Protein AF-0000000084379065 (afdb_homodimer)

Foldseek 3Di:
DAKEKEEAFQFLSLLVVLLCLLLPTDYHYDYQDVVVPSLVDPVVCVLPVVSGDIWMQHPVGDIDDQSLVSQVVSCVVRVVSPQAPPDPVRRVVLNVVSVLCSPQQVVLLCCLVCVVVVDDPPPPPDPVVNVVSNVVSLVSNLVSVLVQLVQAPPVPGRDPSDNHSNLSSLLSSCLSHDDPVCCVVRRVSNPNSNVCQCPDPSRVVSCVRRRD/DAKEKEEAFQFLSLLVVLLCLLLPTDYHYDYQDVVVPSLVDPVVCVLPVVSGDIWMQHPVGDIDDQSLVSQVVSCVVRVVSPQAPPDPVRRVVLNVVSVLCSPQQVVLLCCLVCVVVVPDDPPPPDPVVNVVSNVVSLVSNLVSVLVQLVQAPPVPGRDPSDNHSNLSSLLSSVLRRDDPVCCVVRRVSNPNSNVCQCPDPSRVVSCVRRRD

pLDDT: mean 90.63, std 11.2, range [47.62, 98.81]

Solvent-accessible surface area (backbone atoms only — not comparable to full-atom values): 22531 Å² total; per-residue (Å²): 108,63,34,36,37,38,22,34,77,65,40,59,23,50,44,54,51,45,51,40,40,67,61,66,57,65,66,46,79,41,82,40,46,67,92,76,47,39,35,72,34,70,73,42,31,74,75,34,80,82,40,62,68,28,38,36,32,41,54,87,66,50,75,38,38,48,66,68,31,40,50,54,44,48,28,66,76,38,58,88,54,38,36,53,56,82,55,66,68,58,28,44,51,48,40,23,53,43,43,40,44,48,40,66,44,51,48,43,50,51,49,46,76,40,45,66,79,57,40,60,87,84,61,75,64,50,70,66,56,56,51,44,41,35,51,34,39,46,51,53,47,49,56,55,46,46,54,52,35,69,64,38,66,40,68,71,25,43,45,89,82,43,70,27,55,54,40,45,47,51,31,51,54,56,68,76,38,77,55,71,66,56,40,58,70,71,24,47,46,51,46,48,33,28,52,51,50,49,64,32,77,76,32,28,68,58,43,35,63,36,75,96,107,61,34,36,36,38,23,34,77,63,40,60,22,50,44,55,52,44,52,40,40,67,60,66,58,66,65,48,79,41,81,40,46,66,92,76,46,40,35,73,33,70,73,42,32,75,75,34,80,81,40,61,67,30,36,36,32,42,53,86,66,50,74,37,40,48,66,68,31,42,49,53,42,48,28,66,75,38,57,89,54,37,36,51,54,82,53,67,69,59,28,44,52,48,40,23,53,43,44,40,44,49,41,66,46,50,48,44,50,52,49,45,75,40,46,66,77,56,39,60,88,83,60,75,67,52,72,65,57,56,50,47,43,34,52,34,39,47,52,53,46,50,57,55,48,46,54,52,36,69,64,38,66,40,70,72,24,42,46,89,80,45,69,27,54,55,40,46,48,50,33,52,54,58,69,74,75,51,56,67,65,57,37,57,71,71,24,48,44,51,45,49,33,28,50,50,48,49,64,32,77,76,33,27,66,58,41,36,63,38,75,94

Organism: NCBI:txid1548547

InterPro domains:
  IPR004045 Glutathione S-transferase, N-terminal [PF13417] (5-81)
  IPR004045 Glutathione S-transferase, N-terminal [PS50404] (1-82)
  IPR036249 Thioredoxin-like superfamily [SSF52833] (3-86)
  IPR036282 Glutathione S-transferase, C-terminal domain superfamily [SSF47616] (82-208)
  IPR040079 Glutathione transferase family [SFLDS00019] (5-200)

Secondary structure (DSSP, 8-state):
--EEEEE-TTSTHHHHHHHHHHHT--EEEEE--TTTTGGGSHHHHTT-TT--S-EEE-TTS-EE-SHHHHHHHHHHH-GGG-SS-SSHHHHHHHHHHHHHIIIIIHHHHHHHH-GGGGS-TT----HHHHHHHHHHHHHHHHHHHHHHHHH---SSSSSTT-S-HHHHHHHHHTTSSS-HHHHHHH-HHHHHHHHHHHH-HHHHHHHHHHH-/--EEEEE-TTSTHHHHHHHHHHHT--EEEEE--TTTTGGGSHHHHTT-TT--S-EEE-TTS-EE-SHHHHHHHHHHH-GGG-SS-SSHHHHHHHHHHHHHIIIIIHHHHHHHH-GGGGS-TT----HHHHHHHHHHHHHHHHHHHHHHHHH---SSSSSTT-S-HHHHHHHHHHHHHS-HHHHHHH-HHHHHHHHHHHH-HHHHHHHHHHH-

Sequence (424 aa):
MGYILYGDPGSGSAIVELALAEIGVEVELRDVSLDDGQQGSQEYAAVNSQQKLPSLITPNGTTLTESAAILLTLAERHPESGLLPEAARDRALAMRWLLFMATELYPIIEFHDYPERFQPEGDDTPSARRDELRKHATMIWQRRWLLVEKAADADPWFQSCGLGVLDIYAAVLCQWAMDDEWRSTMMPRVSAIAERIAARESLQRVWKRHFAMGYILYGDPGSGSAIVELALAEIGVEVELRDVSLDDGQQGSQEYAAVNSQQKLPSLITPNGTTLTESAAILLTLAERHPESGLLPEAARDRALAMRWLLFMATELYPIIEFHDYPERFQPEGDDTPSARRDELRKHATMIWQRRWLLVEKAADADPWFQSCGLGVLDIYAAVLCQWAMDDEWRSTMMPRVSAIAERIAARESLQRVWKRHFA

Structure (mmCIF, N/CA/C/O backbone):
data_AF-0000000084379065-model_v1
#
loop_
_entity.id
_entity.type
_entity.pdbx_description
1 polymer 'GST N-terminal domain-containing protein'
#
loop_
_atom_site.group_PDB
_atom_site.id
_atom_site.type_symbol
_atom_site.label_atom_id
_atom_site.label_alt_id
_atom_site.label_comp_id
_atom_site.label_asym_id
_atom_site.label_entity_id
_atom_site.label_seq_id
_atom_site.pdbx_PDB_ins_code
_atom_site.Cartn_x
_atom_site.Cartn_y
_atom_site.Cartn_z
_atom_site.occupancy
_atom_site.B_iso_or_equiv
_atom_site.auth_seq_id
_atom_site.auth_comp_id
_atom_site.auth_asym_id
_atom_site.auth_atom_id
_atom_site.pdbx_PDB_model_num
ATOM 1 N N . MET A 1 1 ? -16.922 -20.797 9.883 1 71.19 1 MET A N 1
ATOM 2 C CA . MET A 1 1 ? -17.328 -19.5 10.406 1 71.19 1 MET A CA 1
ATOM 3 C C . MET A 1 1 ? -17.156 -18.406 9.344 1 71.19 1 MET A C 1
ATOM 5 O O . MET A 1 1 ? -16.328 -18.547 8.438 1 71.19 1 MET A O 1
ATOM 9 N N . GLY A 1 2 ? -18.141 -17.359 9.281 1 91.75 2 GLY A N 1
ATOM 10 C CA . GLY A 1 2 ? -18.094 -16.281 8.305 1 91.75 2 GLY A CA 1
ATOM 11 C C . GLY A 1 2 ? -17.031 -15.242 8.602 1 91.75 2 GLY A C 1
ATOM 12 O O . GLY A 1 2 ? -16.125 -15.492 9.414 1 91.75 2 GLY A O 1
ATOM 13 N N . TYR A 1 3 ? -16.906 -14.188 7.863 1 98.12 3 TYR A N 1
ATOM 14 C CA . TYR A 1 3 ? -15.984 -13.086 8.109 1 98.12 3 TYR A CA 1
ATOM 15 C C . TYR A 1 3 ? -16.422 -12.258 9.312 1 98.12 3 TYR A C 1
ATOM 17 O O . TYR A 1 3 ? -17.609 -12.148 9.594 1 98.12 3 TYR A O 1
ATOM 25 N N . ILE A 1 4 ? -15.43 -11.773 10.109 1 98.69 4 ILE A N 1
ATOM 26 C CA . ILE A 1 4 ? -15.664 -10.781 11.148 1 98.69 4 ILE A CA 1
ATOM 27 C C . ILE A 1 4 ? -14.914 -9.492 10.812 1 98.69 4 ILE A C 1
ATOM 29 O O . ILE A 1 4 ? -13.719 -9.516 10.539 1 98.69 4 ILE A O 1
ATOM 33 N N . LEU A 1 5 ? -15.633 -8.398 10.797 1 98.69 5 LEU A N 1
ATOM 34 C CA . LEU A 1 5 ? -15.023 -7.117 10.461 1 98.69 5 LEU A CA 1
ATOM 35 C C . LEU A 1 5 ? -15.125 -6.148 11.633 1 98.69 5 LEU A C 1
ATOM 37 O O . LEU A 1 5 ? -16.234 -5.809 12.07 1 98.69 5 LEU A O 1
ATOM 41 N N . TYR A 1 6 ? -14 -5.812 12.211 1 98.75 6 TYR A N 1
ATOM 42 C CA . TYR A 1 6 ? -13.938 -4.715 13.164 1 98.75 6 TYR A CA 1
ATOM 43 C C . TYR A 1 6 ? -13.883 -3.369 12.453 1 98.75 6 TYR A C 1
ATOM 45 O O . TYR A 1 6 ? -13.008 -3.135 11.617 1 98.75 6 TYR A O 1
ATOM 53 N N . GLY A 1 7 ? -14.82 -2.52 12.734 1 98.06 7 GLY A N 1
ATOM 54 C CA . GLY A 1 7 ? -14.914 -1.248 12.031 1 98.06 7 GLY A CA 1
ATOM 55 C C . GLY A 1 7 ? -15.711 -0.207 12.797 1 98.06 7 GLY A C 1
ATOM 56 O O . GLY A 1 7 ? -16.094 -0.426 13.953 1 98.06 7 GLY A O 1
ATOM 57 N N . ASP A 1 8 ? -15.773 0.946 12.227 1 97.56 8 ASP A N 1
ATOM 58 C CA . ASP A 1 8 ? -16.562 2.086 12.68 1 97.56 8 ASP A CA 1
ATOM 59 C C . ASP A 1 8 ? -17.219 2.803 11.5 1 97.56 8 ASP A C 1
ATOM 61 O O . ASP A 1 8 ? -16.594 3.012 10.461 1 97.56 8 ASP A O 1
ATOM 65 N N . PRO A 1 9 ? -18.562 3.176 11.664 1 96.19 9 PRO A N 1
ATOM 66 C CA . PRO A 1 9 ? -19.172 3.932 10.562 1 96.19 9 PRO A CA 1
ATOM 67 C C . PRO A 1 9 ? -18.344 5.152 10.156 1 96.19 9 PRO A C 1
ATOM 69 O O . PRO A 1 9 ? -17.891 5.898 11.023 1 96.19 9 PRO A O 1
ATOM 72 N N . GLY A 1 10 ? -18.109 5.289 8.891 1 94 10 GLY A N 1
ATOM 73 C CA . GLY A 1 10 ? -17.375 6.426 8.359 1 94 10 GLY A CA 1
ATOM 74 C C . GLY A 1 10 ? -15.875 6.215 8.344 1 94 10 GLY A C 1
ATOM 75 O O . GLY A 1 10 ? -15.125 7.074 7.871 1 94 10 GLY A O 1
ATOM 76 N N . SER A 1 11 ? -15.406 5.059 8.836 1 94.31 11 SER A N 1
ATOM 77 C CA . SER A 1 11 ? -13.984 4.758 8.875 1 94.31 11 SER A CA 1
ATOM 78 C C . SER A 1 11 ? -13.547 3.953 7.656 1 94.31 11 SER A C 1
ATOM 80 O O . SER A 1 11 ? -14.352 3.695 6.758 1 94.31 11 SER A O 1
ATOM 82 N N . GLY A 1 12 ? -12.32 3.576 7.656 1 95.44 12 GLY A N 1
ATOM 83 C CA . GLY A 1 12 ? -11.773 2.775 6.57 1 95.44 12 GLY A CA 1
ATOM 84 C C . GLY A 1 12 ? -12.43 1.413 6.445 1 95.44 12 GLY A C 1
ATOM 85 O O . GLY A 1 12 ? -12.289 0.746 5.418 1 95.44 12 GLY A O 1
ATOM 86 N N . SER A 1 13 ? -13.148 1.03 7.484 1 98.12 13 SER A N 1
ATOM 87 C CA . SER A 1 13 ? -13.828 -0.26 7.414 1 98.12 13 SER A CA 1
ATOM 88 C C . SER A 1 13 ? -14.891 -0.268 6.316 1 98.12 13 SER A C 1
ATOM 90 O O . SER A 1 13 ? -15.359 -1.332 5.91 1 98.12 13 SER A O 1
ATOM 92 N N . ALA A 1 14 ? -15.297 0.929 5.836 1 98.25 14 ALA A N 1
ATOM 93 C CA . ALA A 1 14 ? -16.234 1.031 4.723 1 98.25 14 ALA A CA 1
ATOM 94 C C . ALA A 1 14 ? -15.695 0.326 3.48 1 98.25 14 ALA A C 1
ATOM 96 O O . ALA A 1 14 ? -16.438 -0.346 2.766 1 98.25 14 ALA A O 1
ATOM 97 N N . ILE A 1 15 ? -14.406 0.444 3.24 1 98.56 15 ILE A N 1
ATOM 98 C CA . ILE A 1 15 ? -13.75 -0.159 2.084 1 98.56 15 ILE A CA 1
ATOM 99 C C . ILE A 1 15 ? -13.945 -1.673 2.111 1 98.56 15 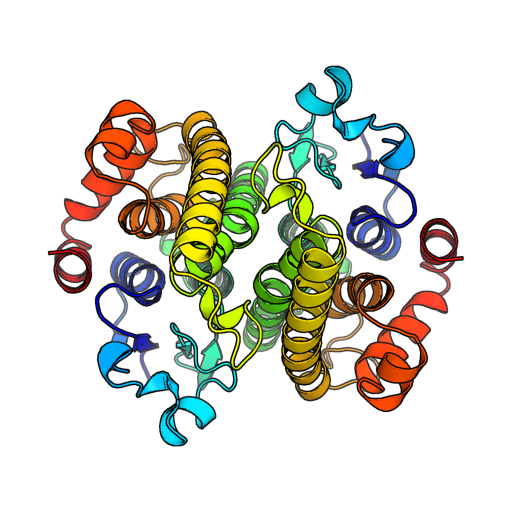ILE A C 1
ATOM 101 O O . ILE A 1 15 ? -14.375 -2.27 1.119 1 98.56 15 ILE A O 1
ATOM 105 N N . VAL A 1 16 ? -13.719 -2.242 3.242 1 98.81 16 VAL A N 1
ATOM 106 C CA . VAL A 1 16 ? -13.75 -3.691 3.4 1 98.81 16 VAL A CA 1
ATOM 107 C C . VAL A 1 16 ? -15.203 -4.18 3.406 1 98.81 16 VAL A C 1
ATOM 109 O O . VAL A 1 16 ? -15.523 -5.191 2.777 1 98.81 16 VAL A O 1
ATOM 112 N N . GLU A 1 17 ? -16.031 -3.432 4.07 1 98.69 17 GLU A N 1
ATOM 113 C CA . GLU A 1 17 ? -17.438 -3.828 4.141 1 98.69 17 GLU A CA 1
ATOM 114 C C . GLU A 1 17 ? -18.078 -3.805 2.76 1 98.69 17 GLU A C 1
ATOM 116 O O . GLU A 1 17 ? -18.875 -4.691 2.426 1 98.69 17 GLU A O 1
ATOM 121 N N . LEU A 1 18 ? -17.812 -2.828 1.96 1 98.69 18 LEU A N 1
ATOM 122 C CA . LEU A 1 18 ? -18.328 -2.748 0.599 1 98.69 18 LEU A CA 1
ATOM 123 C C . LEU A 1 18 ? -17.859 -3.938 -0.232 1 98.69 18 LEU A C 1
ATOM 125 O O . LEU A 1 18 ? -18.641 -4.523 -0.984 1 98.69 18 LEU A O 1
ATOM 129 N N . ALA A 1 19 ? -16.562 -4.266 -0.111 1 98.62 19 ALA A N 1
ATOM 130 C CA . ALA A 1 19 ? -16.031 -5.406 -0.85 1 98.62 19 ALA A CA 1
ATOM 131 C C . ALA A 1 19 ? -16.75 -6.699 -0.455 1 98.62 19 ALA A C 1
ATOM 133 O O . ALA A 1 19 ? -17.094 -7.504 -1.315 1 98.62 19 ALA A O 1
ATOM 134 N N . LEU A 1 20 ? -16.938 -6.887 0.846 1 98.56 20 LEU A N 1
ATOM 135 C CA . LEU A 1 20 ? -17.594 -8.094 1.329 1 98.56 20 LEU A CA 1
ATOM 136 C C . LEU A 1 20 ? -19.031 -8.156 0.831 1 98.56 20 LEU A C 1
ATOM 138 O O . LEU A 1 20 ? -19.531 -9.227 0.467 1 98.56 20 LEU A O 1
ATOM 142 N N . ALA A 1 21 ? -19.688 -7.02 0.819 1 98.06 21 ALA A N 1
ATOM 143 C CA . ALA A 1 21 ? -21.062 -6.953 0.295 1 98.06 21 ALA A CA 1
ATOM 144 C C . ALA A 1 21 ? -21.094 -7.312 -1.188 1 98.06 21 ALA A C 1
ATOM 146 O O . ALA A 1 21 ? -21.984 -8.039 -1.635 1 98.06 21 ALA A O 1
ATOM 147 N N . GLU A 1 22 ? -20.141 -6.801 -1.92 1 96.88 22 GLU A N 1
ATOM 148 C CA . GLU A 1 22 ? -20.078 -7.094 -3.35 1 96.88 22 GLU A CA 1
ATOM 149 C C . GLU A 1 22 ? -19.844 -8.578 -3.598 1 96.88 22 GLU A C 1
ATOM 151 O O . GLU A 1 22 ? -20.375 -9.148 -4.547 1 96.88 22 GLU A O 1
ATOM 156 N N . ILE A 1 23 ? -19 -9.164 -2.828 1 97.06 23 ILE A N 1
ATOM 157 C CA . ILE A 1 23 ? -18.719 -10.586 -2.926 1 97.06 23 ILE A CA 1
ATOM 158 C C . ILE A 1 23 ? -19.969 -11.398 -2.586 1 97.06 23 ILE A C 1
ATOM 160 O O . ILE A 1 23 ? -20.172 -12.484 -3.129 1 97.06 23 ILE A O 1
ATOM 164 N N . GLY A 1 24 ? -20.75 -10.914 -1.699 1 96.62 24 GLY A N 1
ATOM 165 C CA . GLY A 1 24 ? -21.984 -11.578 -1.322 1 96.62 24 GLY A CA 1
ATOM 166 C C . GLY A 1 24 ? -21.797 -12.617 -0.236 1 96.62 24 GLY A C 1
ATOM 167 O O . GLY A 1 24 ? -22.406 -13.688 -0.277 1 96.62 24 GLY A O 1
ATOM 168 N N . VAL A 1 25 ? -20.969 -12.273 0.722 1 96.12 25 VAL A N 1
ATOM 169 C CA . VAL A 1 25 ? -20.719 -13.211 1.81 1 96.12 25 VAL A CA 1
ATOM 170 C C . VAL A 1 25 ? -21.219 -12.625 3.127 1 96.12 25 VAL A C 1
ATOM 172 O O . VAL A 1 25 ? -21.344 -11.406 3.262 1 96.12 25 VAL A O 1
ATOM 175 N N . GLU A 1 26 ? -21.438 -13.477 4.035 1 92.94 26 GLU A N 1
ATOM 176 C CA . GLU A 1 26 ? -21.859 -13.055 5.367 1 92.94 26 GLU A CA 1
ATOM 177 C C . GLU A 1 26 ? -20.688 -12.477 6.156 1 92.94 26 GLU A C 1
ATOM 179 O O . GLU A 1 26 ? -19.578 -12.992 6.09 1 92.94 26 GLU A O 1
ATOM 184 N N . VAL A 1 27 ? -21.031 -11.414 6.895 1 97.38 27 VAL A N 1
ATOM 185 C CA . VAL A 1 27 ? -20 -10.781 7.715 1 97.38 27 VAL A CA 1
ATOM 186 C C . VAL A 1 27 ? -20.609 -10.344 9.047 1 97.38 27 VAL A C 1
ATOM 188 O O . VAL A 1 27 ? -21.719 -9.812 9.094 1 97.38 27 VAL A O 1
ATOM 191 N N . GLU A 1 28 ? -19.984 -10.727 10.094 1 98.12 28 GLU A N 1
ATOM 192 C CA . GLU A 1 28 ? -20.281 -10.164 11.406 1 98.12 28 GLU A CA 1
ATOM 193 C C . GLU A 1 28 ? -19.531 -8.852 11.633 1 98.12 28 GLU A C 1
ATOM 195 O O . GLU A 1 28 ? -18.297 -8.812 11.539 1 98.12 28 GLU A O 1
ATOM 200 N 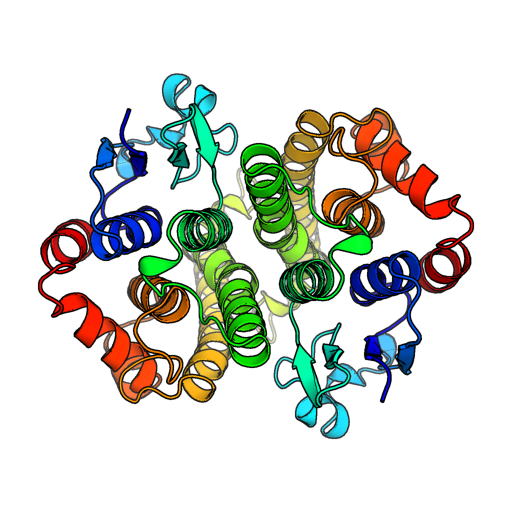N . LEU A 1 29 ? -20.297 -7.824 11.867 1 98 29 LEU A N 1
ATOM 201 C CA . LEU A 1 29 ? -19.688 -6.523 12.133 1 98 29 LEU A CA 1
ATOM 202 C C . LEU A 1 29 ? -19.469 -6.312 13.625 1 98 29 LEU A C 1
ATOM 204 O O . LEU A 1 29 ? -20.375 -6.547 14.43 1 98 29 LEU A O 1
ATOM 208 N N . ARG A 1 30 ? -18.297 -5.977 13.992 1 98.12 30 ARG A N 1
ATOM 209 C CA . ARG A 1 30 ? -17.969 -5.598 15.359 1 98.12 30 ARG A CA 1
ATOM 210 C C . ARG A 1 30 ? -17.516 -4.145 15.43 1 98.12 30 ARG A C 1
ATOM 212 O O . ARG A 1 30 ? -16.438 -3.801 14.953 1 98.12 30 ARG A O 1
ATOM 219 N N . ASP A 1 31 ? -18.297 -3.377 16.094 1 96.19 31 ASP A N 1
ATOM 220 C CA . ASP A 1 31 ? -18.062 -1.937 16.125 1 96.19 31 ASP A CA 1
ATOM 221 C C . ASP A 1 31 ? -16.969 -1.58 17.141 1 96.19 31 ASP A C 1
ATOM 223 O O . ASP A 1 31 ? -16.984 -2.084 18.266 1 96.19 31 ASP A O 1
ATOM 227 N N . VAL A 1 32 ? -16.031 -0.863 16.719 1 97.5 32 VAL A N 1
ATOM 228 C CA . VAL A 1 32 ? -15.008 -0.212 17.531 1 97.5 32 VAL A CA 1
ATOM 229 C C . VAL A 1 32 ? -15.117 1.304 17.391 1 97.5 32 VAL A C 1
ATOM 231 O O . VAL A 1 32 ? -14.594 1.876 16.422 1 97.5 32 VAL A O 1
ATOM 234 N N . SER A 1 33 ? -15.742 2.012 18.406 1 96.31 33 SER A N 1
ATOM 235 C CA . SER A 1 33 ? -16.016 3.439 18.297 1 96.31 33 SER A CA 1
ATOM 236 C C . SER A 1 33 ? -14.742 4.262 18.375 1 96.31 33 SER A C 1
ATOM 238 O O . SER A 1 33 ? -14.109 4.348 19.422 1 96.31 33 SER A O 1
ATOM 240 N N . LEU A 1 34 ? -14.43 4.918 17.266 1 92.31 34 LEU A N 1
ATOM 241 C CA . LEU A 1 34 ? -13.281 5.812 17.25 1 92.31 34 LEU A CA 1
ATOM 242 C C . LEU A 1 34 ? -13.539 7.039 18.125 1 92.31 34 LEU A C 1
ATOM 244 O O . LEU A 1 34 ? -12.641 7.504 18.828 1 92.31 34 LEU A O 1
ATOM 248 N N . ASP A 1 35 ? -14.742 7.5 18.156 1 92 35 ASP A N 1
ATOM 249 C CA . ASP A 1 35 ? -15.117 8.68 18.938 1 92 35 ASP A CA 1
ATOM 250 C C . ASP A 1 35 ? -14.922 8.43 20.438 1 92 35 ASP A C 1
ATOM 252 O O . ASP A 1 35 ? -14.562 9.344 21.172 1 92 35 ASP A O 1
ATOM 256 N N . ASP A 1 36 ? -15.117 7.199 20.797 1 93.5 36 ASP A N 1
ATOM 257 C CA . ASP A 1 36 ? -15.008 6.848 22.203 1 93.5 36 ASP A CA 1
ATOM 258 C C . ASP A 1 36 ? -13.625 6.305 22.531 1 93.5 36 ASP A C 1
ATOM 260 O O . ASP A 1 36 ? -13.383 5.844 23.656 1 93.5 36 ASP A O 1
ATOM 264 N N . GLY A 1 37 ? -12.805 6.219 21.547 1 92.94 37 GLY A N 1
ATOM 265 C CA . GLY A 1 37 ? -11.438 5.77 21.766 1 92.94 37 GLY A CA 1
ATOM 266 C C . GLY A 1 37 ? -11.328 4.27 21.984 1 92.94 37 GLY A C 1
ATOM 267 O O . GLY A 1 37 ? -10.359 3.793 22.562 1 92.94 37 GLY A O 1
ATOM 268 N N . GLN A 1 38 ? -12.273 3.535 21.547 1 95.06 38 GLN A N 1
ATOM 269 C CA . GLN A 1 38 ? -12.305 2.098 21.797 1 95.06 38 GLN A CA 1
ATOM 270 C C . GLN A 1 38 ? -11.164 1.389 21.062 1 95.06 38 GLN A C 1
ATOM 272 O O . GLN A 1 38 ? -10.797 0.269 21.422 1 95.06 38 GLN A O 1
ATOM 277 N N . GLN A 1 39 ? -10.609 1.99 19.984 1 92.88 39 GLN A N 1
ATOM 278 C CA . GLN A 1 39 ? -9.492 1.389 19.281 1 92.88 39 GLN A CA 1
ATOM 279 C C . GLN A 1 39 ? -8.258 1.296 20.172 1 92.88 39 GLN A C 1
ATOM 281 O O . GLN A 1 39 ? -7.328 0.537 19.875 1 92.88 39 GLN A O 1
ATOM 286 N N . GLY A 1 40 ? -8.266 2.033 21.219 1 92.81 40 GLY A N 1
ATOM 287 C CA . GLY A 1 40 ? -7.156 2.012 22.156 1 92.81 40 GLY A CA 1
ATOM 288 C C . GLY A 1 40 ? -7.34 1.009 23.281 1 92.81 40 GLY A C 1
ATOM 289 O O . GLY A 1 40 ? -6.457 0.85 24.125 1 92.81 40 GLY A O 1
ATOM 290 N N . SER A 1 41 ? -8.43 0.321 23.375 1 94.38 41 SER A N 1
ATOM 291 C CA . SER A 1 41 ? -8.719 -0.646 24.422 1 94.38 41 SER A CA 1
ATOM 292 C C . SER A 1 41 ? -7.812 -1.867 24.312 1 94.38 41 SER A C 1
ATOM 294 O O . SER A 1 41 ? -7.312 -2.188 23.234 1 94.38 41 SER A O 1
ATOM 296 N N . GLN A 1 42 ? -7.629 -2.561 25.422 1 94.44 42 GLN A N 1
ATOM 297 C CA . GLN A 1 42 ? -6.863 -3.801 25.453 1 94.44 42 GLN A CA 1
ATOM 298 C C . GLN A 1 42 ? -7.531 -4.883 24.609 1 94.44 42 GLN A C 1
ATOM 300 O O . GLN A 1 42 ? -6.855 -5.676 23.953 1 94.44 42 GLN A O 1
ATOM 305 N N . GLU A 1 43 ? -8.805 -4.809 24.688 1 94.44 43 GLU A N 1
ATOM 306 C CA . GLU A 1 43 ? -9.578 -5.789 23.938 1 94.44 43 GLU A CA 1
ATOM 307 C C . GLU A 1 43 ? -9.289 -5.68 22.438 1 94.44 43 GLU A C 1
ATOM 309 O O . GLU A 1 43 ? -9.008 -6.684 21.781 1 94.44 43 GLU A O 1
ATOM 314 N N . TYR A 1 44 ? -9.359 -4.477 21.922 1 96.12 44 TYR A N 1
ATOM 315 C CA . TYR A 1 44 ? -9.117 -4.324 20.484 1 96.12 44 TYR A CA 1
ATOM 316 C C . TYR A 1 44 ? -7.629 -4.469 20.172 1 96.12 44 TYR A C 1
ATOM 318 O O . TYR A 1 44 ? -7.266 -4.973 19.109 1 96.12 44 TYR A O 1
ATOM 326 N N . ALA A 1 45 ? -6.781 -4.07 21.078 1 94.25 45 ALA A N 1
ATOM 327 C CA . ALA A 1 45 ? -5.34 -4.207 20.891 1 94.25 45 ALA A CA 1
ATOM 328 C C . ALA A 1 45 ? -4.949 -5.668 20.672 1 94.25 45 ALA A C 1
ATOM 330 O O . ALA A 1 45 ? -3.98 -5.965 19.969 1 94.25 45 ALA A O 1
ATOM 331 N N . ALA A 1 46 ? -5.668 -6.59 21.234 1 94.12 46 ALA A N 1
ATOM 332 C CA . ALA A 1 46 ? -5.426 -8.023 21.062 1 94.12 46 ALA A CA 1
ATOM 333 C C . ALA A 1 46 ? -5.762 -8.477 19.656 1 94.12 46 ALA A C 1
ATOM 335 O O . ALA A 1 46 ? -5.246 -9.492 19.188 1 94.12 46 ALA A O 1
ATOM 336 N N . VAL A 1 47 ? -6.66 -7.746 18.969 1 95.19 47 VAL A N 1
ATOM 337 C CA . VAL A 1 47 ? -7.059 -8.039 17.594 1 95.19 47 VAL A CA 1
ATOM 338 C C . VAL A 1 47 ? -6.062 -7.414 16.625 1 95.19 47 VAL A C 1
ATOM 340 O O . VAL A 1 47 ? -5.582 -8.078 15.695 1 95.19 47 VAL A O 1
ATOM 343 N N . ASN A 1 48 ? -5.746 -6.168 16.906 1 95.12 48 ASN A N 1
ATOM 344 C CA . ASN A 1 48 ? -4.824 -5.383 16.078 1 95.12 48 ASN A CA 1
ATOM 345 C C . ASN A 1 48 ? -3.93 -4.496 16.953 1 95.12 48 ASN A C 1
ATOM 347 O O . ASN A 1 48 ? -4.367 -3.451 17.438 1 95.12 48 ASN A O 1
ATOM 351 N N . SER A 1 49 ? -2.699 -4.805 17.016 1 90.25 49 SER A N 1
ATOM 352 C CA . SER A 1 49 ? -1.751 -4.094 17.859 1 90.25 49 SER A CA 1
ATOM 353 C C . SER A 1 49 ? -1.526 -2.668 17.375 1 90.25 49 SER A C 1
ATOM 355 O O . SER A 1 49 ? -1.038 -1.817 18.109 1 90.25 49 SER A O 1
ATOM 357 N N . GLN A 1 50 ? -1.882 -2.355 16.125 1 90.62 50 GLN A N 1
ATOM 358 C CA . GLN A 1 50 ? -1.758 -1.005 15.586 1 90.62 50 GLN A CA 1
ATOM 359 C C . GLN A 1 50 ? -2.885 -0.107 16.094 1 90.62 50 GLN A C 1
ATOM 361 O O . GLN A 1 50 ? -2.809 1.118 15.969 1 90.62 50 GLN A O 1
ATOM 366 N N . GLN A 1 51 ? -3.951 -0.789 16.562 1 92.56 51 GLN A N 1
ATOM 367 C CA . GLN A 1 51 ? -5.102 -0.08 17.109 1 92.56 51 GLN A CA 1
ATOM 368 C C . GLN A 1 51 ? -5.738 0.834 16.062 1 92.56 51 GLN A C 1
ATOM 370 O O . GLN A 1 51 ? -6.125 1.963 16.375 1 92.56 51 GLN A O 1
ATOM 375 N N . LYS A 1 52 ? -5.691 0.412 14.867 1 93 52 LYS A N 1
ATOM 376 C CA . LYS A 1 52 ? -6.336 1.108 13.758 1 93 52 LYS A CA 1
ATOM 377 C C . LYS A 1 52 ? -7.426 0.249 13.125 1 93 52 LYS A C 1
ATOM 379 O O . LYS A 1 52 ? -7.484 -0.96 13.359 1 93 52 LYS A O 1
ATOM 384 N N . LEU A 1 53 ? -8.367 0.862 12.492 1 95 53 LEU A N 1
ATOM 385 C CA . LEU A 1 53 ? -9.406 0.193 11.727 1 95 53 LEU A CA 1
ATOM 386 C C . LEU A 1 53 ? -9.125 0.286 10.227 1 95 53 LEU A C 1
ATOM 388 O O . LEU A 1 53 ? -8.508 1.247 9.766 1 95 53 LEU A O 1
ATOM 392 N N . PRO A 1 54 ? -9.461 -0.729 9.453 1 97.62 54 PRO A N 1
ATOM 393 C CA . PRO A 1 54 ? -10.219 -1.937 9.789 1 97.62 54 PRO A CA 1
ATOM 394 C C . PRO A 1 54 ? -9.32 -3.113 10.164 1 97.62 54 PRO A C 1
ATOM 396 O O . PRO A 1 54 ? -8.117 -3.096 9.875 1 97.62 54 PRO A O 1
ATOM 399 N N . SER A 1 55 ? -9.914 -4.117 10.852 1 98.5 55 SER A N 1
ATOM 400 C CA . SER A 1 55 ? -9.367 -5.465 10.984 1 98.5 55 SER A CA 1
ATOM 401 C C . SER A 1 55 ? -10.375 -6.52 10.523 1 98.5 55 SER A C 1
ATOM 403 O O . SER A 1 55 ? -11.555 -6.438 10.859 1 98.5 55 SER A O 1
ATOM 405 N N . LEU A 1 56 ? -9.938 -7.43 9.758 1 98.69 56 LEU A N 1
ATOM 406 C CA . LEU A 1 56 ? -10.789 -8.508 9.266 1 98.69 56 LEU A CA 1
ATOM 407 C C . LEU A 1 56 ? -10.297 -9.859 9.766 1 98.69 56 LEU A C 1
ATOM 409 O O . LEU A 1 56 ? -9.109 -10.18 9.656 1 98.69 56 LEU A O 1
ATOM 413 N N . ILE A 1 57 ? -11.156 -10.617 10.359 1 98.12 57 ILE A N 1
ATOM 414 C CA . ILE A 1 57 ? -10.875 -12.016 10.656 1 98.12 57 ILE A CA 1
ATOM 415 C C . ILE A 1 57 ? -11.516 -12.914 9.602 1 98.12 57 ILE A C 1
ATOM 417 O O . ILE A 1 57 ? -12.734 -12.867 9.391 1 98.12 57 ILE A O 1
ATOM 421 N N . THR A 1 58 ? -10.734 -13.672 8.93 1 97.12 58 THR A N 1
ATOM 422 C CA . THR A 1 58 ? -11.227 -14.578 7.891 1 97.12 58 THR A CA 1
ATOM 423 C C . THR A 1 58 ? -11.852 -15.82 8.516 1 97.12 58 THR A C 1
ATOM 425 O O . THR A 1 58 ? -11.672 -16.078 9.703 1 97.12 58 THR A O 1
ATOM 428 N N . PRO A 1 59 ? -12.539 -16.594 7.664 1 95.62 59 PRO A N 1
ATOM 429 C CA . PRO A 1 59 ? -13.195 -17.797 8.18 1 95.62 59 PRO A CA 1
ATOM 430 C C . PRO A 1 59 ? -12.211 -18.797 8.781 1 95.62 59 PRO A C 1
ATOM 432 O O . PRO A 1 59 ? -12.57 -19.562 9.672 1 95.62 59 PRO A O 1
ATOM 435 N N . ASN A 1 60 ? -10.969 -18.75 8.406 1 92.31 60 ASN A N 1
ATOM 436 C CA . ASN A 1 60 ? -9.969 -19.672 8.93 1 92.31 60 ASN A CA 1
ATOM 437 C C . ASN A 1 60 ? -9.266 -19.109 10.156 1 92.31 60 ASN A C 1
ATOM 439 O O . ASN A 1 60 ? -8.281 -19.672 10.633 1 92.31 60 ASN A O 1
ATOM 443 N N . GLY A 1 61 ? -9.672 -17.953 10.539 1 93.56 61 GLY A N 1
ATOM 444 C CA . GLY A 1 61 ? -9.188 -17.391 11.789 1 93.56 61 GLY A CA 1
ATOM 445 C C . GLY A 1 61 ? -8.008 -16.453 11.602 1 93.56 61 GLY A C 1
ATOM 446 O O . GLY A 1 61 ? -7.414 -15.992 12.586 1 93.56 61 GLY A O 1
ATOM 447 N N . THR A 1 62 ? -7.672 -16.156 10.391 1 94.56 62 THR A N 1
ATOM 448 C CA . THR A 1 62 ? -6.562 -15.258 10.125 1 94.56 62 THR A CA 1
ATOM 449 C C . THR A 1 62 ? -7.004 -13.805 10.273 1 94.56 62 THR A C 1
ATOM 451 O O . THR A 1 62 ? -8.031 -13.398 9.727 1 94.56 62 THR A O 1
ATOM 454 N N . THR A 1 63 ? -6.207 -12.992 11.039 1 97 63 THR A N 1
ATOM 455 C CA . THR A 1 63 ? -6.473 -11.562 11.172 1 97 63 THR A CA 1
ATOM 456 C C . THR A 1 63 ? -5.711 -10.773 10.117 1 97 63 THR A C 1
ATOM 458 O O . THR A 1 63 ? -4.496 -10.922 9.969 1 97 63 THR A O 1
ATOM 461 N N . LEU A 1 64 ? -6.457 -9.984 9.43 1 97.88 64 LEU A N 1
ATOM 462 C CA . LEU A 1 64 ? -5.871 -9.148 8.383 1 97.88 64 LEU A CA 1
ATOM 463 C C . LEU A 1 64 ? -6.137 -7.672 8.656 1 97.88 64 LEU A C 1
ATOM 465 O O . LEU A 1 64 ? -7.23 -7.305 9.102 1 97.88 64 LEU A O 1
ATOM 469 N N . THR A 1 65 ? -5.09 -6.918 8.406 1 97.69 65 THR A N 1
ATOM 470 C CA . THR A 1 65 ? -5.195 -5.465 8.453 1 97.69 65 THR A CA 1
ATOM 471 C C . THR A 1 65 ? -4.715 -4.848 7.137 1 97.69 65 THR A C 1
ATOM 473 O O . THR A 1 65 ? -4.426 -5.566 6.18 1 97.69 65 THR A O 1
ATOM 476 N N . GLU A 1 66 ? -4.684 -3.494 7.145 1 97.44 66 GLU A N 1
ATOM 477 C CA . GLU A 1 66 ? -4.395 -2.762 5.914 1 97.44 66 GLU A CA 1
ATOM 478 C C . GLU A 1 66 ? -5.492 -2.969 4.879 1 97.44 66 GLU A C 1
ATOM 480 O O . GLU A 1 66 ? -5.539 -4.004 4.211 1 97.44 66 GLU A O 1
ATOM 485 N N . SER A 1 67 ? -6.227 -1.954 4.66 1 98 67 SER A N 1
ATOM 486 C CA . SER A 1 67 ? -7.426 -2.074 3.836 1 98 67 SER A CA 1
ATOM 487 C C . SER A 1 67 ? -7.09 -2.592 2.441 1 98 67 SER A C 1
ATOM 489 O O . SER A 1 67 ? -7.785 -3.459 1.911 1 98 67 SER A O 1
ATOM 491 N N . ALA A 1 68 ? -5.988 -2.131 1.855 1 98.31 68 ALA A N 1
ATOM 492 C CA . ALA A 1 68 ? -5.621 -2.586 0.518 1 98.31 68 ALA A CA 1
ATOM 493 C C . ALA A 1 68 ? -5.215 -4.059 0.533 1 98.31 68 ALA A C 1
ATOM 495 O O . ALA A 1 68 ? -5.527 -4.805 -0.398 1 98.31 68 ALA A O 1
ATOM 496 N N . ALA A 1 69 ? -4.496 -4.504 1.568 1 98.31 69 ALA A N 1
ATOM 497 C CA . ALA A 1 69 ? -4.133 -5.914 1.696 1 98.31 69 ALA A CA 1
ATOM 498 C C . ALA A 1 69 ? -5.371 -6.789 1.864 1 98.31 69 ALA A C 1
ATOM 500 O O . ALA A 1 69 ? -5.453 -7.875 1.284 1 98.31 69 ALA A O 1
ATOM 501 N N . ILE A 1 70 ? -6.285 -6.277 2.648 1 98.62 70 ILE A N 1
ATOM 502 C CA . ILE A 1 70 ? -7.539 -7 2.846 1 98.62 70 ILE A CA 1
ATOM 503 C C . ILE A 1 70 ? -8.258 -7.156 1.51 1 98.62 70 ILE A C 1
ATOM 505 O O . ILE A 1 70 ? -8.711 -8.25 1.166 1 98.62 70 ILE A O 1
ATOM 509 N N . LEU A 1 71 ? -8.32 -6.082 0.757 1 98.62 71 LEU A N 1
ATOM 510 C CA . LEU A 1 71 ? -9 -6.125 -0.536 1 98.62 71 LEU A CA 1
ATOM 511 C C . LEU A 1 71 ? -8.336 -7.141 -1.461 1 98.62 71 LEU A C 1
ATOM 513 O O . LEU A 1 71 ? -9.016 -7.934 -2.115 1 98.62 71 LEU A O 1
ATOM 517 N N . LEU A 1 72 ? -7.039 -7.105 -1.528 1 97.88 72 LEU A N 1
ATOM 518 C CA . LEU A 1 72 ? -6.312 -8.023 -2.402 1 97.88 72 LEU A CA 1
ATOM 519 C C . LEU A 1 72 ? -6.523 -9.469 -1.967 1 97.88 72 LEU A C 1
ATOM 521 O O . LEU A 1 72 ? -6.719 -10.352 -2.8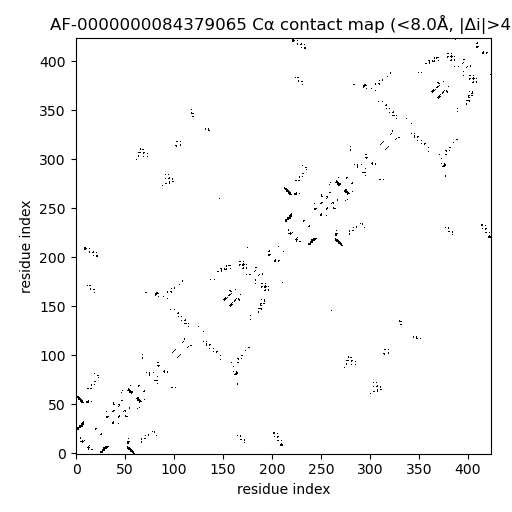05 1 97.88 72 LEU A O 1
ATOM 525 N N . THR A 1 73 ? -6.516 -9.688 -0.66 1 97.81 73 THR A N 1
ATOM 526 C CA . THR A 1 73 ? -6.746 -11.023 -0.133 1 97.81 73 THR A CA 1
ATOM 527 C C . THR A 1 73 ? -8.156 -11.5 -0.464 1 97.81 73 THR A C 1
ATOM 529 O O . THR A 1 73 ? -8.352 -12.641 -0.887 1 97.81 73 THR A O 1
ATOM 532 N N . LEU A 1 74 ? -9.117 -10.633 -0.302 1 98.06 74 LEU A N 1
ATOM 533 C CA . LEU A 1 74 ? -10.492 -10.984 -0.619 1 98.06 74 LEU A CA 1
ATOM 534 C C . LEU A 1 74 ? -10.648 -11.289 -2.104 1 98.06 74 LEU A C 1
ATOM 536 O O . LEU A 1 74 ? -11.352 -12.242 -2.475 1 98.06 74 LEU A O 1
ATOM 540 N N . ALA A 1 75 ? -10.023 -10.492 -2.938 1 96.94 75 ALA A N 1
ATOM 541 C CA . ALA A 1 75 ? -10.094 -10.727 -4.379 1 96.94 75 ALA A CA 1
ATOM 542 C C . ALA A 1 75 ? -9.523 -12.094 -4.738 1 96.94 75 ALA A C 1
ATOM 544 O O . ALA A 1 75 ? -10.023 -12.766 -5.645 1 96.94 75 ALA A O 1
ATOM 545 N N . GLU A 1 76 ? -8.469 -12.469 -4.066 1 95 76 GLU A N 1
ATOM 546 C CA . GLU A 1 76 ? -7.863 -13.773 -4.32 1 95 76 GLU A CA 1
ATOM 547 C C . GLU A 1 76 ? -8.742 -14.906 -3.803 1 95 76 GLU A C 1
ATOM 549 O O . GLU A 1 76 ? -8.852 -15.961 -4.438 1 95 76 GLU A O 1
ATOM 554 N N . ARG A 1 77 ? -9.352 -14.727 -2.715 1 95.81 77 ARG A N 1
ATOM 555 C CA . ARG A 1 77 ? -10.18 -15.758 -2.092 1 95.81 77 ARG A CA 1
ATOM 556 C C . ARG A 1 77 ? -11.5 -15.922 -2.84 1 95.81 77 ARG A C 1
ATOM 558 O O . ARG A 1 77 ? -12.102 -17 -2.812 1 95.81 77 ARG A O 1
ATOM 565 N N . HIS A 1 78 ? -11.938 -14.859 -3.463 1 97.06 78 HIS A N 1
ATOM 566 C CA . HIS A 1 78 ? -13.203 -14.859 -4.176 1 97.06 78 HIS A CA 1
ATOM 567 C C . HIS A 1 78 ? -13.039 -14.367 -5.609 1 97.06 78 HIS A C 1
ATOM 569 O O . HIS A 1 78 ? -13.625 -13.352 -5.992 1 97.06 78 HIS A O 1
ATOM 575 N N . PRO A 1 79 ? -12.344 -15.125 -6.383 1 95.31 79 PRO A N 1
ATOM 576 C CA . PRO A 1 79 ? -12.062 -14.664 -7.746 1 95.31 79 PRO A CA 1
ATOM 577 C C . PRO A 1 79 ? -13.328 -14.477 -8.578 1 95.31 79 PRO A C 1
ATOM 579 O O . PRO A 1 79 ? -13.336 -13.688 -9.523 1 95.31 79 PRO A O 1
ATOM 582 N N . GLU A 1 80 ? -14.383 -15.109 -8.25 1 95.25 80 GLU A N 1
ATOM 583 C CA . GLU A 1 80 ? -15.656 -15.031 -8.969 1 95.25 80 GLU A CA 1
ATOM 584 C C . GLU A 1 80 ? -16.281 -13.641 -8.828 1 95.25 80 GLU A C 1
ATOM 586 O O . GLU A 1 80 ? -17.156 -13.273 -9.609 1 95.25 80 GLU A O 1
ATOM 591 N N . SER A 1 81 ? -15.836 -12.844 -7.859 1 94.81 81 SER A N 1
ATOM 592 C CA . SER A 1 81 ? -16.406 -11.531 -7.586 1 94.81 81 SER A CA 1
ATOM 593 C C . SER A 1 81 ? -15.977 -10.508 -8.625 1 94.81 81 SER A C 1
ATOM 595 O O . SER A 1 81 ? -16.578 -9.445 -8.758 1 94.81 81 SER A O 1
ATOM 597 N N . GLY A 1 82 ? -14.812 -10.773 -9.266 1 95.25 82 GLY A N 1
ATOM 598 C CA . GLY A 1 82 ? -14.305 -9.844 -10.258 1 95.25 82 GLY A CA 1
ATOM 599 C C . GLY A 1 82 ? -13.672 -8.602 -9.641 1 95.25 82 GLY A C 1
ATOM 600 O O . GLY A 1 82 ? -13.438 -7.613 -10.336 1 95.25 82 GLY A O 1
ATOM 601 N N . LEU A 1 83 ? -13.344 -8.656 -8.352 1 97 83 LEU A N 1
ATOM 602 C CA . LEU A 1 83 ? -12.758 -7.512 -7.664 1 97 83 LEU A CA 1
ATOM 603 C C . LEU A 1 83 ? -11.406 -7.156 -8.266 1 97 83 LEU A C 1
ATOM 605 O O . LEU A 1 83 ? -10.938 -6.023 -8.117 1 97 83 LEU A O 1
ATOM 609 N N . LEU A 1 84 ? -10.719 -8.102 -8.82 1 96.56 84 LEU A N 1
ATOM 610 C CA . LEU A 1 84 ? -9.508 -7.883 -9.602 1 96.56 84 LEU A CA 1
ATOM 611 C C . LEU A 1 84 ? -9.648 -8.461 -11.008 1 96.56 84 LEU A C 1
ATOM 613 O O . LEU A 1 84 ? -10.219 -9.547 -11.18 1 96.56 84 LEU A O 1
ATOM 617 N N . PRO A 1 85 ? -9.078 -7.727 -11.961 1 95.44 85 PRO A N 1
ATOM 618 C CA . PRO A 1 85 ? -9.109 -8.273 -13.32 1 95.44 85 PRO A CA 1
ATOM 619 C C . PRO A 1 85 ? -8.336 -9.586 -13.445 1 95.44 85 PRO A C 1
ATOM 621 O O . PRO A 1 85 ? -7.375 -9.812 -12.711 1 95.44 85 PRO A O 1
ATOM 624 N N . GLU A 1 86 ? -8.734 -10.406 -14.438 1 92.62 86 GLU A N 1
ATOM 625 C CA . GLU A 1 86 ? -8.062 -11.672 -14.695 1 92.62 86 GLU A CA 1
ATOM 626 C C . GLU A 1 86 ? -6.832 -11.477 -15.578 1 92.62 86 GLU A C 1
ATOM 628 O O . GLU A 1 86 ? -5.805 -12.133 -15.375 1 92.62 86 GLU A O 1
ATOM 633 N N . ALA A 1 87 ? -6.996 -10.617 -16.594 1 93.56 87 ALA A N 1
ATOM 634 C CA . ALA A 1 87 ? -5.891 -10.383 -17.516 1 93.56 87 ALA A CA 1
ATOM 635 C C . ALA A 1 87 ? -4.688 -9.773 -16.797 1 93.56 87 ALA A C 1
ATOM 637 O O . ALA A 1 87 ? -4.828 -8.805 -16.047 1 93.56 87 ALA A O 1
ATOM 638 N N . ALA A 1 88 ? -3.551 -10.273 -17.062 1 93.19 88 ALA A N 1
ATOM 639 C CA . ALA A 1 88 ? -2.326 -9.945 -16.328 1 93.19 88 ALA A CA 1
ATOM 640 C C . ALA A 1 88 ? -2.049 -8.445 -16.359 1 93.19 88 ALA A C 1
ATOM 642 O O . ALA A 1 88 ? -1.724 -7.848 -15.336 1 93.19 88 ALA A O 1
ATOM 643 N N . ARG A 1 89 ? -2.184 -7.871 -17.531 1 93.75 89 ARG A N 1
ATOM 644 C CA . ARG A 1 89 ? -1.891 -6.449 -17.672 1 93.75 89 ARG A CA 1
ATOM 645 C C . ARG A 1 89 ? -2.848 -5.605 -16.844 1 93.75 89 ARG A C 1
ATOM 647 O O . ARG A 1 89 ? -2.416 -4.723 -16.094 1 93.75 89 ARG A O 1
ATOM 654 N N . ASP A 1 90 ? -4.133 -5.895 -17 1 94.75 90 ASP A N 1
ATOM 655 C CA . ASP A 1 90 ? -5.141 -5.129 -16.266 1 94.75 90 ASP A CA 1
ATOM 656 C C . ASP A 1 90 ? -4.996 -5.32 -14.758 1 94.75 90 ASP A C 1
ATOM 658 O O . ASP A 1 90 ? -5.199 -4.379 -13.992 1 94.75 90 ASP A O 1
ATOM 662 N N . ARG A 1 91 ? -4.688 -6.508 -14.375 1 95.5 91 ARG A N 1
ATOM 663 C CA . ARG A 1 91 ? -4.477 -6.824 -12.969 1 95.5 91 ARG A CA 1
ATOM 664 C C . ARG A 1 91 ? -3.291 -6.047 -12.406 1 95.5 91 ARG A C 1
ATOM 666 O O . ARG A 1 91 ? -3.375 -5.48 -11.312 1 95.5 91 ARG A O 1
ATOM 673 N N . ALA A 1 92 ? -2.217 -5.961 -13.117 1 95.88 92 ALA A N 1
ATOM 674 C CA . ALA A 1 92 ? -1.031 -5.211 -12.703 1 95.88 92 ALA A CA 1
ATOM 675 C C . ALA A 1 92 ? -1.349 -3.729 -12.547 1 95.88 92 ALA A C 1
ATOM 677 O O . ALA A 1 92 ? -0.923 -3.098 -11.57 1 95.88 92 ALA A O 1
ATOM 678 N N . LEU A 1 93 ? -2.092 -3.227 -13.453 1 95.25 93 LEU A N 1
ATOM 679 C CA . LEU A 1 93 ? -2.463 -1.817 -13.398 1 95.25 93 LEU A CA 1
ATOM 680 C C . LEU A 1 93 ? -3.4 -1.543 -12.227 1 95.25 93 LEU A C 1
ATOM 682 O O . LEU A 1 93 ? -3.295 -0.503 -11.578 1 95.25 93 LEU A O 1
ATOM 686 N N . ALA A 1 94 ? -4.289 -2.482 -11.977 1 96.44 94 ALA A N 1
ATOM 687 C CA . ALA A 1 94 ? -5.176 -2.35 -10.828 1 96.44 94 ALA A CA 1
ATOM 688 C C . ALA A 1 94 ? -4.379 -2.297 -9.523 1 96.44 94 ALA A C 1
ATOM 690 O O . ALA A 1 94 ? -4.641 -1.456 -8.664 1 96.44 94 ALA A O 1
ATOM 691 N N . MET A 1 95 ? -3.408 -3.143 -9.43 1 96.25 95 MET A N 1
ATOM 692 C CA . MET A 1 95 ? -2.588 -3.178 -8.219 1 96.25 95 MET A CA 1
ATOM 693 C C . MET A 1 95 ? -1.788 -1.889 -8.07 1 96.25 95 MET A C 1
ATOM 695 O O . MET A 1 95 ? -1.706 -1.331 -6.973 1 96.25 95 MET A O 1
ATOM 699 N N . ARG A 1 96 ? -1.309 -1.455 -9.164 1 97.12 96 ARG A N 1
ATOM 700 C CA . ARG A 1 96 ? -0.511 -0.233 -9.156 1 97.12 96 ARG A CA 1
ATOM 701 C C . ARG A 1 96 ? -1.33 0.952 -8.656 1 97.12 96 ARG A C 1
ATOM 703 O O . ARG A 1 96 ? -0.881 1.698 -7.781 1 97.12 96 ARG A O 1
ATOM 710 N N . TRP A 1 97 ? -2.508 1.099 -9.109 1 96.94 97 TRP A N 1
ATOM 711 C CA . TRP A 1 97 ? -3.322 2.252 -8.742 1 96.94 97 TRP A CA 1
ATOM 712 C C . TRP A 1 97 ? -3.92 2.076 -7.352 1 96.94 97 TRP A C 1
ATOM 714 O O . TRP A 1 97 ? -4.094 3.051 -6.617 1 96.94 97 TRP A O 1
ATOM 724 N N . LEU A 1 98 ? -4.246 0.832 -7.012 1 98.25 98 LEU A N 1
ATOM 725 C CA . LEU A 1 98 ? -4.684 0.57 -5.645 1 98.25 98 LEU A CA 1
ATOM 726 C C . LEU A 1 98 ? -3.605 0.968 -4.645 1 98.25 98 LEU A C 1
ATOM 728 O O . LEU A 1 98 ? -3.887 1.669 -3.668 1 98.25 98 LEU A O 1
ATOM 732 N N . LEU A 1 99 ? -2.424 0.555 -4.914 1 98 99 LEU A N 1
ATOM 733 C CA . LEU A 1 99 ? -1.328 0.848 -3.996 1 98 99 LEU A CA 1
ATOM 734 C C . LEU A 1 99 ? -0.969 2.33 -4.031 1 98 99 LEU A C 1
ATOM 736 O O . LEU A 1 99 ? -0.568 2.9 -3.016 1 98 99 LEU A O 1
ATOM 740 N N . PHE A 1 100 ? -1.133 2.955 -5.203 1 97.44 100 PHE A N 1
ATOM 741 C CA . PHE A 1 100 ? -0.962 4.402 -5.246 1 97.44 100 PHE A CA 1
ATOM 742 C C . PHE A 1 100 ? -1.912 5.086 -4.27 1 97.44 100 PHE A C 1
ATOM 744 O O . PHE A 1 100 ? -1.491 5.922 -3.467 1 97.44 100 PHE A O 1
ATOM 751 N N . MET A 1 101 ? -3.145 4.727 -4.332 1 97.19 101 MET A N 1
ATOM 752 C CA . MET A 1 101 ? -4.121 5.348 -3.443 1 97.19 101 MET A CA 1
ATOM 753 C C . MET A 1 101 ? -3.822 5.012 -1.986 1 97.19 101 MET A C 1
ATOM 755 O O . MET A 1 101 ? -3.92 5.875 -1.112 1 97.19 101 MET A O 1
ATOM 759 N N . ALA A 1 102 ? -3.393 3.832 -1.722 1 97.06 102 ALA A N 1
ATOM 760 C CA . ALA A 1 102 ? -3.145 3.367 -0.359 1 97.06 102 ALA A CA 1
ATOM 761 C C . ALA A 1 102 ? -1.896 4.02 0.225 1 97.06 102 ALA A C 1
ATOM 763 O O . ALA A 1 102 ? -1.829 4.277 1.429 1 97.06 102 ALA A O 1
ATOM 764 N N . THR A 1 103 ? -0.909 4.312 -0.644 1 95.44 103 THR A N 1
ATOM 765 C CA . THR A 1 103 ? 0.39 4.742 -0.134 1 95.44 103 THR A CA 1
ATOM 766 C C . THR A 1 103 ? 0.549 6.254 -0.258 1 95.44 103 THR A C 1
ATOM 768 O O . THR A 1 103 ? 1.318 6.863 0.486 1 95.44 103 THR A O 1
ATOM 771 N N . GLU A 1 104 ? -0.165 6.859 -1.174 1 93.81 104 GLU A N 1
ATOM 772 C CA . GLU A 1 104 ? 0.082 8.266 -1.476 1 93.81 104 GLU A CA 1
ATOM 773 C C . GLU A 1 104 ? -1.096 9.133 -1.05 1 93.81 104 GLU A C 1
ATOM 775 O O . GLU A 1 104 ? -0.928 10.328 -0.775 1 93.81 104 GLU A O 1
ATOM 780 N N . LEU A 1 105 ? -2.289 8.586 -1.03 1 94.25 105 LEU A N 1
ATOM 781 C CA . LEU A 1 105 ? -3.479 9.375 -0.725 1 94.25 105 LEU A CA 1
ATOM 782 C C . LEU A 1 105 ? -3.943 9.117 0.705 1 94.25 105 LEU A C 1
ATOM 784 O O . LEU A 1 105 ? -4.082 10.062 1.491 1 94.25 105 LEU A O 1
ATOM 788 N N . TYR A 1 106 ? -4.07 7.91 1.093 1 93.88 106 TYR A N 1
ATOM 789 C CA . TYR A 1 106 ? -4.68 7.543 2.365 1 93.88 106 TYR A CA 1
ATOM 790 C C . TYR A 1 106 ? -3.859 8.07 3.535 1 93.88 106 TYR A C 1
ATOM 792 O O . TYR A 1 106 ? -4.402 8.664 4.469 1 93.88 106 TYR A O 1
ATOM 800 N N . PRO A 1 107 ? -2.535 8.031 3.51 1 89.31 107 PRO A N 1
ATOM 801 C CA . PRO A 1 107 ? -1.757 8.531 4.648 1 89.31 107 PRO A CA 1
ATOM 802 C C . PRO A 1 107 ? -1.914 10.039 4.855 1 89.31 107 PRO A C 1
ATOM 804 O O . PRO A 1 107 ? -1.782 10.523 5.98 1 89.31 107 PRO A O 1
ATOM 807 N N . ILE A 1 108 ? -2.213 10.758 3.787 1 86.81 108 ILE A N 1
ATOM 808 C CA . ILE A 1 108 ? -2.365 12.203 3.895 1 86.81 108 ILE A CA 1
ATOM 809 C C . ILE A 1 108 ? -3.59 12.531 4.746 1 86.81 108 ILE A C 1
ATOM 811 O O . ILE A 1 108 ? -3.596 13.523 5.477 1 86.81 108 ILE A O 1
ATOM 815 N N . ILE A 1 109 ? -4.57 11.656 4.66 1 84 109 ILE A N 1
ATOM 816 C CA . ILE A 1 109 ? -5.773 11.828 5.469 1 84 109 ILE A CA 1
ATOM 817 C C . ILE A 1 109 ? -5.406 11.781 6.949 1 84 109 ILE A C 1
ATOM 819 O O . ILE A 1 109 ? -5.867 12.609 7.738 1 84 109 ILE A O 1
ATOM 823 N N . GLU A 1 110 ? -4.582 10.82 7.285 1 74.69 110 GLU A N 1
ATOM 824 C CA . GLU A 1 110 ? -4.148 10.711 8.672 1 74.69 110 GLU A CA 1
ATOM 825 C C . GLU A 1 110 ? -3.383 11.953 9.117 1 74.69 110 GLU A C 1
ATOM 827 O O . GLU A 1 110 ? -3.58 12.453 10.227 1 74.69 110 GLU A O 1
ATOM 832 N N . PHE A 1 111 ? -2.588 12.461 8.211 1 72.81 111 PHE A N 1
ATOM 833 C CA . PHE A 1 111 ? -1.793 13.648 8.508 1 72.81 111 PHE A CA 1
ATOM 834 C C . PHE A 1 111 ? -2.68 14.883 8.609 1 72.81 111 PHE A C 1
ATOM 836 O O . PHE A 1 111 ? -2.447 15.758 9.453 1 72.81 111 PHE A O 1
ATOM 843 N N . HIS A 1 112 ? -3.656 14.938 7.746 1 76.44 112 HIS A N 1
ATOM 844 C CA . HIS A 1 112 ? -4.586 16.062 7.703 1 76.44 112 HIS A CA 1
ATOM 845 C C . HIS A 1 112 ? -5.512 16.062 8.914 1 76.44 112 HIS A C 1
ATOM 847 O O . HIS A 1 112 ? -5.695 17.094 9.562 1 76.44 112 HIS A O 1
ATOM 853 N N . ASP A 1 113 ? -6 14.93 9.219 1 74.94 113 ASP A N 1
ATOM 854 C CA . ASP A 1 113 ? -7.035 14.844 10.242 1 74.94 113 ASP A CA 1
ATOM 855 C C . ASP A 1 113 ? -6.422 14.781 11.641 1 74.94 113 ASP A C 1
ATOM 857 O O . ASP A 1 113 ? -7.035 15.227 12.617 1 74.94 113 ASP A O 1
ATOM 861 N N . TYR A 1 114 ? -5.254 14.211 11.734 1 73.75 114 TYR A N 1
ATOM 862 C CA . TYR A 1 114 ? -4.633 14.031 13.047 1 73.75 114 TYR A CA 1
ATOM 863 C C . TYR A 1 114 ? -3.209 14.578 13.047 1 73.75 114 TYR A C 1
ATOM 865 O O . TYR A 1 114 ? -2.264 13.852 13.375 1 73.75 114 TYR A O 1
ATOM 873 N N . PRO A 1 115 ? -3.148 15.859 12.828 1 66.69 115 PRO A N 1
ATOM 874 C CA . PRO A 1 115 ? -1.808 16.453 12.766 1 66.69 115 PRO A CA 1
ATOM 875 C C . PRO A 1 115 ? -1.064 16.344 14.102 1 66.69 115 PRO A C 1
ATOM 877 O O . PRO A 1 115 ? 0.168 16.375 14.125 1 66.69 115 PRO A O 1
ATOM 880 N N . GLU A 1 116 ? -1.858 16.172 15.172 1 65.38 116 GLU A N 1
ATOM 881 C CA . GLU A 1 116 ? -1.273 16.125 16.516 1 65.38 116 GLU A CA 1
ATOM 882 C C . GLU A 1 116 ? -0.405 14.891 16.688 1 65.38 116 GLU A C 1
ATOM 884 O O . GLU A 1 116 ? 0.476 14.859 17.547 1 65.38 116 GLU A O 1
ATOM 889 N N . ARG A 1 117 ? -0.762 13.945 15.875 1 66.44 117 ARG A N 1
ATOM 890 C CA . ARG A 1 117 ? 0.025 12.719 15.953 1 66.44 117 ARG A CA 1
ATOM 891 C C . ARG A 1 117 ? 1.435 12.938 15.414 1 66.44 117 ARG A C 1
ATOM 893 O O . ARG A 1 117 ? 2.344 12.164 15.711 1 66.44 117 ARG A O 1
ATOM 900 N N . PHE A 1 118 ? 1.533 13.953 14.688 1 63.78 118 PHE A N 1
ATOM 901 C CA . PHE A 1 118 ? 2.811 14.219 14.039 1 63.78 118 PHE A CA 1
ATOM 902 C C . PHE A 1 118 ? 3.445 15.492 14.586 1 63.78 118 PHE A C 1
ATOM 904 O O . PHE A 1 118 ? 4.328 16.078 13.953 1 63.78 118 PHE A O 1
ATOM 911 N N . GLN A 1 119 ? 2.85 15.93 15.656 1 59.31 119 GLN A N 1
ATOM 912 C CA . GLN A 1 119 ? 3.389 17.094 16.344 1 59.31 119 GLN A CA 1
ATOM 913 C C . GLN A 1 119 ? 3.934 16.719 17.719 1 59.31 119 GLN A C 1
ATOM 915 O O . GLN A 1 119 ? 3.531 15.703 18.297 1 59.31 119 GLN A O 1
ATOM 920 N N . PRO A 1 120 ? 5.02 17.469 18.172 1 53.31 120 PRO A N 1
ATOM 921 C CA . PRO A 1 120 ? 5.566 17.188 19.5 1 53.31 120 PRO A CA 1
ATOM 922 C C . PRO A 1 120 ? 4.512 17.266 20.594 1 53.31 120 PRO A C 1
ATOM 924 O O . PRO A 1 120 ? 3.553 18.031 20.484 1 53.31 120 PRO A O 1
ATOM 927 N N . GLU A 1 121 ? 4.617 16.25 21.484 1 48.31 121 GLU A N 1
ATOM 928 C CA . GLU A 1 121 ? 3.824 16.344 22.703 1 48.31 121 GLU A CA 1
ATOM 929 C C . GLU A 1 121 ? 4.055 17.672 23.422 1 48.31 121 GLU A C 1
ATOM 931 O O . GLU A 1 121 ? 5.195 18.125 23.547 1 48.31 121 GLU A O 1
ATOM 936 N N . GLY A 1 122 ? 3.068 18.438 23.719 1 51.19 122 GLY A N 1
ATOM 937 C CA . GLY A 1 122 ? 3.129 19.656 24.5 1 51.19 122 GLY A CA 1
ATOM 938 C C . GLY A 1 122 ? 3.156 20.906 23.656 1 51.19 122 GLY A C 1
ATOM 939 O O . GLY A 1 122 ? 3.336 22.016 24.188 1 51.19 122 GLY A O 1
ATOM 940 N N . ASP A 1 123 ? 3.537 20.609 22.375 1 49.53 123 ASP A N 1
ATOM 941 C CA . ASP A 1 123 ? 3.682 21.859 21.641 1 49.53 123 ASP A CA 1
ATOM 942 C C . ASP A 1 123 ? 2.33 22.531 21.453 1 49.53 123 ASP A C 1
ATOM 944 O O . ASP A 1 123 ? 1.379 21.922 20.969 1 49.53 123 ASP A O 1
ATOM 948 N N . ASP A 1 124 ? 2.113 23.391 22.281 1 49.91 124 ASP A N 1
ATOM 949 C CA . ASP A 1 124 ? 1.104 24.438 22.141 1 49.91 124 ASP A CA 1
ATOM 950 C C . ASP A 1 124 ? 1.192 25.109 20.766 1 49.91 124 ASP A C 1
ATOM 952 O O . ASP A 1 124 ? 1.194 26.328 20.656 1 49.91 124 ASP A O 1
ATOM 956 N N . THR A 1 125 ? 1.75 24.375 19.875 1 53.62 125 THR A N 1
ATOM 957 C CA . THR A 1 125 ? 1.896 25.031 18.578 1 53.62 125 THR A CA 1
ATOM 958 C C . THR A 1 125 ? 0.595 25.719 18.172 1 53.62 125 THR A C 1
ATOM 960 O O . THR A 1 125 ? -0.479 25.125 18.25 1 53.62 125 THR A O 1
ATOM 963 N N . PRO A 1 126 ? 0.644 26.906 18.031 1 57.56 126 PRO A N 1
ATOM 964 C CA . PRO A 1 126 ? -0.494 27.766 17.688 1 57.56 126 PRO A CA 1
ATOM 965 C C . PRO A 1 126 ? -1.352 27.203 16.562 1 57.56 126 PRO A C 1
ATOM 967 O O . PRO A 1 126 ? -0.843 26.484 15.695 1 57.56 126 PRO A O 1
ATOM 970 N N . SER A 1 127 ? -2.619 27.188 16.766 1 62.72 127 SER A N 1
ATOM 971 C CA . SER A 1 127 ? -3.688 26.875 15.82 1 62.72 127 SER A CA 1
ATOM 972 C C . SER A 1 127 ? -3.283 27.25 14.398 1 62.72 127 SER A C 1
ATOM 974 O O . SER A 1 127 ? -3.576 26.516 13.453 1 62.72 127 SER A O 1
ATOM 976 N N . ALA A 1 128 ? -2.432 28.312 14.336 1 64.88 128 ALA A N 1
ATOM 977 C CA . ALA A 1 128 ? -2.045 28.797 13.016 1 64.88 128 ALA A CA 1
ATOM 978 C C . ALA A 1 128 ? -1.152 27.797 12.297 1 64.88 128 ALA A C 1
ATOM 980 O O . ALA A 1 128 ? -1.259 27.609 11.086 1 64.88 128 ALA A O 1
ATOM 981 N N . ARG A 1 129 ? -0.45 27.156 13.047 1 68.38 129 ARG A N 1
ATOM 982 C CA . ARG A 1 129 ? 0.481 26.203 12.445 1 68.38 129 ARG A CA 1
ATOM 983 C C . ARG A 1 129 ? -0.241 24.938 12.008 1 68.38 129 ARG A C 1
ATOM 985 O O . ARG A 1 129 ? 0.052 24.391 10.945 1 68.38 129 ARG A O 1
ATOM 992 N N . ARG A 1 130 ? -1.158 24.578 12.758 1 71.88 130 ARG A N 1
ATOM 993 C CA . ARG A 1 130 ? -1.976 23.422 12.391 1 71.88 130 ARG A CA 1
ATOM 994 C C . ARG A 1 130 ? -2.768 23.703 11.117 1 71.88 130 ARG A C 1
ATOM 996 O O . ARG A 1 130 ? -2.895 22.828 10.258 1 71.88 130 ARG A O 1
ATOM 1003 N N . ASP A 1 131 ? -3.182 24.859 11.008 1 76 131 ASP A N 1
ATOM 1004 C CA . ASP A 1 131 ? -3.953 25.25 9.828 1 76 131 ASP A CA 1
ATOM 1005 C C . ASP A 1 131 ? -3.084 25.234 8.578 1 76 131 ASP A C 1
ATOM 1007 O O . ASP A 1 131 ? -3.541 24.844 7.5 1 76 131 ASP A O 1
ATOM 1011 N N . GLU A 1 132 ? -1.944 25.625 8.758 1 75 132 GLU A N 1
ATOM 1012 C CA . GLU A 1 132 ? -1.03 25.641 7.621 1 75 132 GLU A CA 1
ATOM 1013 C C . GLU A 1 132 ? -0.675 24.219 7.188 1 75 132 GLU A C 1
ATOM 1015 O O . GLU A 1 132 ? -0.583 23.938 5.988 1 75 132 GLU A O 1
ATOM 1020 N N . LEU A 1 133 ? -0.474 23.391 8.117 1 74.75 133 LEU A N 1
ATOM 1021 C CA . LEU A 1 133 ? -0.2 21.984 7.816 1 74.75 133 LEU A CA 1
ATOM 1022 C C . LEU A 1 133 ? -1.371 21.359 7.074 1 74.75 133 LEU A C 1
ATOM 1024 O O . LEU A 1 133 ? -1.173 20.609 6.105 1 74.75 133 LEU A O 1
ATOM 1028 N N . ARG A 1 134 ? -2.498 21.75 7.48 1 79.12 134 ARG A N 1
ATOM 1029 C CA . ARG A 1 134 ? -3.697 21.219 6.84 1 79.12 134 ARG A CA 1
ATOM 1030 C C . ARG A 1 134 ? -3.828 21.734 5.41 1 79.12 134 ARG A C 1
ATOM 1032 O O . ARG A 1 134 ? -4.227 20.984 4.512 1 79.12 134 ARG A O 1
ATOM 1039 N N . LYS A 1 135 ? -3.484 22.969 5.238 1 80.19 135 LYS A N 1
ATOM 1040 C CA . LYS A 1 135 ? -3.553 23.547 3.902 1 80.19 135 LYS A CA 1
ATOM 1041 C C . LYS A 1 135 ? -2.57 22.859 2.953 1 80.19 135 LYS A C 1
ATOM 1043 O O . LYS A 1 135 ? -2.912 22.562 1.808 1 80.19 135 LYS A O 1
ATOM 1048 N N . HIS A 1 136 ? -1.432 22.594 3.43 1 79.81 136 HIS A N 1
ATOM 1049 C CA . HIS A 1 136 ? -0.419 21.938 2.605 1 79.81 136 HIS A CA 1
ATOM 1050 C C . HIS A 1 136 ? -0.804 20.5 2.297 1 79.81 136 HIS A C 1
ATOM 1052 O O . HIS A 1 136 ? -0.654 20.031 1.162 1 79.81 136 HIS A O 1
ATOM 1058 N N . ALA A 1 137 ? -1.262 19.844 3.324 1 82.19 137 ALA A N 1
ATOM 1059 C CA . ALA A 1 137 ? -1.737 18.469 3.129 1 82.19 137 ALA A CA 1
ATOM 1060 C C . ALA A 1 137 ? -2.848 18.422 2.082 1 82.19 137 ALA A C 1
ATOM 1062 O O . ALA A 1 137 ? -2.879 17.516 1.247 1 82.19 137 ALA A O 1
ATOM 1063 N N . THR A 1 138 ? -3.652 19.453 2.131 1 86.5 138 THR A N 1
ATOM 1064 C CA . THR A 1 138 ? -4.758 19.531 1.182 1 86.5 138 THR A CA 1
ATOM 1065 C C . THR A 1 138 ? -4.234 19.719 -0.242 1 86.5 138 THR A C 1
ATOM 1067 O O . THR A 1 138 ? -4.727 19.078 -1.174 1 86.5 138 THR A O 1
ATOM 1070 N N . MET A 1 139 ? -3.258 20.516 -0.393 1 86.19 139 MET A N 1
ATOM 1071 C CA . MET A 1 139 ? -2.695 20.75 -1.719 1 86.19 139 MET A CA 1
ATOM 1072 C C . MET A 1 139 ? -2.059 19.484 -2.281 1 86.19 139 MET A C 1
ATOM 1074 O O . MET A 1 139 ? -2.232 19.172 -3.459 1 86.19 139 MET A O 1
ATOM 1078 N N . ILE A 1 140 ? -1.342 18.812 -1.429 1 86.44 140 ILE A N 1
ATOM 1079 C CA . ILE A 1 140 ? -0.726 17.547 -1.842 1 86.44 140 ILE A CA 1
ATOM 1080 C C . ILE A 1 140 ? -1.81 16.547 -2.23 1 86.44 140 ILE A C 1
ATOM 1082 O O . ILE A 1 140 ? -1.716 15.898 -3.271 1 86.44 140 ILE A O 1
ATOM 1086 N N . TRP A 1 141 ? -2.766 16.531 -1.403 1 90.5 141 TRP A N 1
ATOM 1087 C CA . TRP A 1 141 ? -3.881 15.609 -1.617 1 90.5 141 TRP A CA 1
ATOM 1088 C C . TRP A 1 141 ? -4.578 15.906 -2.941 1 90.5 141 TRP A C 1
ATOM 1090 O O . TRP A 1 141 ? -4.871 14.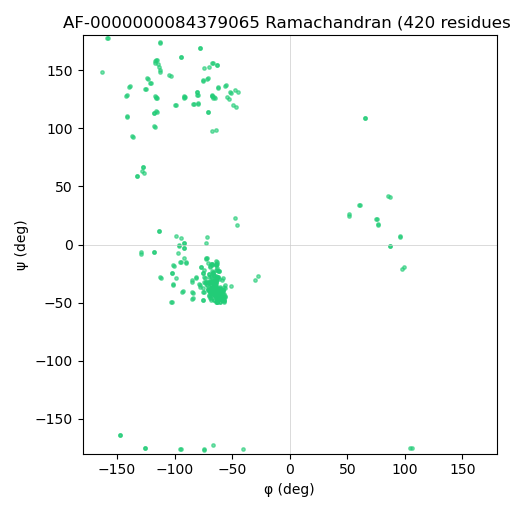984 -3.711 1 90.5 141 TRP A O 1
ATOM 1100 N N . GLN A 1 142 ? -4.777 17.156 -3.189 1 92.06 142 GLN A N 1
ATOM 1101 C CA . GLN A 1 142 ? -5.449 17.562 -4.422 1 92.06 142 GLN A CA 1
ATOM 1102 C C . GLN A 1 142 ? -4.637 17.156 -5.648 1 92.06 142 GLN A C 1
ATOM 1104 O O . GLN A 1 142 ? -5.18 16.609 -6.605 1 92.06 142 GLN A O 1
ATOM 1109 N N . ARG A 1 143 ? -3.396 17.375 -5.598 1 91.69 143 ARG A N 1
ATOM 1110 C CA . ARG A 1 143 ? -2.529 17.031 -6.719 1 91.69 143 ARG A CA 1
ATOM 1111 C C . ARG A 1 143 ? -2.549 15.531 -6.98 1 91.69 143 ARG A C 1
ATOM 1113 O O . ARG A 1 143 ? -2.615 15.094 -8.133 1 91.69 143 ARG A O 1
ATOM 1120 N N . ARG A 1 144 ? -2.525 14.766 -5.969 1 93.44 144 ARG A N 1
ATOM 1121 C CA . ARG A 1 144 ? -2.494 13.312 -6.109 1 93.44 144 ARG A CA 1
ATOM 1122 C C . ARG A 1 144 ? -3.842 12.781 -6.582 1 93.44 144 ARG A C 1
ATOM 1124 O O . ARG A 1 144 ? -3.898 11.844 -7.379 1 93.44 144 ARG A O 1
ATOM 1131 N N . TRP A 1 145 ? -4.91 13.422 -6.129 1 95.12 145 TRP A N 1
ATOM 1132 C CA . TRP A 1 145 ? -6.238 13.031 -6.594 1 95.12 145 TRP A CA 1
ATOM 1133 C C . TRP A 1 145 ? -6.398 13.312 -8.086 1 95.12 145 TRP A C 1
ATOM 1135 O O . TRP A 1 145 ? -7.066 12.562 -8.797 1 95.12 145 TRP A O 1
ATOM 1145 N N . LEU A 1 146 ? -5.812 14.383 -8.531 1 95.56 146 LEU A N 1
ATOM 1146 C CA . LEU A 1 146 ? -5.918 14.719 -9.953 1 95.56 146 LEU A CA 1
ATOM 1147 C C . LEU A 1 146 ? -5.23 13.664 -10.812 1 95.56 146 LEU A C 1
ATOM 1149 O O . LEU A 1 146 ? -5.656 13.406 -11.938 1 95.56 146 LEU A O 1
ATOM 1153 N N . LEU A 1 147 ? -4.227 13.016 -10.289 1 95.12 147 LEU A N 1
ATOM 1154 C CA . LEU A 1 147 ? -3.611 11.898 -10.992 1 95.12 147 LEU A CA 1
ATOM 1155 C C . LEU A 1 147 ? -4.578 10.727 -11.102 1 95.12 147 LEU A C 1
ATOM 1157 O O . LEU A 1 147 ? -4.676 10.086 -12.148 1 95.12 147 LEU A O 1
ATOM 1161 N N . VAL A 1 148 ? -5.293 10.461 -10.008 1 95.94 148 VAL A N 1
ATOM 1162 C CA . VAL A 1 148 ? -6.273 9.375 -9.984 1 95.94 148 VAL A CA 1
ATOM 1163 C C . VAL A 1 148 ? -7.402 9.688 -10.969 1 95.94 148 VAL A C 1
ATOM 1165 O O . VAL A 1 148 ? -7.816 8.82 -11.742 1 95.94 148 VAL A O 1
ATOM 1168 N N . GLU A 1 149 ? -7.863 10.914 -10.961 1 96.31 149 GLU A N 1
ATOM 1169 C CA . GLU A 1 149 ? -8.914 11.359 -11.867 1 96.31 149 GLU A CA 1
ATOM 1170 C C . GLU A 1 149 ? -8.516 11.156 -13.328 1 96.31 149 GLU A C 1
ATOM 1172 O O . GLU A 1 149 ? -9.32 10.664 -14.125 1 96.31 149 GLU A O 1
ATOM 1177 N N . LYS A 1 150 ? -7.305 11.484 -13.625 1 94.31 150 LYS A N 1
ATOM 1178 C CA . LYS A 1 150 ? -6.801 11.359 -14.992 1 94.31 150 LYS A CA 1
ATOM 1179 C C . LYS A 1 150 ? -6.695 9.898 -15.406 1 94.31 150 LYS A C 1
ATOM 1181 O O . LYS A 1 150 ? -6.918 9.562 -16.578 1 94.31 150 LYS A O 1
ATOM 1186 N N . ALA A 1 151 ? -6.434 9.039 -14.484 1 93.69 151 ALA A N 1
ATOM 1187 C CA . ALA A 1 151 ? -6.223 7.625 -14.773 1 93.69 151 ALA A CA 1
ATOM 1188 C C . ALA A 1 151 ? -7.551 6.887 -14.914 1 93.69 151 ALA A C 1
ATOM 1190 O O . ALA A 1 151 ? -7.617 5.824 -15.539 1 93.69 151 ALA A O 1
ATOM 1191 N N . ALA A 1 152 ? -8.555 7.414 -14.219 1 94.06 152 ALA A N 1
ATOM 1192 C CA . ALA A 1 152 ? -9.844 6.734 -14.219 1 94.06 152 ALA A CA 1
ATOM 1193 C C . ALA A 1 152 ? -10.492 6.797 -15.602 1 94.06 152 ALA A C 1
ATOM 1195 O O . ALA A 1 152 ? -10.508 7.852 -16.234 1 94.06 152 ALA A O 1
ATOM 1196 N N . ASP A 1 153 ? -10.914 5.59 -16.156 1 80.75 153 ASP A N 1
ATOM 1197 C CA . ASP A 1 153 ? -11.625 5.523 -17.438 1 80.75 153 ASP A CA 1
ATOM 1198 C C . ASP A 1 153 ? -13 6.176 -17.328 1 80.75 153 ASP A C 1
ATOM 1200 O O . ASP A 1 153 ? -13.508 6.73 -18.312 1 80.75 153 ASP A O 1
ATOM 1204 N N . ALA A 1 154 ? -13.516 6.004 -16.125 1 63.56 154 ALA A N 1
ATOM 1205 C CA . ALA A 1 154 ? -14.789 6.496 -15.617 1 63.56 154 ALA A CA 1
ATOM 1206 C C . ALA A 1 154 ? -15.93 6.133 -16.562 1 63.56 154 ALA A C 1
ATOM 1208 O O . ALA A 1 154 ? -16.844 6.93 -16.797 1 63.56 154 ALA A O 1
ATOM 1209 N N . ASP A 1 155 ? -15.844 5.062 -17.375 1 79.75 155 ASP A N 1
ATOM 1210 C CA . ASP A 1 155 ? -17.047 4.672 -18.109 1 79.75 155 ASP A CA 1
ATOM 1211 C C . ASP A 1 155 ? -17.234 3.156 -18.078 1 79.75 155 ASP A C 1
ATOM 1213 O O . ASP A 1 155 ? -16.734 2.439 -18.938 1 79.75 155 ASP A O 1
ATOM 1217 N N . PRO A 1 156 ? -18.016 2.664 -17.109 1 90.75 156 PRO A N 1
ATOM 1218 C CA . PRO A 1 156 ? -18.578 3.338 -15.93 1 90.75 156 PRO A CA 1
ATOM 1219 C C . PRO A 1 156 ? -17.656 3.262 -14.719 1 90.75 156 PRO A C 1
ATOM 1221 O O . PRO A 1 156 ? -17.906 3.92 -13.703 1 90.75 156 PRO A O 1
ATOM 1224 N N . TRP A 1 157 ? -16.688 2.381 -14.742 1 95.75 157 TRP A N 1
ATOM 1225 C CA . TRP A 1 157 ? -15.828 2.139 -13.586 1 95.75 157 TRP A CA 1
ATOM 1226 C C . TRP A 1 157 ? -14.398 2.592 -13.859 1 95.75 157 TRP A C 1
ATOM 1228 O O . TRP A 1 157 ? -14.109 3.145 -14.922 1 95.75 157 TRP A O 1
ATOM 1238 N N . PHE A 1 158 ? -13.57 2.523 -12.852 1 95.88 158 PHE A N 1
ATOM 1239 C CA . PHE A 1 158 ? -12.195 3.008 -12.898 1 95.88 158 PHE A CA 1
ATOM 1240 C C . PHE A 1 158 ? -11.422 2.338 -14.031 1 95.88 158 PHE A C 1
ATOM 1242 O O . PHE A 1 158 ? -10.648 2.992 -14.727 1 95.88 158 PHE A O 1
ATOM 1249 N N . GLN A 1 159 ? -11.578 1.027 -14.062 1 91.81 159 GLN A N 1
ATOM 1250 C CA . GLN A 1 159 ? -11.039 0.25 -15.172 1 91.81 159 GLN A CA 1
ATOM 1251 C C . GLN A 1 159 ? -12.164 -0.392 -15.984 1 91.81 159 GLN A C 1
ATOM 1253 O O . GLN A 1 159 ? -13.234 -0.677 -15.453 1 91.81 159 GLN A O 1
ATOM 1258 N N . SER A 1 160 ? -11.961 -0.698 -17.219 1 82.69 160 SER A N 1
ATOM 1259 C CA . SER A 1 160 ? -12.977 -1.164 -18.156 1 82.69 160 SER A CA 1
ATOM 1260 C C . SER A 1 160 ? -13.398 -2.598 -17.844 1 82.69 160 SER A C 1
ATOM 1262 O O . SER A 1 160 ? -14.359 -3.104 -18.422 1 82.69 160 SER A O 1
ATOM 1264 N N . CYS A 1 161 ? -12.82 -3.109 -16.828 1 84 161 CYS A N 1
ATOM 1265 C CA . CYS A 1 161 ? -13.094 -4.512 -16.547 1 84 161 CYS A CA 1
ATOM 1266 C C . CYS A 1 161 ? -14.234 -4.656 -15.539 1 84 161 CYS A C 1
ATOM 1268 O O . CYS A 1 161 ? -14.609 -5.77 -15.172 1 84 161 CYS A O 1
ATOM 1270 N N . GLY A 1 162 ? -14.859 -3.551 -15.172 1 91.19 162 GLY A N 1
ATOM 1271 C CA . GLY A 1 162 ? -15.984 -3.615 -14.25 1 91.19 162 GLY A CA 1
ATOM 1272 C C . GLY A 1 162 ? -15.641 -3.117 -12.859 1 91.19 162 GLY A C 1
ATOM 1273 O O . GLY A 1 162 ? -14.539 -2.625 -12.625 1 91.19 162 GLY A O 1
ATOM 1274 N N . LEU A 1 163 ? -16.672 -3.277 -11.961 1 95.88 163 LEU A N 1
ATOM 1275 C CA . LEU A 1 163 ? -16.5 -2.855 -10.57 1 95.88 163 LEU A CA 1
ATOM 1276 C C . LEU A 1 163 ? -15.422 -3.689 -9.8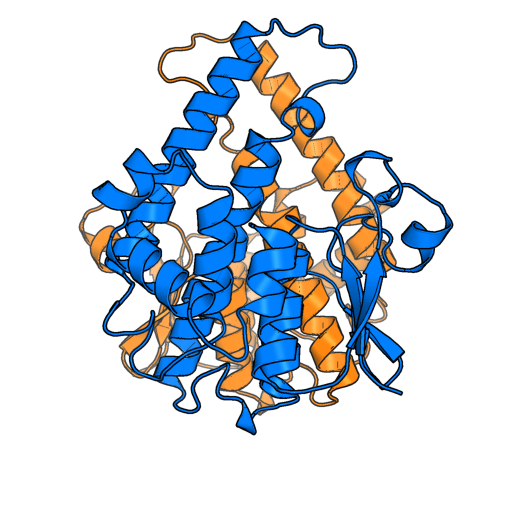83 1 95.88 163 LEU A C 1
ATOM 1278 O O . LEU A 1 163 ? -15.469 -4.922 -9.922 1 95.88 163 LEU A O 1
ATOM 1282 N N . GLY A 1 164 ? -14.477 -3.02 -9.32 1 96.88 164 GLY A N 1
ATOM 1283 C CA . GLY A 1 164 ? -13.391 -3.723 -8.656 1 96.88 164 GLY A CA 1
ATOM 1284 C C . GLY A 1 164 ? -12.844 -2.971 -7.457 1 96.88 164 GLY A C 1
ATOM 1285 O O . GLY A 1 164 ? -13.5 -2.078 -6.922 1 96.88 164 GLY A O 1
ATOM 1286 N N . VAL A 1 165 ? -11.688 -3.359 -7.008 1 97.88 165 VAL A N 1
ATOM 1287 C CA . VAL A 1 165 ? -11.078 -2.84 -5.789 1 97.88 165 VAL A CA 1
ATOM 1288 C C . VAL A 1 165 ? -10.773 -1.353 -5.953 1 97.88 165 VAL A C 1
ATOM 1290 O O . VAL A 1 165 ? -10.844 -0.589 -4.984 1 97.88 165 VAL A O 1
ATOM 1293 N N . LEU A 1 166 ? -10.477 -0.917 -7.199 1 97.69 166 LEU A N 1
ATOM 1294 C CA . LEU A 1 166 ? -10.156 0.488 -7.43 1 97.69 166 LEU A CA 1
ATOM 1295 C C . LEU A 1 166 ? -11.383 1.369 -7.211 1 97.69 166 LEU A C 1
ATOM 1297 O O . LEU A 1 166 ? -11.281 2.441 -6.613 1 97.69 166 LEU A O 1
ATOM 1301 N N . ASP A 1 167 ? -12.461 0.892 -7.695 1 97.88 167 ASP A N 1
ATOM 1302 C CA . ASP A 1 167 ? -13.703 1.651 -7.574 1 97.88 167 ASP A CA 1
ATOM 1303 C C . ASP A 1 167 ? -14.102 1.819 -6.109 1 97.88 167 ASP A C 1
ATOM 1305 O O . ASP A 1 167 ? -14.43 2.924 -5.672 1 97.88 167 ASP A O 1
ATOM 1309 N N . ILE A 1 168 ? -14.039 0.747 -5.41 1 98.19 168 ILE A N 1
ATOM 1310 C CA . ILE A 1 168 ? -14.414 0.74 -4.004 1 98.19 168 ILE A CA 1
ATOM 1311 C C . ILE A 1 168 ? -13.484 1.66 -3.215 1 98.19 168 ILE A C 1
ATOM 1313 O O . ILE A 1 168 ? -13.945 2.504 -2.441 1 98.19 168 ILE A O 1
ATOM 1317 N N . TYR A 1 169 ? -12.227 1.5 -3.416 1 98.12 169 TYR A N 1
ATOM 1318 C CA . TYR A 1 169 ? -11.227 2.271 -2.686 1 98.12 169 TYR A CA 1
ATOM 1319 C C . TYR A 1 169 ? -11.359 3.76 -2.977 1 98.12 169 TYR A C 1
ATOM 1321 O O . TYR A 1 169 ? -11.375 4.582 -2.057 1 98.12 169 TYR A O 1
ATOM 1329 N N . ALA A 1 170 ? -11.492 4.105 -4.25 1 96.69 170 ALA A N 1
ATOM 1330 C CA . ALA A 1 170 ? -11.625 5.5 -4.66 1 96.69 170 ALA A CA 1
ATOM 1331 C C . ALA A 1 170 ? -12.922 6.113 -4.125 1 96.69 170 ALA A C 1
ATOM 1333 O O . ALA A 1 170 ? -12.922 7.25 -3.646 1 96.69 170 ALA A O 1
ATOM 1334 N N . ALA A 1 171 ? -13.969 5.375 -4.203 1 96.31 171 ALA A N 1
ATOM 1335 C CA . ALA A 1 171 ? -15.273 5.871 -3.777 1 96.31 171 ALA A CA 1
ATOM 1336 C C . ALA A 1 171 ? -15.266 6.234 -2.297 1 96.31 171 ALA A C 1
ATOM 1338 O O . ALA A 1 171 ? -15.82 7.266 -1.9 1 96.31 171 ALA A O 1
ATOM 1339 N N . VAL A 1 172 ? -14.633 5.422 -1.51 1 96.75 172 VAL A N 1
ATOM 1340 C CA . VAL A 1 172 ? -14.617 5.664 -0.07 1 96.75 172 VAL A CA 1
ATOM 1341 C C . VAL A 1 172 ? -13.656 6.801 0.257 1 96.75 172 VAL A C 1
ATOM 1343 O O . VAL A 1 172 ? -14.016 7.746 0.959 1 96.75 172 VAL A O 1
ATOM 1346 N N . LEU A 1 173 ? -12.461 6.785 -0.259 1 95.81 173 LEU A N 1
ATOM 1347 C CA . LEU A 1 173 ? -11.445 7.781 0.056 1 95.81 173 LEU A CA 1
ATOM 1348 C C . LEU A 1 173 ? -11.906 9.18 -0.334 1 95.81 173 LEU A C 1
ATOM 1350 O O . LEU A 1 173 ? -11.602 10.156 0.356 1 95.81 173 LEU A O 1
ATOM 1354 N N . CYS A 1 174 ? -12.609 9.211 -1.443 1 94.44 174 CYS A N 1
ATOM 1355 C CA . CYS A 1 174 ? -12.969 10.539 -1.93 1 94.44 174 CYS A CA 1
ATOM 1356 C C . CYS A 1 174 ? -14.016 11.188 -1.031 1 94.44 174 CYS A C 1
ATOM 1358 O O . CYS A 1 174 ? -14.242 12.391 -1.099 1 94.44 174 CYS A O 1
ATOM 1360 N N . GLN A 1 175 ? -14.703 10.336 -0.147 1 93.06 175 GLN A N 1
ATOM 1361 C CA . GLN A 1 175 ? -15.672 10.891 0.79 1 93.06 175 GLN A CA 1
ATOM 1362 C C . GLN A 1 175 ? -14.984 11.711 1.879 1 93.06 175 GLN A C 1
ATOM 1364 O O . GLN A 1 175 ? -15.625 12.508 2.561 1 93.06 175 GLN A O 1
ATOM 1369 N N . TRP A 1 176 ? -13.789 11.367 2.164 1 85.88 176 TRP A N 1
ATOM 1370 C CA . TRP A 1 176 ? -13.039 12.039 3.221 1 85.88 176 TRP A CA 1
ATOM 1371 C C . TRP A 1 176 ? -12.227 13.195 2.654 1 85.88 176 TRP A C 1
ATOM 1373 O O . TRP A 1 176 ? -11.57 13.93 3.402 1 85.88 176 TRP A O 1
ATOM 1383 N N . ALA A 1 177 ? -12.289 13.016 1.347 1 68.62 177 ALA A N 1
ATOM 1384 C CA . ALA A 1 177 ? -11.547 14.078 0.671 1 68.62 177 ALA A CA 1
ATOM 1385 C C . ALA A 1 177 ? -12.219 15.43 0.861 1 68.62 177 ALA A C 1
ATOM 1387 O O . ALA A 1 177 ? -13.312 15.516 1.431 1 68.62 177 ALA A O 1
ATOM 1388 N N . MET A 1 178 ? -11.703 16.453 0.154 1 73.75 178 MET A N 1
ATOM 1389 C CA . MET A 1 178 ? -11.969 17.875 0.057 1 73.75 178 MET A CA 1
ATOM 1390 C C . MET A 1 178 ? -13.469 18.156 0.069 1 73.75 178 MET A C 1
ATOM 1392 O O . MET A 1 178 ? -14.273 17.25 0.307 1 73.75 178 MET A O 1
ATOM 1396 N N . ASP A 1 179 ? -13.898 19.219 -0.067 1 81.69 179 ASP A N 1
ATOM 1397 C CA . ASP A 1 179 ? -15.305 19.594 -0.03 1 81.69 179 ASP A CA 1
ATOM 1398 C C . ASP A 1 179 ? -16.031 19.172 -1.305 1 81.69 179 ASP A C 1
ATOM 1400 O O . ASP A 1 179 ? -15.391 18.891 -2.32 1 81.69 179 ASP A O 1
ATOM 1404 N N . ASP A 1 180 ? -17.312 18.922 -1.173 1 85.38 180 ASP A N 1
ATOM 1405 C CA . ASP A 1 180 ? -18.188 18.391 -2.225 1 85.38 180 ASP A CA 1
ATOM 1406 C C . ASP A 1 180 ? -18.047 19.203 -3.508 1 85.38 180 ASP A C 1
ATOM 1408 O O . ASP A 1 180 ? -18.094 18.656 -4.609 1 85.38 180 ASP A O 1
ATOM 1412 N N . GLU A 1 181 ? -17.859 20.422 -3.371 1 88.44 181 GLU A N 1
ATOM 1413 C CA . GLU A 1 181 ? -17.75 21.281 -4.539 1 88.44 181 GLU A CA 1
ATOM 1414 C C . GLU A 1 181 ? -16.469 21 -5.32 1 88.44 181 GLU A C 1
ATOM 1416 O O . GLU A 1 181 ? -16.484 20.859 -6.543 1 88.44 181 GLU A O 1
ATOM 1421 N N . TRP A 1 182 ? -15.422 20.891 -4.641 1 91.69 182 TRP A N 1
ATOM 1422 C CA . TRP A 1 182 ? -14.156 20.594 -5.309 1 91.69 182 TRP A CA 1
ATOM 1423 C C . TRP A 1 182 ? -14.211 19.234 -5.992 1 91.69 182 TRP A C 1
ATOM 1425 O O . TRP A 1 182 ? -13.789 19.094 -7.141 1 91.69 182 TRP A O 1
ATOM 1435 N N . ARG A 1 183 ? -14.773 18.266 -5.324 1 92.12 183 ARG A N 1
ATOM 1436 C CA . ARG A 1 183 ? -14.836 16.906 -5.863 1 92.12 183 ARG A CA 1
ATOM 1437 C C . ARG A 1 183 ? -15.656 16.875 -7.152 1 92.12 183 ARG A C 1
ATOM 1439 O O . ARG A 1 183 ? -15.227 16.281 -8.148 1 92.12 183 ARG A O 1
ATOM 1446 N N . SER A 1 184 ? -16.781 17.531 -7.102 1 90.88 184 SER A N 1
ATOM 1447 C CA . SER A 1 184 ? -17.672 17.484 -8.258 1 90.88 184 SER A CA 1
ATOM 1448 C C . SER A 1 184 ? -17.062 18.219 -9.453 1 90.88 184 SER A C 1
ATOM 1450 O O . SER A 1 184 ? -17.297 17.828 -10.602 1 90.88 184 SER A O 1
ATOM 1452 N N . THR A 1 185 ? -16.234 19.188 -9.188 1 94.75 185 THR A N 1
ATOM 1453 C CA . THR A 1 185 ? -15.695 20.031 -10.258 1 94.75 185 THR A CA 1
ATOM 1454 C C . THR A 1 185 ? -14.367 19.469 -10.758 1 94.75 185 THR A C 1
ATOM 1456 O O . THR A 1 185 ? -14.125 19.422 -11.969 1 94.75 185 THR A O 1
ATOM 1459 N N . MET A 1 186 ? -13.547 18.984 -9.828 1 95.19 186 MET A N 1
ATOM 1460 C CA . MET A 1 186 ? -12.172 18.656 -10.188 1 95.19 186 MET A CA 1
ATOM 1461 C C . MET A 1 186 ? -12.008 17.156 -10.391 1 95.19 186 MET A C 1
ATOM 1463 O O . MET A 1 186 ? -11.062 16.719 -11.039 1 95.19 186 MET A O 1
ATOM 1467 N N . MET A 1 187 ? -13 16.391 -9.852 1 94.94 187 MET A N 1
ATOM 1468 C CA . MET A 1 187 ? -12.906 14.938 -9.945 1 94.94 187 MET A CA 1
ATOM 1469 C C . MET A 1 187 ? -14.234 14.344 -10.414 1 94.94 187 MET A C 1
ATOM 1471 O O . MET A 1 187 ? -14.789 13.461 -9.75 1 94.94 187 MET A O 1
ATOM 1475 N N . PRO A 1 188 ? -14.664 14.742 -11.555 1 95.12 188 PRO A N 1
ATOM 1476 C CA . PRO A 1 188 ? -15.977 14.258 -12.008 1 95.12 188 PRO A CA 1
ATOM 1477 C C . PRO A 1 188 ? -16 12.75 -12.234 1 95.12 188 PRO A C 1
ATOM 1479 O O . PRO A 1 188 ? -17.031 12.102 -12.031 1 95.12 188 PRO A O 1
ATOM 1482 N N . ARG A 1 189 ? -14.961 12.188 -12.758 1 96.19 189 ARG A N 1
ATOM 1483 C CA . ARG A 1 189 ? -14.945 10.75 -13.023 1 96.19 189 ARG A CA 1
ATOM 1484 C C . ARG A 1 189 ? -14.992 9.945 -11.727 1 96.19 189 ARG A C 1
ATOM 1486 O O . ARG A 1 189 ? -15.797 9.031 -11.586 1 96.19 189 ARG A O 1
ATOM 1493 N N . VAL A 1 190 ? -14.148 10.312 -10.75 1 95.81 190 VAL A N 1
ATOM 1494 C CA . VAL A 1 190 ? -14.133 9.641 -9.461 1 95.81 190 VAL A CA 1
ATOM 1495 C C . VAL A 1 190 ? -15.469 9.836 -8.75 1 95.81 190 VAL A C 1
ATOM 1497 O O . VAL A 1 190 ? -16 8.898 -8.148 1 95.81 190 VAL A O 1
ATOM 1500 N N . SER A 1 191 ? -16 11.062 -8.852 1 94.69 191 SER A N 1
ATOM 1501 C CA . SER A 1 191 ? -17.297 11.352 -8.25 1 94.69 191 SER A CA 1
ATOM 1502 C C . SER A 1 191 ? -18.391 10.469 -8.844 1 94.69 191 SER A C 1
ATOM 1504 O O . SER A 1 191 ? -19.25 9.953 -8.117 1 94.69 191 SER A O 1
ATOM 1506 N N . ALA A 1 192 ? -18.359 10.273 -10.117 1 95.12 192 ALA A N 1
ATOM 1507 C CA . ALA A 1 192 ? -19.344 9.438 -10.789 1 95.12 192 ALA A CA 1
ATOM 1508 C C . ALA A 1 192 ? -19.234 7.988 -10.32 1 95.12 192 ALA A C 1
ATOM 1510 O O . ALA A 1 192 ? -20.25 7.312 -10.141 1 95.12 192 ALA A O 1
ATOM 1511 N N . ILE A 1 193 ? -18.047 7.547 -10.156 1 95.88 193 ILE A N 1
ATOM 1512 C CA . ILE A 1 193 ? -17.828 6.191 -9.664 1 95.88 193 ILE A CA 1
ATOM 1513 C C . ILE A 1 193 ? -18.438 6.039 -8.273 1 95.88 193 ILE A C 1
ATOM 1515 O O . ILE A 1 193 ? -19.141 5.066 -8 1 95.88 193 ILE A O 1
ATOM 1519 N N . ALA A 1 194 ? -18.172 7.023 -7.434 1 95.19 194 ALA A N 1
ATOM 1520 C CA . ALA A 1 194 ? -18.703 6.988 -6.078 1 95.19 194 ALA A CA 1
ATOM 1521 C C . ALA A 1 194 ? -20.234 6.98 -6.098 1 95.19 194 ALA A C 1
ATOM 1523 O O . ALA A 1 194 ? -20.875 6.258 -5.324 1 95.19 194 ALA A O 1
ATOM 1524 N N . GLU A 1 195 ? -20.781 7.746 -6.934 1 95.19 195 GLU A N 1
ATOM 1525 C CA . GLU A 1 195 ? -22.234 7.801 -7.059 1 95.19 195 GLU A CA 1
ATOM 1526 C C . GLU A 1 195 ? -22.797 6.461 -7.52 1 95.19 195 GLU A C 1
ATOM 1528 O O . GLU A 1 195 ? -23.844 6.031 -7.043 1 95.19 195 GLU A O 1
ATOM 1533 N N . ARG A 1 196 ? -22.156 5.844 -8.43 1 96.31 196 ARG A N 1
ATOM 1534 C CA . ARG A 1 196 ? -22.594 4.539 -8.914 1 96.31 196 ARG A CA 1
ATOM 1535 C C . ARG A 1 196 ? -22.516 3.488 -7.809 1 96.31 196 ARG A C 1
ATOM 1537 O O . ARG A 1 196 ? -23.391 2.635 -7.691 1 96.31 196 ARG A O 1
ATOM 1544 N N . ILE A 1 197 ? -21.469 3.543 -7.043 1 96.56 197 ILE A N 1
ATOM 1545 C CA . ILE A 1 197 ? -21.344 2.631 -5.914 1 96.56 197 ILE A CA 1
ATOM 1546 C C . ILE A 1 197 ? -22.484 2.867 -4.922 1 96.56 197 ILE A C 1
ATOM 1548 O O . ILE A 1 197 ? -23.125 1.919 -4.465 1 96.56 197 ILE A O 1
ATOM 1552 N N . ALA A 1 198 ? -22.75 4.102 -4.648 1 96.56 198 ALA A N 1
ATOM 1553 C CA . ALA A 1 198 ? -23.797 4.484 -3.707 1 96.56 198 ALA A CA 1
ATOM 1554 C C . ALA A 1 198 ? -25.156 4.016 -4.191 1 96.56 198 ALA A C 1
ATOM 1556 O O . ALA A 1 198 ? -26.047 3.707 -3.381 1 96.56 198 ALA A O 1
ATOM 1557 N N . ALA A 1 199 ? -25.312 3.898 -5.461 1 96.69 199 ALA A N 1
ATOM 1558 C CA . ALA A 1 199 ? -26.609 3.592 -6.051 1 96.69 199 ALA A CA 1
ATOM 1559 C C . ALA A 1 199 ? -26.766 2.094 -6.293 1 96.69 199 ALA A C 1
ATOM 1561 O O . ALA A 1 199 ? -27.859 1.613 -6.578 1 96.69 199 ALA A O 1
ATOM 1562 N N . ARG A 1 200 ? -25.688 1.393 -6.238 1 96.44 200 ARG A N 1
ATOM 1563 C CA . ARG A 1 200 ? -25.75 -0.039 -6.516 1 96.44 200 ARG A CA 1
ATOM 1564 C C . ARG A 1 200 ? -26.531 -0.775 -5.438 1 96.44 200 ARG A C 1
ATOM 1566 O O . ARG A 1 200 ? -26.219 -0.673 -4.25 1 96.44 200 ARG A O 1
ATOM 1573 N N . GLU A 1 201 ? -27.453 -1.529 -5.816 1 95.69 201 GLU A N 1
ATOM 1574 C CA . GLU A 1 201 ? -28.406 -2.148 -4.91 1 95.69 201 GLU A CA 1
ATOM 1575 C C . GLU A 1 201 ? -27.703 -2.977 -3.838 1 95.69 201 GLU A C 1
ATOM 1577 O O . GLU A 1 201 ? -28.016 -2.855 -2.65 1 95.69 201 GLU A O 1
ATOM 1582 N N . SER A 1 202 ? -26.797 -3.705 -4.203 1 94 202 SER A N 1
ATOM 1583 C CA . SER A 1 202 ? -26.125 -4.617 -3.285 1 94 202 SER A CA 1
ATOM 1584 C C . SER A 1 202 ? -25.219 -3.857 -2.311 1 94 202 SER A C 1
ATOM 1586 O O . SER A 1 202 ? -24.781 -4.41 -1.301 1 94 202 SER A O 1
ATOM 1588 N N . LEU A 1 203 ? -24.969 -2.512 -2.57 1 97.69 203 LEU A N 1
ATOM 1589 C CA . LEU A 1 203 ? -23.984 -1.777 -1.783 1 97.69 203 LEU A CA 1
ATOM 1590 C C . LEU A 1 203 ? -24.641 -0.623 -1.033 1 97.69 203 LEU A C 1
ATOM 1592 O O . LEU A 1 203 ? -24.016 -0.007 -0.166 1 97.69 203 LEU A O 1
ATOM 1596 N N . GLN A 1 204 ? -25.875 -0.389 -1.279 1 97.31 204 GLN A N 1
ATOM 1597 C CA . GLN A 1 204 ? -26.594 0.781 -0.774 1 97.31 204 GLN A CA 1
ATOM 1598 C C . GLN A 1 204 ? -26.656 0.767 0.75 1 97.31 204 GLN A C 1
ATOM 1600 O O . GLN A 1 204 ? -26.484 1.803 1.396 1 97.31 204 GLN A O 1
ATOM 1605 N N . ARG A 1 205 ? -26.984 -0.385 1.237 1 96.5 205 ARG A N 1
ATOM 1606 C CA . ARG A 1 205 ? -27.109 -0.488 2.688 1 96.5 205 ARG A CA 1
ATOM 1607 C C . ARG A 1 205 ? -25.781 -0.149 3.375 1 96.5 205 ARG A C 1
ATOM 1609 O O . ARG A 1 205 ? -25.766 0.583 4.367 1 96.5 205 ARG A O 1
ATOM 1616 N N . VAL A 1 206 ? -24.688 -0.701 2.867 1 98 206 VAL A N 1
ATOM 1617 C CA . VAL A 1 206 ? -23.375 -0.438 3.432 1 98 206 VAL A CA 1
ATOM 1618 C C . VAL A 1 206 ? -23.031 1.043 3.279 1 98 206 VAL A C 1
ATOM 1620 O O . VAL A 1 206 ? -22.562 1.677 4.227 1 98 206 VAL A O 1
ATOM 1623 N N . TRP A 1 207 ? -23.281 1.624 2.104 1 97.94 207 TRP A N 1
ATOM 1624 C CA . TRP A 1 207 ? -22.984 3.027 1.844 1 97.94 207 TRP A CA 1
ATOM 1625 C C . TRP A 1 207 ? -23.719 3.936 2.818 1 97.94 207 TRP A C 1
ATOM 1627 O O . TRP A 1 207 ? -23.125 4.863 3.381 1 97.94 207 TRP A O 1
ATOM 1637 N N . LYS A 1 208 ? -24.969 3.635 3.078 1 97.25 208 LYS A N 1
ATOM 1638 C CA . LYS A 1 208 ? -25.781 4.441 3.977 1 97.25 208 LYS A CA 1
ATOM 1639 C C . LYS A 1 208 ? -25.266 4.359 5.41 1 97.25 208 LYS A C 1
ATOM 1641 O O . LYS A 1 208 ? -25.281 5.355 6.133 1 97.25 208 LYS A O 1
ATOM 1646 N N . ARG A 1 209 ? -24.859 3.229 5.797 1 96.75 209 ARG A N 1
ATOM 1647 C CA . ARG A 1 209 ? -24.344 3.033 7.152 1 96.75 209 ARG A CA 1
ATOM 1648 C C . ARG A 1 209 ? -23.109 3.887 7.402 1 96.75 209 ARG A C 1
ATOM 1650 O O . ARG A 1 209 ? -22.922 4.395 8.508 1 96.75 209 ARG A O 1
ATOM 1657 N N . HIS A 1 210 ? -22.312 4.18 6.379 1 97.19 210 HIS A N 1
ATOM 1658 C CA . HIS A 1 210 ? -21.047 4.855 6.562 1 97.19 210 HIS A CA 1
ATOM 1659 C C . HIS A 1 210 ? -21.141 6.34 6.223 1 97.19 210 HIS A C 1
ATOM 1661 O O . HIS A 1 210 ? -20.438 7.164 6.797 1 97.19 210 HIS A O 1
ATOM 1667 N N . PHE A 1 211 ? -21.984 6.676 5.219 1 93.38 211 PHE A N 1
ATOM 1668 C CA . PHE A 1 211 ? -21.891 8.023 4.672 1 93.38 211 PHE A CA 1
ATOM 1669 C C . PHE A 1 211 ? -23.25 8.688 4.629 1 93.38 211 PHE A C 1
ATOM 1671 O O . PHE A 1 211 ? -23.391 9.828 4.18 1 93.38 211 PHE A O 1
ATOM 1678 N N . ALA A 1 212 ? -24.312 8.031 4.898 1 85.19 212 ALA A N 1
ATOM 1679 C CA . ALA A 1 212 ? -25.641 8.641 4.926 1 85.19 212 ALA A CA 1
ATOM 1680 C C . ALA A 1 212 ? -26.219 8.633 6.34 1 85.19 212 ALA A C 1
ATOM 1682 O O . ALA A 1 212 ? -25.859 7.781 7.16 1 85.19 212 ALA A O 1
ATOM 1683 N N . MET B 1 1 ? 11.234 -8.391 -25.203 1 71.38 1 MET B N 1
ATOM 1684 C CA . MET B 1 1 ? 12.117 -7.438 -24.547 1 71.38 1 MET B CA 1
ATOM 1685 C C . MET B 1 1 ? 12.125 -7.66 -23.031 1 71.38 1 MET B C 1
ATOM 1687 O O . MET B 1 1 ? 11.156 -8.188 -22.484 1 71.38 1 MET B O 1
ATOM 1691 N N . GLY B 1 2 ? 13.367 -7.48 -22.328 1 91.94 2 GLY B N 1
ATOM 1692 C CA . GLY B 1 2 ? 13.5 -7.684 -20.906 1 91.94 2 GLY B CA 1
ATOM 1693 C C . GLY B 1 2 ? 12.883 -6.57 -20.078 1 91.94 2 GLY B C 1
ATOM 1694 O O . GLY B 1 2 ? 12.102 -5.773 -20.594 1 91.94 2 GLY B O 1
ATOM 1695 N N . TYR B 1 3 ? 12.992 -6.559 -18.781 1 98.12 3 TYR B N 1
ATOM 1696 C CA . TYR B 1 3 ? 12.523 -5.496 -17.891 1 98.12 3 TYR B CA 1
ATOM 1697 C C . TYR B 1 3 ? 13.398 -4.254 -18.016 1 98.12 3 TYR B C 1
ATOM 1699 O O . TYR B 1 3 ? 14.594 -4.359 -18.297 1 98.12 3 TYR B O 1
ATOM 1707 N N . ILE B 1 4 ? 12.758 -3.053 -17.938 1 98.69 4 ILE B N 1
ATOM 1708 C CA . ILE B 1 4 ? 13.469 -1.789 -17.797 1 98.69 4 ILE B CA 1
ATOM 1709 C C . ILE B 1 4 ? 13.133 -1.15 -16.453 1 98.69 4 ILE B C 1
ATOM 1711 O O . ILE B 1 4 ? 11.961 -0.999 -16.109 1 98.69 4 ILE B O 1
ATOM 1715 N N . LEU B 1 5 ? 14.148 -0.831 -15.688 1 98.69 5 LEU B N 1
ATOM 1716 C CA . LEU B 1 5 ? 13.93 -0.236 -14.375 1 98.69 5 LEU B CA 1
ATOM 1717 C C . LEU B 1 5 ? 14.539 1.16 -14.305 1 98.69 5 LEU B C 1
ATOM 1719 O O . LEU B 1 5 ? 15.75 1.323 -14.477 1 98.69 5 LEU B O 1
ATOM 1723 N N . TYR B 1 6 ? 13.688 2.16 -14.195 1 98.75 6 TYR B N 1
ATOM 1724 C CA . TYR B 1 6 ? 14.141 3.51 -13.875 1 98.75 6 TYR B CA 1
ATOM 1725 C C . TYR B 1 6 ? 14.414 3.652 -12.375 1 98.75 6 TYR B C 1
ATOM 1727 O O . TYR B 1 6 ? 13.531 3.387 -11.555 1 98.75 6 TYR B O 1
ATOM 1735 N N . GLY B 1 7 ? 15.609 3.998 -12.023 1 98.06 7 GLY B N 1
ATOM 1736 C CA . GLY B 1 7 ? 15.992 4.07 -10.625 1 98.06 7 GLY B CA 1
ATOM 1737 C C . GLY B 1 7 ? 17.188 4.961 -10.375 1 98.06 7 GLY B C 1
ATOM 1738 O O . GLY B 1 7 ? 17.656 5.652 -11.289 1 98.06 7 GLY B O 1
ATOM 1739 N N . ASP B 1 8 ? 17.531 5.086 -9.141 1 97.56 8 ASP B N 1
ATOM 1740 C CA . ASP B 1 8 ? 18.703 5.785 -8.633 1 97.56 8 ASP B CA 1
ATOM 1741 C C . ASP B 1 8 ? 19.344 5.012 -7.484 1 97.56 8 ASP B C 1
ATOM 1743 O O . ASP B 1 8 ? 18.656 4.492 -6.609 1 97.56 8 ASP B O 1
ATOM 1747 N N . PRO B 1 9 ? 20.766 4.902 -7.516 1 96.19 9 PRO B N 1
ATOM 1748 C CA . PRO B 1 9 ? 21.391 4.227 -6.375 1 96.19 9 PRO B CA 1
ATOM 1749 C C . PRO B 1 9 ? 20.938 4.797 -5.031 1 96.19 9 PRO B C 1
ATOM 1751 O O . PRO B 1 9 ? 20.875 6.02 -4.863 1 96.19 9 PRO B O 1
ATOM 1754 N N . GLY B 1 10 ? 20.547 3.922 -4.152 1 93.94 10 GLY B N 1
ATOM 1755 C CA . GLY B 1 10 ? 20.125 4.32 -2.814 1 93.94 10 GLY B CA 1
ATOM 1756 C C . GLY B 1 10 ? 18.656 4.68 -2.721 1 93.94 10 GLY B C 1
ATOM 1757 O O . GLY B 1 10 ? 18.156 4.977 -1.636 1 93.94 10 GLY B O 1
ATOM 1758 N N . SER B 1 11 ? 17.938 4.625 -3.844 1 94.38 11 SER B N 1
ATOM 1759 C CA . SER B 1 11 ? 16.516 4.961 -3.863 1 94.38 11 SER B CA 1
ATOM 1760 C C . SER B 1 11 ? 15.656 3.713 -3.717 1 94.38 11 SER B C 1
ATOM 1762 O O . SER B 1 11 ? 16.172 2.611 -3.529 1 94.38 11 SER B O 1
ATOM 1764 N N . GLY B 1 12 ? 14.398 3.912 -3.812 1 95.44 12 GLY B N 1
ATOM 1765 C CA . GLY B 1 12 ? 13.453 2.811 -3.719 1 95.44 12 GLY B CA 1
ATOM 1766 C C . GLY B 1 12 ? 13.602 1.802 -4.84 1 95.44 12 GLY B C 1
ATOM 1767 O O . GLY B 1 12 ? 13.094 0.682 -4.746 1 95.44 12 GLY B O 1
ATOM 1768 N N . SER B 1 13 ? 14.32 2.189 -5.863 1 98.12 13 SER B N 1
ATOM 1769 C CA . SER B 1 13 ? 14.531 1.251 -6.965 1 98.12 13 SER B CA 1
ATOM 1770 C C . SER B 1 13 ? 15.328 0.036 -6.512 1 98.12 13 SER B C 1
ATOM 1772 O O . SER B 1 13 ? 15.359 -0.988 -7.195 1 98.12 13 SER B O 1
ATOM 1774 N N . ALA B 1 14 ? 16.016 0.146 -5.352 1 98.19 14 ALA B N 1
ATOM 1775 C CA . ALA B 1 14 ? 16.734 -0.986 -4.781 1 98.19 14 ALA B CA 1
ATOM 1776 C C . ALA B 1 14 ? 15.797 -2.162 -4.523 1 98.19 14 ALA B C 1
ATOM 1778 O O . ALA B 1 14 ? 16.156 -3.316 -4.766 1 98.19 14 ALA B O 1
ATOM 1779 N N . ILE B 1 15 ? 14.594 -1.879 -4.062 1 98.56 15 ILE B N 1
ATOM 1780 C CA . ILE B 1 15 ? 13.602 -2.902 -3.756 1 98.56 15 ILE B CA 1
ATOM 1781 C C . ILE B 1 15 ? 13.297 -3.725 -5.008 1 98.56 15 ILE B C 1
ATOM 1783 O O . ILE B 1 15 ? 13.344 -4.957 -4.973 1 98.56 15 ILE B O 1
ATOM 1787 N N . VAL B 1 16 ? 13.086 -3.047 -6.078 1 98.81 16 VAL B N 1
ATOM 1788 C CA . VAL B 1 16 ? 12.68 -3.684 -7.328 1 98.81 16 VAL B CA 1
ATOM 1789 C C . VAL B 1 16 ? 13.875 -4.395 -7.961 1 98.81 16 VAL B C 1
ATOM 1791 O O . VAL B 1 16 ? 13.75 -5.52 -8.453 1 98.81 16 VAL B O 1
ATOM 1794 N N . GLU B 1 17 ? 15 -3.74 -7.891 1 98.69 17 GLU B N 1
ATOM 1795 C CA . GLU B 1 17 ? 16.188 -4.34 -8.484 1 98.69 17 GLU B CA 1
ATOM 1796 C C . GLU B 1 17 ? 16.578 -5.633 -7.77 1 98.69 17 GLU B C 1
ATOM 1798 O O . GLU B 1 17 ? 16.969 -6.609 -8.406 1 98.69 17 GLU B O 1
ATOM 1803 N N . LEU B 1 18 ? 16.484 -5.672 -6.477 1 98.69 18 LEU B N 1
ATOM 1804 C CA . LEU B 1 18 ? 16.766 -6.879 -5.703 1 98.69 18 LEU B CA 1
ATOM 1805 C C . LEU B 1 18 ? 15.812 -8 -6.086 1 98.69 18 LEU B C 1
ATOM 1807 O O . LEU B 1 18 ? 16.219 -9.148 -6.242 1 98.69 18 LEU B O 1
ATOM 1811 N N . ALA B 1 19 ? 14.531 -7.664 -6.203 1 98.62 19 ALA B N 1
ATOM 1812 C CA . ALA B 1 19 ? 13.539 -8.672 -6.586 1 98.62 19 ALA B CA 1
ATOM 1813 C C . ALA B 1 19 ? 13.859 -9.25 -7.965 1 98.62 19 ALA B C 1
ATOM 1815 O O . ALA B 1 19 ? 13.789 -10.469 -8.164 1 98.62 19 ALA B O 1
ATOM 1816 N N . LEU B 1 20 ? 14.195 -8.367 -8.906 1 98.56 20 LEU B N 1
ATOM 1817 C CA . LEU B 1 20 ? 14.508 -8.82 -10.258 1 98.56 20 LEU B CA 1
ATOM 1818 C C . LEU B 1 20 ? 15.742 -9.711 -10.258 1 98.56 20 LEU B C 1
ATOM 1820 O O . LEU B 1 20 ? 15.797 -10.703 -10.984 1 98.56 20 LEU B O 1
ATOM 1824 N N . ALA B 1 21 ? 16.719 -9.344 -9.461 1 98 21 ALA B N 1
ATOM 1825 C CA . ALA B 1 21 ? 17.922 -10.164 -9.336 1 98 21 ALA B CA 1
ATOM 1826 C C . ALA B 1 21 ? 17.594 -11.539 -8.758 1 98 21 ALA B C 1
ATOM 1828 O O . ALA B 1 21 ? 18.109 -12.555 -9.227 1 98 21 ALA B O 1
ATOM 1829 N N . GLU B 1 22 ? 16.75 -11.547 -7.773 1 96.75 22 GLU B N 1
ATOM 1830 C CA . GLU B 1 22 ? 16.359 -12.812 -7.16 1 96.75 22 GLU B CA 1
ATOM 1831 C C . GLU B 1 22 ? 15.609 -13.695 -8.156 1 96.75 22 GLU B C 1
ATOM 1833 O O . GLU B 1 22 ? 15.766 -14.922 -8.148 1 96.75 22 GLU B O 1
ATOM 1838 N N . ILE B 1 23 ? 14.781 -13.125 -8.922 1 97.06 23 ILE B N 1
ATOM 1839 C CA . ILE B 1 23 ? 14.031 -13.836 -9.945 1 97.06 23 ILE B CA 1
ATOM 1840 C C . ILE B 1 23 ? 14.992 -14.383 -11 1 97.06 23 ILE B C 1
ATOM 1842 O O . ILE B 1 23 ? 14.75 -15.445 -11.586 1 97.06 23 ILE B O 1
ATOM 1846 N N . GLY B 1 24 ? 16.031 -13.68 -11.258 1 96.62 24 GLY B N 1
ATOM 1847 C CA . GLY B 1 24 ? 17.047 -14.117 -12.219 1 96.62 24 GLY B CA 1
ATOM 1848 C C . GLY B 1 24 ? 16.703 -13.734 -13.648 1 96.62 24 GLY B C 1
ATOM 1849 O O . GLY B 1 24 ? 16.938 -14.508 -14.57 1 96.62 24 GLY B O 1
ATOM 1850 N N . VAL B 1 25 ? 16.203 -12.531 -13.797 1 96.19 25 VAL B N 1
ATOM 1851 C CA . VAL B 1 25 ? 15.844 -12.062 -15.133 1 96.19 25 VAL B CA 1
ATOM 1852 C C . VAL B 1 25 ? 16.719 -10.883 -15.523 1 96.19 25 VAL B C 1
ATOM 1854 O O . VAL B 1 25 ? 17.266 -10.195 -14.664 1 96.19 25 VAL B O 1
ATOM 1857 N N . GLU B 1 26 ? 16.812 -10.664 -16.766 1 92.88 26 GLU B N 1
ATOM 1858 C CA . GLU B 1 26 ? 17.562 -9.523 -17.281 1 92.88 26 GLU B CA 1
ATOM 1859 C C . GLU B 1 26 ? 16.781 -8.219 -17.078 1 92.88 26 GLU B C 1
ATOM 1861 O O . GLU B 1 26 ? 15.562 -8.18 -17.266 1 92.88 26 GLU B O 1
ATOM 1866 N N . VAL B 1 27 ? 17.562 -7.203 -16.734 1 97.31 27 VAL B N 1
ATOM 1867 C CA . VAL B 1 27 ? 16.953 -5.895 -16.531 1 97.31 27 VAL B CA 1
ATOM 1868 C C . VAL B 1 27 ? 17.875 -4.805 -17.062 1 97.31 27 VAL B C 1
ATOM 1870 O O . VAL B 1 27 ? 19.094 -4.852 -16.859 1 97.31 27 VAL B O 1
ATOM 1873 N N . GLU B 1 28 ? 17.344 -3.967 -17.875 1 98.12 28 GLU B N 1
ATOM 1874 C CA . GLU B 1 28 ? 18.016 -2.729 -18.234 1 98.12 28 GLU B CA 1
ATOM 1875 C C . GLU B 1 28 ? 17.781 -1.634 -17.203 1 98.12 28 GLU B C 1
ATOM 1877 O O . GLU B 1 28 ? 16.625 -1.298 -16.906 1 98.12 28 GLU B O 1
ATOM 1882 N N . LEU B 1 29 ? 18.844 -1.168 -16.656 1 98 29 LEU B N 1
ATOM 1883 C CA . LEU B 1 29 ? 18.75 -0.095 -15.672 1 98 29 LEU B CA 1
ATOM 1884 C C . LEU B 1 29 ? 18.859 1.27 -16.344 1 98 29 LEU B C 1
ATOM 1886 O O . LEU B 1 29 ? 19.766 1.493 -17.156 1 98 29 LEU B O 1
ATOM 1890 N N . ARG B 1 30 ? 17.953 2.129 -16.109 1 98.06 30 ARG B N 1
ATOM 1891 C CA . ARG B 1 30 ? 17.984 3.52 -16.547 1 98.06 30 ARG B CA 1
ATOM 1892 C C . ARG B 1 30 ? 18.047 4.473 -15.352 1 98.06 30 ARG B C 1
ATOM 1894 O O . ARG B 1 30 ? 17.078 4.609 -14.609 1 98.06 30 ARG B O 1
ATOM 1901 N N . ASP B 1 31 ? 19.125 5.129 -15.266 1 96.12 31 ASP B N 1
ATOM 1902 C CA . ASP B 1 31 ? 19.375 5.969 -14.102 1 96.12 31 ASP B CA 1
ATOM 1903 C C . ASP B 1 31 ? 18.625 7.305 -14.219 1 96.12 31 ASP B C 1
ATOM 1905 O O . ASP B 1 31 ? 18.656 7.938 -15.273 1 96.12 31 ASP B O 1
ATOM 1909 N N . VAL B 1 32 ? 17.922 7.641 -13.242 1 97.44 32 VAL B N 1
ATOM 1910 C CA . VAL B 1 32 ? 17.312 8.953 -13.023 1 97.44 32 VAL B CA 1
ATOM 1911 C C . VAL B 1 32 ? 17.875 9.57 -11.75 1 97.44 32 VAL B C 1
ATOM 1913 O O . VAL B 1 32 ? 17.406 9.273 -10.648 1 97.44 32 VAL B O 1
ATOM 1916 N N . SER B 1 33 ? 18.844 10.547 -11.898 1 96.19 33 SER B N 1
ATOM 1917 C CA . SER B 1 33 ? 19.547 11.117 -10.758 1 96.19 33 SER B CA 1
ATOM 1918 C C . SER B 1 33 ? 18.641 12.008 -9.93 1 96.19 33 SER B C 1
ATOM 1920 O O . SER B 1 33 ? 18.234 13.086 -10.375 1 96.19 33 SER B O 1
ATOM 1922 N N . LEU B 1 34 ? 18.375 11.555 -8.688 1 92.31 34 LEU B N 1
ATOM 1923 C CA . LEU B 1 34 ? 17.594 12.383 -7.777 1 92.31 34 LEU B CA 1
ATOM 1924 C C . LEU B 1 34 ? 18.375 13.625 -7.359 1 92.31 34 LEU B C 1
ATOM 1926 O O . LEU B 1 34 ? 17.812 14.711 -7.25 1 92.31 34 LEU B O 1
ATOM 1930 N N . ASP B 1 35 ? 19.656 13.492 -7.223 1 92 35 ASP B N 1
ATOM 1931 C CA . ASP B 1 35 ? 20.516 14.594 -6.809 1 92 35 ASP B CA 1
ATOM 1932 C C . ASP B 1 35 ? 20.5 15.719 -7.844 1 92 35 ASP B C 1
ATOM 1934 O O . ASP B 1 35 ? 20.578 16.891 -7.488 1 92 35 ASP B O 1
ATOM 1938 N N . ASP B 1 36 ? 20.344 15.312 -9.055 1 93.19 36 ASP B N 1
ATOM 1939 C CA . ASP B 1 36 ? 20.375 16.297 -10.141 1 93.19 36 ASP B CA 1
ATOM 1940 C C . ASP B 1 36 ? 18.953 16.719 -10.531 1 93.19 36 ASP B C 1
ATOM 1942 O O . ASP B 1 36 ? 18.766 17.438 -11.508 1 93.19 36 ASP B O 1
ATOM 1946 N N . GLY B 1 37 ? 18 16.156 -9.883 1 92.88 37 GLY B N 1
ATOM 1947 C CA . GLY B 1 37 ? 16.609 16.531 -10.133 1 92.88 37 GLY B CA 1
ATOM 1948 C C . GLY B 1 37 ? 16.062 15.969 -11.43 1 92.88 37 GLY B C 1
ATOM 1949 O O . GLY B 1 37 ? 15.102 16.5 -11.984 1 92.88 37 GLY B O 1
ATOM 1950 N N . GLN B 1 38 ? 16.641 14.938 -11.914 1 94.88 38 GLN B N 1
ATOM 1951 C CA . GLN B 1 38 ? 16.25 14.383 -13.203 1 94.88 38 GLN B CA 1
ATOM 1952 C C . GLN B 1 38 ? 14.828 13.805 -13.148 1 94.88 38 GLN B C 1
ATOM 1954 O O . GLN B 1 38 ? 14.188 13.633 -14.18 1 94.88 38 GLN B O 1
ATOM 1959 N N . GLN B 1 39 ? 14.328 13.43 -11.953 1 92.62 39 GLN B N 1
ATOM 1960 C CA . GLN B 1 39 ? 12.977 12.914 -11.82 1 92.62 39 GLN B CA 1
ATOM 1961 C C . GLN B 1 39 ? 11.938 13.969 -12.203 1 92.62 39 GLN B C 1
ATOM 1963 O O . GLN B 1 39 ? 10.781 13.641 -12.477 1 92.62 39 GLN B O 1
ATOM 1968 N N . GLY B 1 40 ? 12.352 15.195 -12.242 1 92.69 40 GLY B N 1
ATOM 1969 C CA . GLY B 1 40 ? 11.461 16.281 -12.617 1 92.69 40 GLY B CA 1
ATOM 1970 C C . GLY B 1 40 ? 11.5 16.594 -14.102 1 92.69 40 GLY B C 1
ATOM 1971 O O . GLY B 1 40 ? 10.766 17.469 -14.57 1 92.69 40 GLY B O 1
ATOM 1972 N N . SER B 1 41 ? 12.305 15.969 -14.875 1 94.06 41 SER B N 1
ATOM 1973 C CA . SER B 1 41 ? 12.445 16.203 -16.312 1 94.06 41 SER B CA 1
ATOM 1974 C C . SER B 1 41 ? 11.188 15.789 -17.062 1 94.06 41 SER B C 1
ATOM 1976 O O . SER B 1 41 ? 10.445 14.922 -16.609 1 94.06 41 SER B O 1
ATOM 1978 N N . GLN B 1 42 ? 10.984 16.359 -18.219 1 94.25 42 GLN B N 1
ATOM 1979 C CA . GLN B 1 42 ? 9.867 15.992 -19.094 1 94.25 42 GLN B CA 1
ATOM 1980 C C . GLN B 1 42 ? 10.008 14.547 -19.578 1 94.25 42 GLN B C 1
ATOM 1982 O O . GLN B 1 42 ? 9.008 13.836 -19.703 1 94.25 42 GLN B O 1
ATOM 1987 N N . GLU B 1 43 ? 11.234 14.242 -19.781 1 94.19 43 GLU B N 1
ATOM 1988 C CA . GLU B 1 43 ? 11.508 12.883 -20.25 1 94.19 43 GLU B CA 1
ATOM 1989 C C . GLU B 1 43 ? 11.023 11.844 -19.25 1 94.19 43 GLU B C 1
ATOM 1991 O O . GLU B 1 43 ? 10.328 10.891 -19.609 1 94.19 43 GLU B O 1
ATOM 1996 N N . TYR B 1 44 ? 11.383 12.023 -18 1 96.12 44 TYR B N 1
ATOM 1997 C CA . TYR B 1 44 ? 10.969 11.039 -17 1 96.12 44 TYR B CA 1
ATOM 1998 C C . TYR B 1 44 ? 9.492 11.188 -16.688 1 96.12 44 TYR B C 1
ATOM 2000 O O . TYR B 1 44 ? 8.812 10.195 -16.391 1 96.12 44 TYR B O 1
ATOM 2008 N N . ALA B 1 45 ? 8.984 12.398 -16.734 1 94.06 45 ALA B N 1
ATOM 2009 C CA . ALA B 1 45 ? 7.562 12.633 -16.484 1 94.06 45 ALA B CA 1
ATOM 2010 C C . ALA B 1 45 ? 6.695 11.836 -17.469 1 94.06 45 ALA B C 1
ATOM 2012 O O . ALA B 1 45 ? 5.578 11.438 -17.125 1 94.06 45 ALA B O 1
ATOM 2013 N N . ALA B 1 46 ? 7.156 11.562 -18.656 1 94 46 ALA B N 1
ATOM 2014 C CA . ALA B 1 46 ? 6.441 10.773 -19.656 1 94 46 ALA B CA 1
ATOM 2015 C C . ALA B 1 46 ? 6.371 9.305 -19.234 1 94 46 ALA B C 1
ATOM 2017 O O . ALA B 1 46 ? 5.488 8.57 -19.688 1 94 46 ALA B O 1
ATOM 2018 N N . VAL B 1 47 ? 7.328 8.859 -18.406 1 95.12 47 VAL B N 1
ATOM 2019 C CA . VAL B 1 47 ? 7.375 7.492 -17.906 1 95.12 47 VAL B CA 1
ATOM 2020 C C . VAL B 1 47 ? 6.488 7.363 -16.672 1 95.12 47 VAL B C 1
ATOM 2022 O O . VAL B 1 47 ? 5.676 6.441 -16.578 1 95.12 47 VAL B O 1
ATOM 2025 N N . ASN B 1 48 ? 6.652 8.32 -15.789 1 95.06 48 ASN B N 1
ATOM 2026 C CA . ASN B 1 48 ? 5.914 8.367 -14.531 1 95.06 48 ASN B CA 1
ATOM 2027 C C . ASN B 1 48 ? 5.508 9.797 -14.172 1 95.06 48 ASN B C 1
ATOM 2029 O O . ASN B 1 48 ? 6.332 10.586 -13.703 1 95.06 48 ASN B O 1
ATOM 2033 N N . SER B 1 49 ? 4.273 10.078 -14.25 1 90.19 49 SER B N 1
ATOM 2034 C CA . SER B 1 49 ? 3.752 11.422 -14.016 1 90.19 49 SER B CA 1
ATOM 2035 C C . SER B 1 49 ? 3.916 11.836 -12.555 1 90.19 49 SER B C 1
ATOM 2037 O O . SER B 1 49 ? 3.85 13.023 -12.234 1 90.19 49 SER B O 1
ATOM 2039 N N . GLN B 1 50 ? 4.148 10.906 -11.641 1 90.75 50 GLN B N 1
ATOM 2040 C CA . GLN B 1 50 ? 4.379 11.211 -10.234 1 90.75 50 GLN B CA 1
ATOM 2041 C C . GLN B 1 50 ? 5.797 11.727 -10.008 1 90.75 50 GLN B C 1
ATOM 2043 O O . GLN B 1 50 ? 6.102 12.289 -8.953 1 90.75 50 GLN B O 1
ATOM 2048 N N . GLN B 1 51 ? 6.648 11.414 -11.008 1 92.62 51 GLN B N 1
ATOM 2049 C CA . GLN B 1 51 ? 8.039 11.859 -10.961 1 92.62 51 GLN B CA 1
ATOM 2050 C C . GLN B 1 51 ? 8.758 11.297 -9.742 1 92.62 51 GLN B C 1
ATOM 2052 O O . GLN B 1 51 ? 9.539 12 -9.094 1 92.62 51 GLN B O 1
ATOM 2057 N N . LYS B 1 52 ? 8.391 10.141 -9.383 1 93.06 52 LYS B N 1
ATOM 2058 C CA . LYS B 1 52 ? 9.031 9.414 -8.297 1 93.06 52 LYS B CA 1
ATOM 2059 C C . LYS B 1 52 ? 9.672 8.125 -8.805 1 93.06 52 LYS B C 1
ATOM 2061 O O . LYS B 1 52 ? 9.383 7.68 -9.914 1 93.06 52 LYS B O 1
ATOM 2066 N N . LEU B 1 53 ? 10.625 7.609 -8.094 1 94.94 53 LEU B N 1
ATOM 2067 C CA . LEU B 1 53 ? 11.258 6.32 -8.359 1 94.94 53 LEU B CA 1
ATOM 2068 C C . LEU B 1 53 ? 10.773 5.266 -7.371 1 94.94 53 LEU B C 1
ATOM 2070 O O . LEU B 1 53 ? 10.43 5.59 -6.23 1 94.94 53 LEU B O 1
ATOM 2074 N N . PRO B 1 54 ? 10.641 4.043 -7.781 1 97.62 54 PRO B N 1
ATOM 2075 C CA . PRO B 1 54 ? 11.016 3.443 -9.062 1 97.62 54 PRO B CA 1
ATOM 2076 C C . PRO B 1 54 ? 9.859 3.422 -10.062 1 97.62 54 PRO B C 1
ATOM 2078 O O . PRO B 1 54 ? 8.703 3.588 -9.68 1 97.62 54 PRO B O 1
ATOM 2081 N N . SER B 1 55 ? 10.211 3.256 -11.367 1 98.5 55 SER B N 1
ATOM 2082 C CA . SER B 1 55 ? 9.289 2.838 -12.414 1 98.5 55 SER B CA 1
ATOM 2083 C C . SER B 1 55 ? 9.812 1.61 -13.156 1 98.5 55 SER B C 1
ATOM 2085 O O . SER B 1 55 ? 10.992 1.542 -13.5 1 98.5 55 SER B O 1
ATOM 2087 N N . LEU B 1 56 ? 8.984 0.664 -13.352 1 98.69 56 LEU B N 1
ATOM 2088 C CA . LEU B 1 56 ? 9.344 -0.559 -14.062 1 98.69 56 LEU B CA 1
ATOM 2089 C C . LEU B 1 56 ? 8.531 -0.7 -15.352 1 98.69 56 LEU B C 1
ATOM 2091 O O . LEU B 1 56 ? 7.305 -0.581 -15.328 1 98.69 56 LEU B O 1
ATOM 2095 N N . ILE B 1 57 ? 9.195 -0.897 -16.438 1 98.12 57 ILE B N 1
ATOM 2096 C CA . ILE B 1 57 ? 8.531 -1.285 -17.672 1 98.12 57 ILE B CA 1
ATOM 2097 C C . ILE B 1 57 ? 8.664 -2.793 -17.891 1 98.12 57 ILE B C 1
ATOM 2099 O O . ILE B 1 57 ? 9.781 -3.324 -17.938 1 98.12 57 ILE B O 1
ATOM 2103 N N . THR B 1 58 ? 7.574 -3.467 -17.969 1 97.19 58 THR B N 1
ATOM 2104 C CA . THR B 1 58 ? 7.57 -4.914 -18.156 1 97.19 58 THR B CA 1
ATOM 2105 C C . THR B 1 58 ? 7.859 -5.262 -19.609 1 97.19 58 THR B C 1
ATOM 2107 O O . THR B 1 58 ? 7.812 -4.391 -20.484 1 97.19 58 THR B O 1
ATOM 2110 N N . PRO B 1 59 ? 8.109 -6.547 -19.844 1 95.69 59 PRO B N 1
ATOM 2111 C CA . PRO B 1 59 ? 8.422 -6.969 -21.219 1 95.69 59 PRO B CA 1
ATOM 2112 C C . PRO B 1 59 ? 7.277 -6.688 -22.188 1 95.69 59 PRO B C 1
ATOM 2114 O O . PRO B 1 59 ? 7.516 -6.496 -23.391 1 95.69 59 PRO B O 1
ATOM 2117 N N . ASN B 1 60 ? 6.078 -6.562 -21.734 1 92.44 60 ASN B N 1
ATOM 2118 C CA . ASN B 1 60 ? 4.934 -6.301 -22.594 1 92.44 60 ASN B CA 1
ATOM 2119 C C . ASN B 1 60 ? 4.664 -4.809 -22.734 1 92.44 60 ASN B C 1
ATOM 2121 O O . ASN B 1 60 ? 3.645 -4.406 -23.297 1 92.44 60 ASN B O 1
ATOM 2125 N N . GLY B 1 61 ? 5.48 -4.035 -22.109 1 93.62 61 GLY B N 1
ATOM 2126 C CA . GLY B 1 61 ? 5.414 -2.596 -22.312 1 93.62 61 GLY B CA 1
ATOM 2127 C C . GLY B 1 61 ? 4.586 -1.882 -21.25 1 93.62 61 GLY B C 1
ATOM 2128 O O . GLY B 1 61 ? 4.344 -0.678 -21.359 1 93.62 61 GLY B O 1
ATOM 2129 N N . THR B 1 62 ? 4.172 -2.602 -20.266 1 94.62 62 THR B N 1
ATOM 2130 C CA . THR B 1 62 ? 3.385 -1.985 -19.203 1 94.62 62 THR B CA 1
ATOM 2131 C C . THR B 1 62 ? 4.289 -1.262 -18.203 1 94.62 62 THR B C 1
ATOM 2133 O O . THR B 1 62 ? 5.289 -1.82 -17.75 1 94.62 62 THR B O 1
ATOM 2136 N N . THR B 1 63 ? 3.928 0.017 -17.875 1 97.06 63 THR B N 1
ATOM 2137 C CA . THR B 1 63 ? 4.656 0.777 -16.859 1 97.06 63 THR B CA 1
ATOM 2138 C C . THR B 1 63 ? 4.027 0.589 -15.484 1 97.06 63 THR B C 1
ATOM 2140 O O . THR B 1 63 ? 2.824 0.785 -15.32 1 97.06 63 THR B O 1
ATOM 2143 N N . LEU B 1 64 ? 4.859 0.204 -14.594 1 97.88 64 LEU B N 1
ATOM 2144 C CA . LEU B 1 64 ? 4.414 -0.005 -13.219 1 97.88 64 LEU B CA 1
ATOM 2145 C C . LEU B 1 64 ? 5.184 0.893 -12.258 1 97.88 64 LEU B C 1
ATOM 2147 O O . LEU B 1 64 ? 6.395 1.085 -12.414 1 97.88 64 LEU B O 1
ATOM 2151 N N . THR B 1 65 ? 4.41 1.415 -11.328 1 97.69 65 THR B N 1
ATOM 2152 C CA . THR B 1 65 ? 4.984 2.166 -10.211 1 97.69 65 THR B CA 1
ATOM 2153 C C . THR B 1 65 ? 4.52 1.591 -8.883 1 97.69 65 THR B C 1
ATOM 2155 O O . THR B 1 65 ? 3.867 0.545 -8.844 1 97.69 65 THR B O 1
ATOM 2158 N N . GLU B 1 66 ? 4.922 2.301 -7.801 1 97.5 66 GLU B N 1
ATOM 2159 C CA . GLU B 1 66 ? 4.684 1.79 -6.453 1 97.5 66 GLU B CA 1
ATOM 2160 C C . GLU B 1 66 ? 5.469 0.506 -6.203 1 97.5 66 GLU B C 1
ATOM 2162 O O . GLU B 1 66 ? 5.062 -0.572 -6.637 1 97.5 66 GLU B O 1
ATOM 2167 N N . SER B 1 67 ? 6.445 0.62 -5.398 1 98.06 67 SER B N 1
ATOM 2168 C CA . SER B 1 67 ? 7.387 -0.483 -5.227 1 98.06 67 SER B CA 1
ATOM 2169 C C . SER B 1 67 ? 6.672 -1.749 -4.762 1 98.06 67 SER B C 1
ATOM 2171 O O . SER B 1 67 ? 6.957 -2.842 -5.258 1 98.06 67 SER B O 1
ATOM 2173 N N . ALA B 1 68 ? 5.695 -1.624 -3.865 1 98.31 68 ALA B N 1
ATOM 2174 C CA . ALA B 1 68 ? 4.98 -2.803 -3.383 1 98.31 68 ALA B CA 1
ATOM 2175 C C . ALA B 1 68 ? 4.133 -3.42 -4.488 1 98.31 68 ALA B C 1
ATOM 2177 O O . ALA B 1 68 ? 4.027 -4.645 -4.59 1 98.31 68 ALA B O 1
ATOM 2178 N N . ALA B 1 69 ? 3.494 -2.594 -5.324 1 98.31 69 ALA B N 1
ATOM 2179 C CA . ALA B 1 69 ? 2.721 -3.102 -6.457 1 98.31 69 ALA B CA 1
ATOM 2180 C C . ALA B 1 69 ? 3.619 -3.818 -7.457 1 98.31 69 ALA B C 1
ATOM 2182 O O . ALA B 1 69 ? 3.248 -4.863 -7.996 1 98.31 69 ALA B O 1
ATOM 2183 N N . ILE B 1 70 ? 4.77 -3.227 -7.672 1 98.62 70 ILE B N 1
ATOM 2184 C CA . ILE B 1 70 ? 5.738 -3.844 -8.57 1 98.62 70 ILE B CA 1
ATOM 2185 C C . ILE B 1 70 ? 6.137 -5.219 -8.039 1 98.62 70 ILE B C 1
ATOM 2187 O O . ILE B 1 70 ? 6.145 -6.199 -8.789 1 98.62 70 ILE B O 1
ATOM 2191 N N . LEU B 1 71 ? 6.406 -5.281 -6.754 1 98.62 71 LEU B N 1
ATOM 2192 C CA . LEU B 1 71 ? 6.805 -6.547 -6.145 1 98.62 71 LEU B CA 1
ATOM 2193 C C . LEU B 1 71 ? 5.703 -7.59 -6.297 1 98.62 71 LEU B C 1
ATOM 2195 O O . LEU B 1 71 ? 5.977 -8.742 -6.656 1 98.62 71 LEU B O 1
ATOM 2199 N N . LEU B 1 72 ? 4.5 -7.211 -6.016 1 97.88 72 LEU B N 1
ATOM 2200 C CA . LEU B 1 72 ? 3.383 -8.148 -6.109 1 97.88 72 LEU B CA 1
ATOM 2201 C C . LEU B 1 72 ? 3.188 -8.617 -7.547 1 97.88 72 LEU B C 1
ATOM 2203 O O . LEU B 1 72 ? 2.945 -9.797 -7.793 1 97.88 72 LEU B O 1
ATOM 2207 N N . THR B 1 73 ? 3.33 -7.688 -8.484 1 97.81 73 THR B N 1
ATOM 2208 C CA . THR B 1 73 ? 3.201 -8.039 -9.898 1 97.81 73 THR B CA 1
ATOM 2209 C C . THR B 1 73 ? 4.309 -9 -10.32 1 97.81 73 THR B C 1
ATOM 2211 O O . THR B 1 73 ? 4.047 -9.984 -11.008 1 97.81 73 THR B O 1
ATOM 2214 N N . LEU B 1 74 ? 5.508 -8.719 -9.875 1 98.06 74 LEU B N 1
ATOM 2215 C CA . LEU B 1 74 ? 6.633 -9.594 -10.203 1 98.06 74 LEU B CA 1
ATOM 2216 C C . LEU B 1 74 ? 6.43 -10.984 -9.602 1 98.06 74 LEU B C 1
ATOM 2218 O O . LEU B 1 74 ? 6.719 -11.992 -10.258 1 98.06 74 LEU B O 1
ATOM 2222 N N . ALA B 1 75 ? 5.953 -11.031 -8.391 1 96.94 75 ALA B N 1
ATOM 2223 C CA . ALA B 1 75 ? 5.699 -12.32 -7.742 1 96.94 75 ALA B CA 1
ATOM 2224 C C . ALA B 1 75 ? 4.668 -13.133 -8.523 1 96.94 75 ALA B C 1
ATOM 2226 O O . ALA B 1 75 ? 4.773 -14.359 -8.609 1 96.94 75 ALA B O 1
ATOM 2227 N N . GLU B 1 76 ? 3.688 -12.453 -9.039 1 95 76 GLU B N 1
ATOM 2228 C CA . GLU B 1 76 ? 2.66 -13.133 -9.828 1 95 76 GLU B CA 1
ATOM 2229 C C . GLU B 1 76 ? 3.209 -13.594 -11.172 1 95 76 GLU B C 1
ATOM 2231 O O . GLU B 1 76 ? 2.869 -14.68 -11.648 1 95 76 GLU B O 1
ATOM 2236 N N . ARG B 1 77 ? 4.012 -12.836 -11.766 1 95.81 77 ARG B N 1
ATOM 2237 C CA . ARG B 1 77 ? 4.562 -13.141 -13.078 1 95.81 77 ARG B CA 1
ATOM 2238 C C . ARG B 1 77 ? 5.613 -14.242 -12.992 1 95.81 77 ARG B C 1
ATOM 2240 O O . ARG B 1 77 ? 5.832 -14.977 -13.961 1 95.81 77 ARG B O 1
ATOM 2247 N N . HIS B 1 78 ? 6.258 -14.32 -11.867 1 97.12 78 HIS B N 1
ATOM 2248 C CA . HIS B 1 78 ? 7.328 -15.289 -11.664 1 97.12 78 HIS B CA 1
ATOM 2249 C C . HIS B 1 78 ? 7.086 -16.109 -10.398 1 97.12 78 HIS B C 1
ATOM 2251 O O . HIS B 1 78 ? 7.895 -16.078 -9.469 1 97.12 78 HIS B O 1
ATOM 2257 N N . PRO B 1 79 ? 6.066 -16.906 -10.43 1 95.31 79 PRO B N 1
ATOM 2258 C CA . PRO B 1 79 ? 5.73 -17.656 -9.219 1 95.31 79 PRO B CA 1
ATOM 2259 C C . PRO B 1 79 ? 6.832 -18.625 -8.797 1 95.31 79 PRO B C 1
ATOM 2261 O O . PRO B 1 79 ? 6.941 -18.969 -7.617 1 95.31 79 PRO B O 1
ATOM 2264 N N . GLU B 1 80 ? 7.68 -19.016 -9.68 1 95.25 80 GLU B N 1
ATOM 2265 C CA . GLU B 1 80 ? 8.766 -19.953 -9.406 1 95.25 80 GLU B CA 1
ATOM 2266 C C . GLU B 1 80 ? 9.82 -19.328 -8.492 1 95.25 80 GLU B C 1
ATOM 2268 O O . GLU B 1 80 ? 10.633 -20.031 -7.891 1 95.25 80 GLU B O 1
ATOM 2273 N N . SER B 1 81 ? 9.812 -18 -8.359 1 94.88 81 SER B N 1
ATOM 2274 C CA . SER B 1 81 ? 10.812 -17.297 -7.57 1 94.88 81 SER B CA 1
ATOM 2275 C C . SER B 1 81 ? 10.555 -17.453 -6.074 1 94.88 81 SER B C 1
ATOM 2277 O O . SER B 1 81 ? 11.445 -17.203 -5.258 1 94.88 81 SER B O 1
ATOM 2279 N N . GLY B 1 82 ? 9.297 -17.719 -5.723 1 95.19 82 GLY B N 1
ATOM 2280 C CA . GLY B 1 82 ? 8.953 -17.875 -4.316 1 95.19 82 GLY B CA 1
ATOM 2281 C C . GLY B 1 82 ? 8.867 -16.547 -3.584 1 95.19 82 GLY B C 1
ATOM 2282 O O . GLY B 1 82 ? 8.859 -16.516 -2.352 1 95.19 82 GLY B O 1
ATOM 2283 N N . LEU B 1 83 ? 8.742 -15.445 -4.32 1 97 83 LEU B N 1
ATOM 2284 C CA . LEU B 1 83 ? 8.68 -14.125 -3.713 1 97 83 LEU B CA 1
ATOM 2285 C C . LEU B 1 83 ? 7.434 -13.977 -2.846 1 97 83 LEU B C 1
ATOM 2287 O O . LEU B 1 83 ? 7.387 -13.133 -1.953 1 97 83 LEU B O 1
ATOM 2291 N N . LEU B 1 84 ? 6.406 -14.695 -3.141 1 96.5 84 LEU B N 1
ATOM 2292 C CA . LEU B 1 84 ? 5.219 -14.812 -2.299 1 96.5 84 LEU B CA 1
ATOM 2293 C C . LEU B 1 84 ? 4.934 -16.266 -1.966 1 96.5 84 LEU B C 1
ATOM 2295 O O . LEU B 1 84 ? 5.09 -17.156 -2.816 1 96.5 84 LEU B O 1
ATOM 2299 N N . PRO B 1 85 ? 4.473 -16.469 -0.731 1 95.44 85 PRO B N 1
ATOM 2300 C CA . PRO B 1 85 ? 4.094 -17.844 -0.373 1 95.44 85 PRO B CA 1
ATOM 2301 C C . PRO B 1 85 ? 2.936 -18.375 -1.214 1 95.44 85 PRO B C 1
ATOM 2303 O O . PRO B 1 85 ? 2.094 -17.594 -1.67 1 95.44 85 PRO B O 1
ATOM 2306 N N . GLU B 1 86 ? 2.869 -19.703 -1.348 1 92.69 86 GLU B N 1
ATOM 2307 C CA . GLU B 1 86 ? 1.796 -20.344 -2.096 1 92.69 86 GLU B CA 1
ATOM 2308 C C . GLU B 1 86 ? 0.559 -20.547 -1.224 1 92.69 86 GLU B C 1
ATOM 2310 O O . GLU B 1 86 ? -0.569 -20.375 -1.691 1 92.69 86 GLU B O 1
ATOM 2315 N N . ALA B 1 87 ? 0.817 -20.953 0.022 1 93.5 87 ALA B N 1
ATOM 2316 C CA . ALA B 1 87 ? -0.297 -21.203 0.931 1 93.5 87 ALA B CA 1
ATOM 2317 C C . ALA B 1 87 ? -1.102 -19.938 1.185 1 93.5 87 ALA B C 1
ATOM 2319 O O . ALA B 1 87 ? -0.534 -18.891 1.502 1 93.5 87 ALA B O 1
ATOM 2320 N N . ALA B 1 88 ? -2.379 -20.047 1.146 1 93.06 88 ALA B N 1
ATOM 2321 C CA . ALA B 1 88 ? -3.289 -18.906 1.178 1 93.06 88 ALA B CA 1
ATOM 2322 C C . ALA B 1 88 ? -3.074 -18.062 2.434 1 93.06 88 ALA B C 1
ATOM 2324 O O . ALA B 1 88 ? -3.008 -16.844 2.363 1 93.06 88 ALA B O 1
ATOM 2325 N N . ARG B 1 89 ? -2.961 -18.75 3.553 1 93.75 89 ARG B N 1
ATOM 2326 C CA . ARG B 1 89 ? -2.803 -18.031 4.816 1 93.75 89 ARG B CA 1
ATOM 2327 C C . ARG B 1 89 ? -1.499 -17.234 4.836 1 93.75 89 ARG B C 1
ATOM 2329 O O . ARG B 1 89 ? -1.489 -16.047 5.176 1 93.75 89 ARG B O 1
ATOM 2336 N N . ASP B 1 90 ? -0.414 -17.922 4.484 1 94.62 90 ASP B N 1
ATOM 2337 C CA . ASP B 1 90 ? 0.895 -17.266 4.5 1 94.62 90 ASP B CA 1
ATOM 2338 C C . ASP B 1 90 ? 0.956 -16.125 3.486 1 94.62 90 ASP B C 1
ATOM 2340 O O . ASP B 1 90 ? 1.577 -15.102 3.746 1 94.62 90 ASP B O 1
ATOM 2344 N N . ARG B 1 91 ? 0.347 -16.344 2.377 1 95.38 91 ARG B N 1
ATOM 2345 C CA . ARG B 1 91 ? 0.288 -15.32 1.337 1 95.38 91 ARG B CA 1
ATOM 2346 C C . ARG B 1 91 ? -0.47 -14.086 1.821 1 95.38 91 ARG B C 1
ATOM 2348 O O . ARG B 1 91 ? -0.025 -12.953 1.616 1 95.38 91 ARG B O 1
ATOM 2355 N N . ALA B 1 92 ? -1.571 -14.266 2.48 1 95.81 92 ALA B N 1
ATOM 2356 C CA . ALA B 1 92 ? -2.363 -13.172 3.031 1 95.81 92 ALA B CA 1
ATOM 2357 C C . ALA B 1 92 ? -1.564 -12.383 4.062 1 95.81 92 ALA B C 1
ATOM 2359 O O . ALA B 1 92 ? -1.592 -11.148 4.066 1 95.81 92 ALA B O 1
ATOM 2360 N N . LEU B 1 93 ? -0.872 -13.086 4.867 1 95.12 93 LEU B N 1
ATOM 2361 C CA . LEU B 1 93 ? -0.064 -12.438 5.898 1 95.12 93 LEU B CA 1
ATOM 2362 C C . LEU B 1 93 ? 1.096 -11.672 5.273 1 95.12 93 LEU B C 1
ATOM 2364 O O . LEU B 1 93 ? 1.441 -10.578 5.734 1 95.12 93 LEU B O 1
ATOM 2368 N N . ALA B 1 94 ? 1.673 -12.227 4.242 1 96.38 94 ALA B N 1
ATOM 2369 C CA . ALA B 1 94 ? 2.738 -11.531 3.525 1 96.38 94 ALA B CA 1
ATOM 2370 C C . ALA B 1 94 ? 2.236 -10.219 2.936 1 96.38 94 ALA B C 1
ATOM 2372 O O . ALA B 1 94 ? 2.896 -9.188 3.055 1 96.38 94 ALA B O 1
ATOM 2373 N N . MET B 1 95 ? 1.077 -10.273 2.359 1 96.19 95 MET B N 1
ATOM 2374 C CA . MET B 1 95 ? 0.506 -9.07 1.761 1 96.19 95 MET B CA 1
ATOM 2375 C C . MET B 1 95 ? 0.2 -8.023 2.828 1 96.19 95 MET B C 1
ATOM 2377 O O . MET B 1 95 ? 0.488 -6.84 2.643 1 96.19 95 MET B O 1
ATOM 2381 N N . ARG B 1 96 ? -0.3 -8.516 3.887 1 97.12 96 ARG B N 1
ATOM 2382 C CA . ARG B 1 96 ? -0.652 -7.621 4.984 1 97.12 96 ARG B CA 1
ATOM 2383 C C . ARG B 1 96 ? 0.576 -6.875 5.5 1 97.12 96 ARG B C 1
ATOM 2385 O O . ARG B 1 96 ? 0.545 -5.652 5.66 1 97.12 96 ARG B O 1
ATOM 2392 N N . TRP B 1 97 ? 1.643 -7.535 5.691 1 96.94 97 TRP B N 1
ATOM 2393 C CA . TRP B 1 97 ? 2.836 -6.91 6.25 1 96.94 97 TRP B CA 1
ATOM 2394 C C . TRP B 1 97 ? 3.566 -6.086 5.199 1 96.94 97 TRP B C 1
ATOM 2396 O O . TRP B 1 97 ? 4.168 -5.055 5.512 1 96.94 97 TRP B O 1
ATOM 2406 N N . LEU B 1 98 ? 3.529 -6.562 3.959 1 98.19 98 LEU B N 1
ATOM 2407 C CA . LEU B 1 98 ? 4.086 -5.754 2.879 1 98.19 98 LEU B CA 1
ATOM 2408 C C . LEU B 1 98 ? 3.375 -4.406 2.787 1 98.19 98 LEU B C 1
ATOM 2410 O O . LEU B 1 98 ? 4.023 -3.361 2.727 1 98.19 98 LEU B O 1
ATOM 2414 N N . LEU B 1 99 ? 2.09 -4.465 2.814 1 98 99 LEU B N 1
ATOM 2415 C CA . LEU B 1 99 ? 1.318 -3.232 2.693 1 98 99 LEU B CA 1
ATOM 2416 C C . LEU B 1 99 ? 1.455 -2.381 3.951 1 98 99 LEU B C 1
ATOM 2418 O O . LEU B 1 99 ? 1.434 -1.149 3.879 1 98 99 LEU B O 1
ATOM 2422 N N . PHE B 1 100 ? 1.614 -3.043 5.109 1 97.44 100 PHE B N 1
ATOM 2423 C CA . PHE B 1 100 ? 1.915 -2.273 6.312 1 97.44 100 PHE B CA 1
ATOM 2424 C C . PHE B 1 100 ? 3.184 -1.451 6.125 1 97.44 100 PHE B C 1
ATOM 2426 O O . PHE B 1 100 ? 3.197 -0.248 6.395 1 97.44 100 PHE B O 1
ATOM 2433 N N . MET B 1 101 ? 4.199 -2.066 5.66 1 97.25 101 MET B N 1
ATOM 2434 C CA . MET B 1 101 ? 5.457 -1.351 5.469 1 97.25 101 MET B CA 1
ATOM 2435 C C . MET B 1 101 ? 5.312 -0.27 4.402 1 97.25 101 MET B C 1
ATOM 2437 O O . MET B 1 101 ? 5.832 0.837 4.562 1 97.25 101 MET B O 1
ATOM 2441 N N . ALA B 1 102 ? 4.578 -0.538 3.391 1 97 102 ALA B N 1
ATOM 2442 C CA . ALA B 1 102 ? 4.422 0.384 2.268 1 97 102 ALA B CA 1
ATOM 2443 C C . ALA B 1 102 ? 3.564 1.584 2.658 1 97 102 ALA B C 1
ATOM 2445 O O . ALA B 1 102 ? 3.785 2.695 2.174 1 97 102 ALA B O 1
ATOM 2446 N N . THR B 1 103 ? 2.6 1.356 3.566 1 95.44 103 THR B N 1
ATOM 2447 C CA . THR B 1 103 ? 1.611 2.396 3.828 1 95.44 103 THR B CA 1
ATOM 2448 C C . THR B 1 103 ? 1.926 3.127 5.129 1 95.44 103 THR B C 1
ATOM 2450 O O . THR B 1 103 ? 1.537 4.285 5.309 1 95.44 103 THR B O 1
ATOM 2453 N N . GLU B 1 104 ? 2.631 2.484 6.027 1 93.88 104 GLU B N 1
ATOM 2454 C CA . GLU B 1 104 ? 2.807 3.051 7.359 1 93.88 104 GLU B CA 1
ATOM 2455 C C . GLU B 1 104 ? 4.258 3.467 7.594 1 93.88 104 GLU B C 1
ATOM 2457 O O . GLU B 1 104 ? 4.527 4.359 8.398 1 93.88 104 GLU B O 1
ATOM 2462 N N . LEU B 1 105 ? 5.199 2.816 6.953 1 94.12 105 LEU B N 1
ATOM 2463 C CA . LEU B 1 105 ? 6.613 3.084 7.195 1 94.12 105 LEU B CA 1
ATOM 2464 C C . LEU B 1 105 ? 7.199 3.943 6.078 1 94.12 105 LEU B C 1
ATOM 2466 O O . LEU B 1 105 ? 7.762 5.008 6.344 1 94.12 105 LEU B O 1
ATOM 2470 N N . TYR B 1 106 ? 6.988 3.588 4.871 1 93.81 106 TYR B N 1
ATOM 2471 C CA . TYR B 1 106 ? 7.652 4.215 3.732 1 93.81 106 TYR B CA 1
ATOM 2472 C C . TYR B 1 106 ? 7.25 5.676 3.602 1 93.81 106 TYR B C 1
ATOM 2474 O O . TYR B 1 106 ? 8.102 6.551 3.43 1 93.81 106 TYR B O 1
ATOM 2482 N N . PRO B 1 107 ? 6 6.059 3.812 1 89.38 107 PRO B N 1
ATOM 2483 C CA . PRO B 1 107 ? 5.621 7.465 3.674 1 89.38 107 PRO B CA 1
ATOM 2484 C C . PRO B 1 107 ? 6.281 8.359 4.719 1 89.38 107 PRO B C 1
ATOM 2486 O O . PRO B 1 107 ? 6.484 9.555 4.477 1 89.38 107 PRO B O 1
ATOM 2489 N N . ILE B 1 108 ? 6.633 7.785 5.859 1 86.69 108 ILE B N 1
ATOM 2490 C CA . ILE B 1 108 ? 7.258 8.57 6.918 1 86.69 108 ILE B CA 1
ATOM 2491 C C . ILE B 1 108 ? 8.641 9.031 6.469 1 86.69 108 ILE B C 1
ATOM 2493 O O . ILE B 1 108 ? 9.102 10.109 6.855 1 86.69 108 ILE B O 1
ATOM 2497 N N . ILE B 1 109 ? 9.258 8.227 5.645 1 84.38 109 ILE B N 1
ATOM 2498 C CA . ILE B 1 109 ? 10.562 8.578 5.102 1 84.38 109 ILE B CA 1
ATOM 2499 C C . ILE B 1 109 ? 10.453 9.867 4.289 1 84.38 109 ILE B C 1
ATOM 2501 O O . ILE B 1 109 ? 11.289 10.766 4.418 1 84.38 109 ILE B O 1
ATOM 2505 N N . GLU B 1 110 ? 9.438 9.922 3.471 1 75 110 GLU B N 1
ATOM 2506 C CA . GLU B 1 110 ? 9.219 11.133 2.686 1 75 110 GLU B CA 1
ATOM 2507 C C . GLU B 1 110 ? 8.992 12.344 3.59 1 75 110 GLU B C 1
ATOM 2509 O O . GLU B 1 110 ? 9.516 13.43 3.328 1 75 110 GLU B O 1
ATOM 2514 N N . PHE B 1 111 ? 8.281 12.086 4.648 1 72.88 111 PHE B N 1
ATOM 2515 C CA . PHE B 1 111 ? 7.98 13.156 5.598 1 72.88 111 PHE B CA 1
ATOM 2516 C C . PHE B 1 111 ? 9.234 13.57 6.359 1 72.88 111 PHE B C 1
ATOM 2518 O O . PHE B 1 111 ? 9.438 14.75 6.637 1 72.88 111 PHE B O 1
ATOM 2525 N N . HIS B 1 112 ? 10.023 12.609 6.715 1 77 112 HIS B N 1
ATOM 2526 C CA . HIS B 1 112 ? 11.258 12.836 7.457 1 77 112 HIS B CA 1
ATOM 2527 C C . HIS B 1 112 ? 12.305 13.523 6.586 1 77 112 HIS B C 1
ATOM 2529 O O . HIS B 1 112 ? 12.93 14.5 7.012 1 77 112 HIS B O 1
ATOM 2535 N N . ASP B 1 113 ? 12.43 13.078 5.402 1 75.5 113 ASP B N 1
ATOM 2536 C CA . ASP B 1 113 ? 13.523 13.539 4.551 1 75.5 113 ASP B CA 1
ATOM 2537 C C . ASP B 1 113 ? 13.148 14.844 3.848 1 75.5 113 ASP B C 1
ATOM 2539 O O . ASP B 1 113 ? 14.023 15.664 3.541 1 75.5 113 ASP B O 1
ATOM 2543 N N . TYR B 1 114 ? 11.906 15 3.553 1 74.19 114 TYR B N 1
ATOM 2544 C CA . TYR B 1 114 ? 11.469 16.172 2.811 1 74.19 114 TYR B CA 1
ATOM 2545 C C . TYR B 1 114 ? 10.336 16.891 3.533 1 74.19 114 TYR B C 1
ATOM 2547 O O . TYR B 1 114 ? 9.258 17.094 2.965 1 74.19 114 TYR B O 1
ATOM 2555 N N . PRO B 1 115 ? 10.688 17.344 4.723 1 67.44 115 PRO B N 1
ATOM 2556 C CA . PRO B 1 115 ? 9.641 18 5.5 1 67.44 115 PRO B CA 1
ATOM 2557 C C . PRO B 1 115 ? 9.109 19.266 4.824 1 67.44 115 PRO B C 1
ATOM 2559 O O . PRO B 1 115 ? 7.98 19.688 5.094 1 67.44 115 PRO B O 1
ATOM 2562 N N . GLU B 1 116 ? 9.961 19.797 3.891 1 65.62 116 GLU B N 1
ATOM 2563 C CA . GLU B 1 116 ? 9.602 21.031 3.215 1 65.62 116 GLU B CA 1
ATOM 2564 C C . GLU B 1 116 ? 8.391 20.844 2.307 1 65.62 116 GLU B C 1
ATOM 2566 O O . GLU B 1 116 ? 7.691 21.797 1.978 1 65.62 116 GLU B O 1
ATOM 2571 N N . ARG B 1 117 ? 8.266 19.609 1.944 1 65.81 117 ARG B N 1
ATOM 2572 C CA . ARG B 1 117 ? 7.129 19.312 1.081 1 65.81 117 ARG B CA 1
ATOM 2573 C C . ARG B 1 117 ? 5.816 19.438 1.848 1 65.81 117 ARG B C 1
ATOM 2575 O O . ARG B 1 117 ? 4.746 19.562 1.244 1 65.81 117 ARG B O 1
ATOM 2582 N N . PHE B 1 118 ? 5.961 19.391 3.096 1 63.88 118 PHE B N 1
ATOM 2583 C CA . PHE B 1 118 ? 4.773 19.422 3.941 1 63.88 118 PHE B CA 1
ATOM 2584 C C . PHE B 1 118 ? 4.723 20.703 4.766 1 63.88 118 PHE B C 1
ATOM 2586 O O . PHE B 1 118 ? 4.039 20.75 5.789 1 63.88 118 PHE B O 1
ATOM 2593 N N . GLN B 1 119 ? 5.598 21.578 4.367 1 59.28 119 GLN B N 1
ATOM 2594 C CA . GLN B 1 119 ? 5.621 22.891 5.004 1 59.28 119 GLN B CA 1
ATOM 2595 C C . GLN B 1 119 ? 5.195 23.984 4.027 1 59.28 119 GLN B C 1
ATOM 2597 O O . GLN B 1 119 ? 5.309 23.812 2.812 1 59.28 119 GLN B O 1
ATOM 2602 N N . PRO B 1 120 ? 4.578 25.078 4.574 1 53.03 120 PRO B N 1
ATOM 2603 C CA . PRO B 1 120 ? 4.172 26.188 3.703 1 53.03 120 PRO B CA 1
ATOM 2604 C C . PRO B 1 120 ? 5.336 26.75 2.891 1 53.03 120 PRO B C 1
ATOM 2606 O O . PRO B 1 120 ? 6.48 26.734 3.346 1 53.03 120 PRO B O 1
ATOM 2609 N N . GLU B 1 121 ? 5.008 27 1.579 1 47.62 121 GLU B N 1
ATOM 2610 C CA . GLU B 1 121 ? 5.949 27.766 0.772 1 47.62 121 GLU B CA 1
ATOM 2611 C C . GLU B 1 121 ? 6.285 29.094 1.436 1 47.62 121 GLU B C 1
ATOM 2613 O O . GLU B 1 121 ? 5.398 29.781 1.944 1 47.62 121 GLU B O 1
ATOM 2618 N N . GLY B 1 122 ? 7.531 29.469 1.656 1 49.78 122 GLY B N 1
ATOM 2619 C CA . GLY B 1 122 ? 8.008 30.75 2.156 1 49.78 122 GLY B CA 1
ATOM 2620 C C . GLY B 1 122 ? 8.281 30.734 3.648 1 49.78 122 GLY B C 1
ATOM 2621 O O . GLY B 1 122 ? 8.539 31.781 4.242 1 49.78 122 GLY B O 1
ATOM 2622 N N . ASP B 1 123 ? 7.602 29.719 4.246 1 48.31 123 ASP B N 1
ATOM 2623 C CA . ASP B 1 123 ? 7.785 29.859 5.688 1 48.31 123 ASP B CA 1
ATOM 2624 C C . ASP B 1 123 ? 9.25 29.672 6.074 1 48.31 123 ASP B C 1
ATOM 2626 O O . ASP B 1 123 ? 9.883 28.688 5.688 1 48.31 123 ASP B O 1
ATOM 2630 N N . ASP B 1 124 ? 9.82 30.703 6.227 1 48.88 124 ASP B N 1
ATOM 2631 C CA . ASP B 1 124 ? 11.07 30.875 6.957 1 48.88 124 ASP B CA 1
ATOM 2632 C C . ASP B 1 124 ? 11.039 30.125 8.281 1 48.88 124 ASP B C 1
ATOM 2634 O O . ASP B 1 124 ? 11.57 30.594 9.289 1 48.88 124 ASP B O 1
ATOM 2638 N N . THR B 1 125 ? 10.117 29.234 8.344 1 52.69 125 THR B N 1
ATOM 2639 C CA . THR B 1 125 ? 10.031 28.562 9.641 1 52.69 125 THR B CA 1
ATOM 2640 C C . THR B 1 125 ? 11.406 28.078 10.086 1 52.69 125 THR B C 1
ATOM 2642 O O . THR B 1 125 ? 12.133 27.453 9.312 1 52.69 125 THR B O 1
ATOM 2645 N N . PRO B 1 126 ? 11.844 28.5 11.117 1 57.06 126 PRO B N 1
ATOM 2646 C CA . PRO B 1 126 ? 13.148 28.25 11.719 1 57.06 126 PRO B CA 1
ATOM 2647 C C . PRO B 1 126 ? 13.516 26.766 11.734 1 57.06 126 PRO B C 1
ATOM 2649 O O . PRO B 1 126 ? 12.625 25.906 11.734 1 57.06 126 PRO B O 1
ATOM 2652 N N . SER B 1 127 ? 14.719 26.453 11.328 1 61.81 127 SER B N 1
ATOM 2653 C CA . SER B 1 127 ? 15.43 25.172 11.414 1 61.81 127 SER B CA 1
ATOM 2654 C C . SER B 1 127 ? 14.93 24.359 12.602 1 61.81 127 SER B C 1
ATOM 2656 O O . SER B 1 127 ? 14.805 23.141 12.5 1 61.81 127 SER B O 1
ATOM 2658 N N . ALA B 1 128 ? 14.43 25.125 13.609 1 64.31 128 ALA B N 1
ATOM 2659 C CA . ALA B 1 128 ? 14 24.438 14.828 1 64.31 128 ALA B CA 1
ATOM 2660 C C . ALA B 1 128 ? 12.719 23.641 14.594 1 64.31 128 ALA B C 1
ATOM 2662 O O . ALA B 1 128 ? 12.547 22.547 15.141 1 64.31 128 ALA B O 1
ATOM 2663 N N . ARG B 1 129 ? 11.977 24.141 13.797 1 67.81 129 ARG B N 1
ATOM 2664 C CA . ARG B 1 129 ? 10.703 23.484 13.547 1 67.81 129 ARG B CA 1
ATOM 2665 C C . ARG B 1 129 ? 10.891 22.25 12.68 1 67.81 129 ARG B C 1
ATOM 2667 O O . ARG B 1 129 ? 10.266 21.203 12.914 1 67.81 129 ARG B O 1
ATOM 2674 N N . ARG B 1 130 ? 11.75 22.344 11.773 1 72.56 130 ARG B N 1
ATOM 2675 C CA . ARG B 1 130 ? 12.078 21.188 10.945 1 72.56 130 ARG B CA 1
ATOM 2676 C C . ARG B 1 130 ? 12.688 20.078 11.781 1 72.56 130 ARG B C 1
ATOM 2678 O O . ARG B 1 130 ? 12.375 18.891 11.57 1 72.56 130 ARG B O 1
ATOM 2685 N N . ASP B 1 131 ? 13.414 20.453 12.688 1 76.56 131 ASP B N 1
ATOM 2686 C CA . ASP B 1 131 ? 14.055 19.469 13.555 1 76.56 131 ASP B CA 1
ATOM 2687 C C . ASP B 1 131 ? 13.031 18.75 14.43 1 76.56 131 ASP B C 1
ATOM 2689 O O . ASP B 1 131 ? 13.141 17.547 14.664 1 76.56 131 ASP B O 1
ATOM 2693 N N . GLU B 1 132 ? 12.125 19.453 14.82 1 75.44 132 GLU B N 1
ATOM 2694 C CA . GLU B 1 132 ? 11.086 18.859 15.648 1 75.44 132 GLU B CA 1
ATOM 2695 C C . GLU B 1 132 ? 10.227 17.891 14.836 1 75.44 132 GLU B C 1
ATOM 2697 O O . GLU B 1 132 ? 9.844 16.828 15.328 1 75.44 132 GLU B O 1
ATOM 2702 N N . LEU B 1 133 ? 9.93 18.266 13.672 1 74.94 133 LEU B N 1
ATOM 2703 C CA . LEU B 1 133 ? 9.164 17.391 12.789 1 74.94 133 LEU B CA 1
ATOM 2704 C C . LEU B 1 133 ? 9.922 16.094 12.508 1 74.94 133 LEU B C 1
ATOM 2706 O O . LEU B 1 133 ? 9.336 15.016 12.523 1 74.94 133 LEU B O 1
ATOM 2710 N N . ARG B 1 134 ? 11.172 16.266 12.375 1 79.31 134 ARG B N 1
ATOM 2711 C CA . ARG B 1 134 ? 12.008 15.094 12.125 1 79.31 134 ARG B CA 1
ATOM 2712 C C . ARG B 1 134 ? 12.047 14.18 13.344 1 79.31 134 ARG B C 1
ATOM 2714 O O . ARG B 1 134 ? 12.016 12.953 13.203 1 79.31 134 ARG B O 1
ATOM 2721 N N . LYS B 1 135 ? 12.125 14.773 14.477 1 80.38 135 LYS B N 1
ATOM 2722 C CA . LYS B 1 135 ? 12.148 13.992 15.703 1 80.38 135 LYS B CA 1
ATOM 2723 C C . LYS B 1 135 ? 10.852 13.211 15.883 1 80.38 135 LYS B C 1
ATOM 2725 O O . LYS B 1 135 ? 10.875 12.031 16.25 1 80.38 135 LYS B O 1
ATOM 2730 N N . HIS B 1 136 ? 9.797 13.812 15.586 1 79.94 136 HIS B N 1
ATOM 2731 C CA . HIS B 1 136 ? 8.5 13.156 15.727 1 79.94 136 HIS B CA 1
ATOM 2732 C C . HIS B 1 136 ? 8.336 12.047 14.695 1 79.94 136 HIS B C 1
ATOM 2734 O O . HIS B 1 136 ? 7.848 10.961 15.016 1 79.94 136 HIS B O 1
ATOM 2740 N N . ALA B 1 137 ? 8.695 12.391 13.5 1 82.38 137 ALA B N 1
ATOM 2741 C CA . ALA B 1 137 ? 8.656 11.383 12.445 1 82.38 137 ALA B CA 1
ATOM 2742 C C . ALA B 1 137 ? 9.492 10.156 12.82 1 82.38 137 ALA B C 1
ATOM 2744 O O . ALA B 1 137 ? 9.078 9.023 12.594 1 82.38 137 ALA B O 1
ATOM 2745 N N . THR B 1 138 ? 10.594 10.461 13.469 1 86.62 138 THR B N 1
ATOM 2746 C CA . THR B 1 138 ? 11.484 9.383 13.891 1 86.62 138 THR B CA 1
ATOM 2747 C C . THR B 1 138 ? 10.812 8.516 14.961 1 86.62 138 THR B C 1
ATOM 2749 O O . THR B 1 138 ? 10.898 7.289 14.914 1 86.62 138 THR B O 1
ATOM 2752 N N . MET B 1 139 ? 10.148 9.133 15.844 1 86.31 139 MET B N 1
ATOM 2753 C CA . MET B 1 139 ? 9.484 8.391 16.906 1 86.31 139 MET B CA 1
ATOM 2754 C C . MET B 1 139 ? 8.375 7.504 16.344 1 86.31 139 MET B C 1
ATOM 2756 O O . MET B 1 139 ? 8.234 6.352 16.766 1 86.31 139 MET B O 1
ATOM 2760 N N . ILE B 1 140 ? 7.629 8.062 15.445 1 86.31 140 ILE B N 1
ATOM 2761 C CA . ILE B 1 140 ? 6.57 7.285 14.805 1 86.31 140 ILE B CA 1
ATOM 2762 C C . ILE B 1 140 ? 7.18 6.109 14.047 1 86.31 140 ILE B C 1
ATOM 2764 O O . ILE B 1 140 ? 6.699 4.977 14.156 1 86.31 140 ILE B O 1
ATOM 2768 N N . TRP B 1 141 ? 8.188 6.438 13.383 1 90.56 141 TRP B N 1
ATOM 2769 C CA . TRP B 1 141 ? 8.883 5.43 12.594 1 90.56 141 TRP B CA 1
ATOM 2770 C C . TRP B 1 141 ? 9.406 4.301 13.477 1 90.56 141 TRP B C 1
ATOM 2772 O O . TRP B 1 141 ? 9.242 3.123 13.156 1 90.56 141 TRP B O 1
ATOM 2782 N N . GLN B 1 142 ? 9.961 4.688 14.578 1 92 142 GLN B N 1
ATOM 2783 C CA . GLN B 1 142 ? 10.508 3.703 15.508 1 92 142 GLN B CA 1
ATOM 2784 C C . GLN B 1 142 ? 9.406 2.791 16.047 1 92 142 GLN B C 1
ATOM 2786 O O . GLN B 1 142 ? 9.57 1.569 16.078 1 92 142 GLN B O 1
ATOM 2791 N N . ARG B 1 143 ? 8.336 3.355 16.391 1 91.5 143 ARG B N 1
ATOM 2792 C CA . ARG B 1 143 ? 7.227 2.574 16.922 1 91.5 143 ARG B CA 1
ATOM 2793 C C . ARG B 1 143 ? 6.707 1.587 15.891 1 91.5 143 ARG B C 1
ATOM 2795 O O . ARG B 1 143 ? 6.426 0.429 16.203 1 91.5 143 ARG B O 1
ATOM 2802 N N . ARG B 1 144 ? 6.598 1.996 14.695 1 93.31 144 ARG B N 1
ATOM 2803 C CA . ARG B 1 144 ? 6.074 1.147 13.633 1 93.31 144 ARG B CA 1
ATOM 2804 C C . ARG B 1 144 ? 7.074 0.057 13.258 1 93.31 144 ARG B C 1
ATOM 2806 O O . ARG B 1 144 ? 6.684 -1.076 12.969 1 93.31 144 ARG B O 1
ATOM 2813 N N . TRP B 1 145 ? 8.359 0.398 13.328 1 94.81 145 TRP B N 1
ATOM 2814 C CA . TRP B 1 145 ? 9.391 -0.603 13.062 1 94.81 145 TRP B CA 1
ATOM 2815 C C . TRP B 1 145 ? 9.383 -1.688 14.133 1 94.81 145 TRP B C 1
ATOM 2817 O O . TRP B 1 145 ? 9.648 -2.857 13.844 1 94.81 145 TRP B O 1
ATOM 2827 N N . LEU B 1 146 ? 9.102 -1.302 15.336 1 95.44 146 LEU B N 1
ATOM 2828 C CA . LEU B 1 146 ? 9.07 -2.285 16.406 1 95.44 146 LEU B CA 1
ATOM 2829 C C . LEU B 1 146 ? 7.941 -3.293 16.188 1 95.44 146 LEU B C 1
ATOM 2831 O O . LEU B 1 146 ? 8.062 -4.457 16.562 1 95.44 146 LEU B O 1
ATOM 2835 N N . LEU B 1 147 ? 6.887 -2.879 15.547 1 95.06 147 LEU B N 1
ATOM 2836 C CA . LEU B 1 147 ? 5.832 -3.814 15.172 1 95.06 147 LEU B CA 1
ATOM 2837 C C . LEU B 1 147 ? 6.336 -4.816 14.141 1 95.06 147 LEU B C 1
ATOM 2839 O O . LEU B 1 147 ? 6.043 -6.012 14.234 1 95.06 147 LEU B O 1
ATOM 2843 N N . VAL B 1 148 ? 7.094 -4.305 13.18 1 95.81 148 VAL B N 1
ATOM 2844 C CA . VAL B 1 148 ? 7.656 -5.164 12.148 1 95.81 148 VAL B CA 1
ATOM 2845 C C . VAL B 1 148 ? 8.641 -6.148 12.773 1 95.81 148 VAL B C 1
ATOM 2847 O O . VAL B 1 148 ? 8.617 -7.344 12.461 1 95.81 148 VAL B O 1
ATOM 2850 N N . GLU B 1 149 ? 9.484 -5.664 13.656 1 96.19 149 GLU B N 1
ATOM 2851 C CA . GLU B 1 149 ? 10.461 -6.492 14.359 1 96.19 149 GLU B CA 1
ATOM 2852 C C . GLU B 1 149 ? 9.773 -7.625 15.117 1 96.19 149 GLU B C 1
ATOM 2854 O O . GLU B 1 149 ? 10.219 -8.773 15.062 1 96.19 149 GLU B O 1
ATOM 2859 N N . LYS B 1 150 ? 8.703 -7.301 15.75 1 94.31 150 LYS B N 1
ATOM 2860 C CA . LYS B 1 150 ? 7.965 -8.281 16.547 1 94.31 150 LYS B CA 1
ATOM 2861 C C . LYS B 1 150 ? 7.324 -9.336 15.641 1 94.31 150 LYS B C 1
ATOM 2863 O O . LYS B 1 150 ? 7.23 -10.508 16.016 1 94.31 150 LYS B O 1
ATOM 2868 N N . ALA B 1 151 ? 6.949 -8.961 14.469 1 93.56 151 ALA B N 1
ATOM 2869 C CA . ALA B 1 151 ? 6.25 -9.852 13.547 1 93.56 151 ALA B CA 1
ATOM 2870 C C . ALA B 1 151 ? 7.227 -10.766 12.82 1 93.56 151 ALA B C 1
ATOM 2872 O O . ALA B 1 151 ? 6.84 -11.828 12.328 1 93.56 151 ALA B O 1
ATOM 2873 N N . ALA B 1 152 ? 8.445 -10.266 12.656 1 93.81 152 ALA B N 1
ATOM 2874 C CA . ALA B 1 152 ? 9.438 -11.031 11.906 1 93.81 152 ALA B CA 1
ATOM 2875 C C . ALA B 1 152 ? 9.82 -12.312 12.648 1 93.81 152 ALA B C 1
ATOM 2877 O O . ALA B 1 152 ? 10.047 -12.289 13.859 1 93.81 152 ALA B O 1
ATOM 2878 N N . ASP B 1 153 ? 9.703 -13.523 11.945 1 81.38 153 ASP B N 1
ATOM 2879 C CA . ASP B 1 153 ? 10.109 -14.805 12.508 1 81.38 153 ASP B CA 1
ATOM 2880 C C . ASP B 1 153 ? 11.617 -14.844 12.742 1 81.38 153 ASP B C 1
ATOM 2882 O O . ASP B 1 153 ? 12.094 -15.508 13.664 1 81.38 153 ASP B O 1
ATOM 2886 N N . ALA B 1 154 ? 12.25 -14.125 11.812 1 63.03 154 ALA B N 1
ATOM 2887 C CA . ALA B 1 154 ? 13.68 -13.867 11.711 1 63.03 154 ALA B CA 1
ATOM 2888 C C . ALA B 1 154 ? 14.477 -15.172 11.773 1 63.03 154 ALA B C 1
ATOM 2890 O O . ALA B 1 154 ? 15.562 -15.211 12.359 1 63.03 154 ALA B O 1
ATOM 2891 N N . ASP B 1 155 ? 13.938 -16.312 11.422 1 79.5 155 ASP B N 1
ATOM 2892 C CA . ASP B 1 155 ? 14.836 -17.469 11.352 1 79.5 155 ASP B CA 1
ATOM 2893 C C . ASP B 1 155 ? 14.57 -18.297 10.094 1 79.5 155 ASP B C 1
ATOM 2895 O O . ASP B 1 155 ? 13.742 -19.203 10.117 1 79.5 155 ASP B O 1
ATOM 2899 N N . PRO B 1 156 ? 15.312 -18.016 8.977 1 91.19 156 PRO B N 1
ATOM 2900 C CA . PRO B 1 156 ? 16.234 -16.906 8.734 1 91.19 156 PRO B CA 1
ATOM 2901 C C . PRO B 1 156 ? 15.547 -15.695 8.117 1 91.19 156 PRO B C 1
ATOM 2903 O O . PRO B 1 156 ? 16.156 -14.625 8.008 1 91.19 156 PRO B O 1
ATOM 2906 N N . TRP B 1 157 ? 14.344 -15.875 7.598 1 95.69 157 TRP B N 1
ATOM 2907 C CA . TRP B 1 157 ? 13.656 -14.812 6.871 1 95.69 157 TRP B CA 1
ATOM 2908 C C . TRP B 1 157 ? 12.422 -14.344 7.633 1 95.69 157 TRP B C 1
ATOM 2910 O O . TRP B 1 157 ? 12.148 -14.812 8.734 1 95.69 157 TRP B O 1
ATOM 2920 N N . PHE B 1 158 ? 11.789 -13.297 7.133 1 95.69 158 PHE B N 1
ATOM 2921 C CA . PHE B 1 158 ? 10.664 -12.641 7.785 1 95.69 158 PHE B CA 1
ATOM 2922 C C . PHE B 1 158 ? 9.539 -13.633 8.047 1 95.69 158 PHE B C 1
ATOM 2924 O O . PHE B 1 158 ? 8.922 -13.617 9.117 1 95.69 158 PHE B O 1
ATOM 2931 N N . GLN B 1 159 ? 9.234 -14.375 6.996 1 91.5 159 GLN B N 1
ATOM 2932 C CA . GLN B 1 159 ? 8.289 -15.484 7.121 1 91.5 159 GLN B CA 1
ATOM 2933 C C . GLN B 1 159 ? 8.977 -16.828 6.891 1 91.5 159 GLN B C 1
ATOM 2935 O O . GLN B 1 159 ? 9.969 -16.906 6.16 1 91.5 159 GLN B O 1
ATOM 2940 N N . SER B 1 160 ? 8.516 -17.891 7.438 1 81.12 160 SER B N 1
ATOM 2941 C CA . SER B 1 160 ? 9.156 -19.203 7.449 1 81.12 160 SER B CA 1
ATOM 2942 C C . SER B 1 160 ? 9.109 -19.844 6.07 1 81.12 160 SER B C 1
ATOM 2944 O O . SER B 1 160 ? 9.672 -20.922 5.867 1 81.12 160 SER B O 1
ATOM 2946 N N . CYS B 1 161 ? 8.648 -19.078 5.145 1 83.25 161 CYS B N 1
ATOM 2947 C CA . CYS B 1 161 ? 8.484 -19.672 3.822 1 83.25 161 CYS B CA 1
ATOM 2948 C C . CYS B 1 161 ? 9.664 -19.328 2.92 1 83.25 161 CYS B C 1
ATOM 2950 O O . CYS B 1 161 ? 9.688 -19.719 1.748 1 83.25 161 CYS B O 1
ATOM 2952 N N . GLY B 1 162 ? 10.688 -18.703 3.461 1 90.94 162 GLY B N 1
ATOM 2953 C CA . GLY B 1 162 ? 11.859 -18.359 2.668 1 90.94 162 GLY B CA 1
ATOM 2954 C C . GLY B 1 162 ? 11.938 -16.891 2.316 1 90.94 162 GLY B C 1
ATOM 2955 O O . GLY B 1 162 ? 11.102 -16.094 2.76 1 90.94 162 GLY B O 1
ATOM 2956 N N . LEU B 1 163 ? 12.984 -16.578 1.477 1 95.75 163 LEU B N 1
ATOM 2957 C CA . LEU B 1 163 ? 13.18 -15.203 1.039 1 95.75 163 LEU B CA 1
ATOM 2958 C C . LEU B 1 163 ? 12.023 -14.742 0.158 1 95.75 163 LEU B C 1
ATOM 2960 O O . LEU B 1 163 ? 11.672 -15.414 -0.809 1 95.75 163 LEU B O 1
ATOM 2964 N N . GLY B 1 164 ? 11.453 -13.656 0.523 1 96.88 164 GLY B N 1
ATOM 2965 C CA . GLY B 1 164 ? 10.328 -13.141 -0.241 1 96.88 164 GLY B CA 1
ATOM 2966 C C . GLY B 1 164 ? 10.25 -11.625 -0.25 1 96.88 164 GLY B C 1
ATOM 2967 O O . GLY B 1 164 ? 11.242 -10.945 0.041 1 96.88 164 GLY B O 1
ATOM 2968 N N . VAL B 1 165 ? 9.133 -11.102 -0.623 1 97.88 165 VAL B N 1
ATOM 2969 C CA . VAL B 1 165 ? 8.93 -9.672 -0.822 1 97.88 165 VAL B CA 1
ATOM 2970 C C . VAL B 1 165 ? 9.102 -8.938 0.505 1 97.88 165 VAL B C 1
ATOM 2972 O O . VAL B 1 165 ? 9.578 -7.797 0.534 1 97.88 165 VAL B O 1
ATOM 2975 N N . LEU B 1 166 ? 8.75 -9.602 1.629 1 97.62 166 LEU B N 1
ATOM 2976 C CA . LEU B 1 166 ? 8.867 -8.961 2.932 1 97.62 166 LEU B CA 1
ATOM 2977 C C . LEU B 1 166 ? 10.328 -8.719 3.293 1 97.62 166 LEU B C 1
ATOM 2979 O O . LEU B 1 166 ? 10.68 -7.652 3.807 1 97.62 166 LEU B O 1
ATOM 2983 N N . ASP B 1 167 ? 11.102 -9.688 3.025 1 97.81 167 ASP B N 1
ATOM 2984 C CA . ASP B 1 167 ? 12.523 -9.594 3.346 1 97.81 167 ASP B CA 1
ATOM 2985 C C . ASP B 1 167 ? 13.188 -8.477 2.553 1 97.81 167 ASP B C 1
ATOM 2987 O O . ASP B 1 167 ? 13.922 -7.66 3.117 1 97.81 167 ASP B O 1
ATOM 2991 N N . ILE B 1 168 ? 12.891 -8.461 1.306 1 98.12 168 ILE B N 1
ATOM 2992 C CA . ILE B 1 168 ? 13.477 -7.469 0.41 1 98.12 168 ILE B CA 1
ATOM 2993 C C . ILE B 1 168 ? 13.039 -6.066 0.835 1 98.12 168 ILE B C 1
ATOM 2995 O O . ILE B 1 168 ? 13.867 -5.164 0.971 1 98.12 168 ILE B O 1
ATOM 2999 N N . TYR B 1 169 ? 11.781 -5.91 1.038 1 98.12 169 TYR B N 1
ATOM 3000 C CA . TYR B 1 169 ? 11.219 -4.609 1.391 1 98.12 169 TYR B CA 1
ATOM 3001 C C . TYR B 1 169 ? 11.781 -4.113 2.717 1 98.12 169 TYR B C 1
ATOM 3003 O O . TYR B 1 169 ? 12.211 -2.965 2.824 1 98.12 169 TYR B O 1
ATOM 3011 N N . ALA B 1 170 ? 11.797 -4.984 3.717 1 96.5 170 ALA B N 1
ATOM 3012 C CA . ALA B 1 170 ? 12.297 -4.629 5.043 1 96.5 170 ALA B CA 1
ATOM 3013 C C . ALA B 1 170 ? 13.789 -4.301 4.996 1 96.5 170 ALA B C 1
ATOM 3015 O O . ALA B 1 170 ? 14.242 -3.332 5.613 1 96.5 170 ALA B O 1
ATOM 3016 N N . ALA B 1 171 ? 14.516 -5.074 4.281 1 96.12 171 ALA B N 1
ATOM 3017 C CA . ALA B 1 171 ? 15.969 -4.898 4.207 1 96.12 171 ALA B CA 1
ATOM 3018 C C . ALA B 1 171 ? 16.328 -3.531 3.629 1 96.12 171 ALA B C 1
ATOM 3020 O O . ALA B 1 171 ? 17.234 -2.863 4.117 1 96.12 171 ALA B O 1
ATOM 3021 N N . VAL B 1 172 ? 15.602 -3.133 2.625 1 96.56 172 VAL B N 1
ATOM 3022 C CA . VAL B 1 172 ? 15.906 -1.864 1.976 1 96.56 172 VAL B CA 1
ATOM 3023 C C . VAL B 1 172 ? 15.43 -0.706 2.85 1 96.56 172 VAL B C 1
ATOM 3025 O O . VAL B 1 172 ? 16.188 0.227 3.121 1 96.56 172 VAL B O 1
ATOM 3028 N N . LEU B 1 173 ? 14.234 -0.741 3.35 1 95.69 173 LEU B N 1
ATOM 3029 C CA . LEU B 1 173 ? 13.656 0.354 4.121 1 95.69 173 LEU B CA 1
ATOM 3030 C C . LEU B 1 173 ? 14.477 0.628 5.375 1 95.69 173 LEU B C 1
ATOM 3032 O O . LEU B 1 173 ? 14.633 1.782 5.781 1 95.69 173 LEU B O 1
ATOM 3036 N N . CYS B 1 174 ? 14.969 -0.433 5.953 1 94.19 174 CYS B N 1
ATOM 3037 C CA . CYS B 1 174 ? 15.648 -0.244 7.23 1 94.19 174 CYS B CA 1
ATOM 3038 C C . CYS B 1 174 ? 16.984 0.455 7.035 1 94.19 174 CYS B C 1
ATOM 3040 O O . C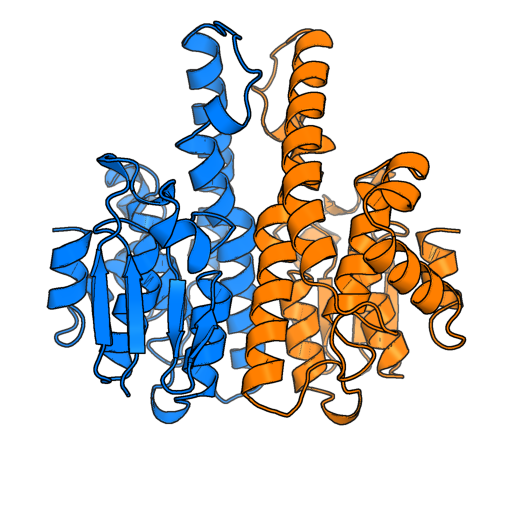YS B 1 174 ? 17.594 0.926 8 1 94.19 174 CYS B O 1
ATOM 3042 N N . GLN B 1 175 ? 17.469 0.572 5.758 1 93 175 GLN B N 1
ATOM 3043 C CA . GLN B 1 175 ? 18.719 1.274 5.484 1 93 175 GLN B CA 1
ATOM 3044 C C . GLN B 1 175 ? 18.531 2.785 5.602 1 93 175 GLN B C 1
ATOM 3046 O O . GLN B 1 175 ? 19.516 3.525 5.719 1 93 175 GLN B O 1
ATOM 3051 N N . TRP B 1 176 ? 17.344 3.365 5.496 1 86.75 176 TRP B N 1
ATOM 3052 C CA . TRP B 1 176 ? 17.078 4.801 5.449 1 86.75 176 TRP B CA 1
ATOM 3053 C C . TRP B 1 176 ? 16.641 5.32 6.82 1 86.75 176 TRP B C 1
ATOM 3055 O O . TRP B 1 176 ? 16.625 6.531 7.051 1 86.75 176 TRP B O 1
ATOM 3065 N N . ALA B 1 177 ? 16.031 4.645 7.707 1 65.31 177 ALA B N 1
ATOM 3066 C CA . ALA B 1 177 ? 15.195 5.145 8.797 1 65.31 177 ALA B CA 1
ATOM 3067 C C . ALA B 1 177 ? 15.984 5.234 10.094 1 65.31 177 ALA B C 1
ATOM 3069 O O . ALA B 1 177 ? 15.625 5.992 11 1 65.31 177 ALA B O 1
ATOM 3070 N N . MET B 1 178 ? 17.172 4.766 10.141 1 73.69 178 MET B N 1
ATOM 3071 C CA . MET B 1 178 ? 17.641 4.641 11.516 1 73.69 178 MET B CA 1
ATOM 3072 C C . MET B 1 178 ? 19.156 4.492 11.57 1 73.69 178 MET B C 1
ATOM 3074 O O . MET B 1 178 ? 19.781 4.133 10.57 1 73.69 178 MET B O 1
ATOM 3078 N N . ASP B 1 179 ? 19.562 5.023 12.641 1 82.81 179 ASP B N 1
ATOM 3079 C CA . ASP B 1 179 ? 21 4.836 12.781 1 82.81 179 ASP B CA 1
ATOM 3080 C C . ASP B 1 179 ? 21.344 3.379 13.07 1 82.81 179 ASP B C 1
ATOM 3082 O O . ASP B 1 179 ? 20.484 2.617 13.531 1 82.81 179 ASP B O 1
ATOM 3086 N N . ASP B 1 180 ? 22.5 3.062 12.672 1 86.06 180 ASP B N 1
ATOM 3087 C CA . ASP B 1 180 ? 22.969 1.686 12.742 1 86.06 180 ASP B CA 1
ATOM 3088 C C . ASP B 1 180 ? 22.891 1.143 14.164 1 86.06 180 ASP B C 1
ATOM 3090 O O . ASP B 1 180 ? 22.578 -0.03 14.375 1 86.06 180 ASP B O 1
ATOM 3094 N N . GLU B 1 181 ? 23.125 1.979 15.07 1 89 181 GLU B N 1
ATOM 3095 C CA . GLU B 1 181 ? 23.109 1.542 16.469 1 89 181 GLU B CA 1
ATOM 3096 C C . GLU B 1 181 ? 21.688 1.181 16.906 1 89 181 GLU B C 1
ATOM 3098 O O . GLU B 1 181 ? 21.469 0.123 17.516 1 89 181 GLU B O 1
ATOM 3103 N N . TRP B 1 182 ? 20.781 1.992 16.625 1 91.81 182 TRP B N 1
ATOM 3104 C CA . TRP B 1 182 ? 19.406 1.71 16.984 1 91.81 182 TRP B CA 1
ATOM 3105 C C . TRP B 1 182 ? 18.906 0.441 16.297 1 91.81 182 TRP B C 1
ATOM 3107 O O . TRP B 1 182 ? 18.266 -0.406 16.922 1 91.81 182 TRP B O 1
ATOM 3117 N N . ARG B 1 183 ? 19.234 0.299 15.039 1 92.19 183 ARG B N 1
ATOM 3118 C CA . ARG B 1 183 ? 18.781 -0.854 14.266 1 92.19 183 ARG B CA 1
ATOM 3119 C C . ARG B 1 183 ? 19.312 -2.152 14.859 1 92.19 183 ARG B C 1
ATOM 3121 O O . ARG B 1 183 ? 18.562 -3.111 15.047 1 92.19 183 ARG B O 1
ATOM 3128 N N . SER B 1 184 ? 20.594 -2.125 15.172 1 90.31 184 SER B N 1
ATOM 3129 C CA . SER B 1 184 ? 21.219 -3.344 15.672 1 90.31 184 SER B CA 1
ATOM 3130 C C . SER B 1 184 ? 20.688 -3.717 17.047 1 90.31 184 SER B C 1
ATOM 3132 O O . SER B 1 184 ? 20.578 -4.902 17.375 1 90.31 184 SER B O 1
ATOM 3134 N N . THR B 1 185 ? 20.25 -2.74 17.797 1 94.25 185 THR B N 1
ATOM 3135 C CA . THR B 1 185 ? 19.828 -2.984 19.172 1 94.25 185 THR B CA 1
ATOM 3136 C C . THR B 1 185 ? 18.328 -3.24 19.25 1 94.25 185 THR B C 1
ATOM 3138 O O . THR B 1 185 ? 17.875 -4.152 19.953 1 94.25 185 THR B O 1
ATOM 3141 N N . MET B 1 186 ? 17.562 -2.469 18.469 1 94.81 186 MET B N 1
ATOM 3142 C CA . MET B 1 186 ? 16.109 -2.48 18.641 1 94.81 186 MET B CA 1
ATOM 3143 C C . MET B 1 186 ? 15.445 -3.357 17.594 1 94.81 186 MET B C 1
ATOM 3145 O O . MET B 1 186 ? 14.312 -3.799 17.781 1 94.81 186 MET B O 1
ATOM 3149 N N . MET B 1 187 ? 16.203 -3.635 16.516 1 94.81 187 MET B N 1
ATOM 3150 C CA . MET B 1 187 ? 15.648 -4.426 15.422 1 94.81 187 MET B CA 1
ATOM 3151 C C . MET B 1 187 ? 16.609 -5.523 14.992 1 94.81 187 MET B C 1
ATOM 3153 O O . MET B 1 187 ? 16.969 -5.621 13.812 1 94.81 187 MET B O 1
ATOM 3157 N N . PRO B 1 188 ? 16.953 -6.375 15.883 1 94.88 188 PRO B N 1
ATOM 3158 C CA . PRO B 1 188 ? 17.953 -7.395 15.531 1 94.88 188 PRO B CA 1
ATOM 3159 C C . PRO B 1 188 ? 17.453 -8.359 14.461 1 94.88 188 PRO B C 1
ATOM 3161 O O . PRO B 1 188 ? 18.234 -8.852 13.648 1 94.88 188 PRO B O 1
ATOM 3164 N N . ARG B 1 189 ? 16.219 -8.742 14.492 1 96.06 189 ARG B N 1
ATOM 3165 C CA . ARG B 1 189 ? 15.695 -9.688 13.508 1 96.06 189 ARG B CA 1
ATOM 3166 C C . ARG B 1 189 ? 15.695 -9.086 12.109 1 96.06 189 ARG B C 1
ATOM 3168 O O . ARG B 1 189 ? 16.188 -9.703 11.156 1 96.06 189 ARG B O 1
ATOM 3175 N N . VAL B 1 190 ? 15.18 -7.828 11.969 1 95.69 190 VAL B N 1
ATOM 3176 C CA . VAL B 1 190 ? 15.156 -7.137 10.688 1 95.69 190 VAL B CA 1
ATOM 3177 C C . VAL B 1 190 ? 16.578 -6.895 10.203 1 95.69 190 VAL B C 1
ATOM 3179 O O . VAL B 1 190 ? 16.891 -7.062 9.023 1 95.69 190 VAL B O 1
ATOM 3182 N N . SER B 1 191 ? 17.469 -6.523 11.156 1 94.44 191 SER B N 1
ATOM 3183 C CA . SER B 1 191 ? 18.859 -6.305 10.82 1 94.44 191 SER B CA 1
ATOM 3184 C C . SER B 1 191 ? 19.5 -7.578 10.273 1 94.44 191 SER B C 1
ATOM 3186 O O . SER B 1 191 ? 20.266 -7.535 9.305 1 94.44 191 SER B O 1
ATOM 3188 N N . ALA B 1 192 ? 19.203 -8.672 10.875 1 94.94 192 ALA B N 1
ATOM 3189 C CA . ALA B 1 192 ? 19.75 -9.953 10.43 1 94.94 192 ALA B CA 1
ATOM 3190 C C . ALA B 1 192 ? 19.266 -10.289 9.023 1 94.94 192 ALA B C 1
ATOM 3192 O O . ALA B 1 192 ? 20.016 -10.82 8.211 1 94.94 192 ALA B O 1
ATOM 3193 N N . ILE B 1 193 ? 18.031 -10.016 8.773 1 95.88 193 ILE B N 1
ATOM 3194 C CA . ILE B 1 193 ? 17.469 -10.25 7.449 1 95.88 193 ILE B CA 1
ATOM 3195 C C . ILE B 1 193 ? 18.219 -9.414 6.414 1 95.88 193 ILE B C 1
ATOM 3197 O O . ILE B 1 193 ? 18.609 -9.922 5.363 1 95.88 193 ILE B O 1
ATOM 3201 N N . ALA B 1 194 ? 18.422 -8.156 6.754 1 95 194 ALA B N 1
ATOM 3202 C CA . ALA B 1 194 ? 19.141 -7.27 5.844 1 95 194 ALA B CA 1
ATOM 3203 C C . ALA B 1 194 ? 20.562 -7.773 5.59 1 95 194 ALA B C 1
ATOM 3205 O O . ALA B 1 194 ? 21.047 -7.738 4.457 1 95 194 ALA B O 1
ATOM 3206 N N . GLU B 1 195 ? 21.172 -8.219 6.594 1 95.12 195 GLU B N 1
ATOM 3207 C CA . GLU B 1 195 ? 22.516 -8.75 6.469 1 95.12 195 GLU B CA 1
ATOM 3208 C C . GLU B 1 195 ? 22.547 -9.992 5.578 1 95.12 195 GLU B C 1
ATOM 3210 O O . GLU B 1 195 ? 23.469 -10.172 4.785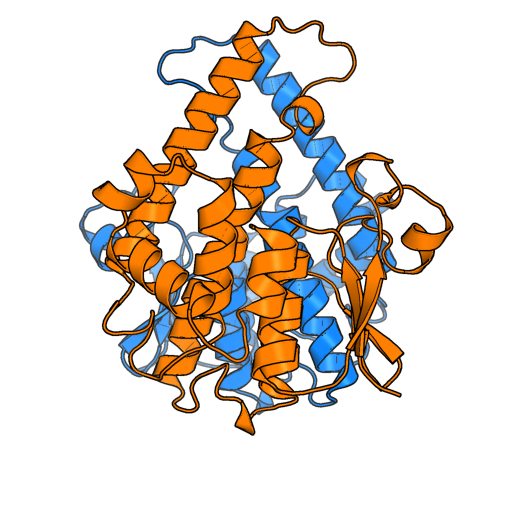 1 95.12 195 GLU B O 1
ATOM 3215 N N . ARG B 1 196 ? 21.609 -10.828 5.73 1 96.25 196 ARG B N 1
ATOM 3216 C CA . ARG B 1 196 ? 21.531 -12.023 4.906 1 96.25 196 ARG B CA 1
ATOM 3217 C C . ARG B 1 196 ? 21.297 -11.672 3.441 1 96.25 196 ARG B C 1
ATOM 3219 O O . ARG B 1 196 ? 21.875 -12.297 2.547 1 96.25 196 ARG B O 1
ATOM 3226 N N . ILE B 1 197 ? 20.469 -10.703 3.205 1 96.56 197 ILE B N 1
ATOM 3227 C CA . ILE B 1 197 ? 20.25 -10.242 1.841 1 96.56 197 ILE B CA 1
ATOM 3228 C C . ILE B 1 197 ? 21.547 -9.688 1.26 1 96.56 197 ILE B C 1
ATOM 3230 O O . ILE B 1 197 ? 21.922 -10.023 0.133 1 96.56 197 ILE B O 1
ATOM 3234 N N . ALA B 1 198 ? 22.234 -8.922 2.037 1 96.62 198 ALA B N 1
ATOM 3235 C CA . ALA B 1 198 ? 23.484 -8.305 1.614 1 96.62 198 ALA B CA 1
ATOM 3236 C C . ALA B 1 198 ? 24.531 -9.367 1.296 1 96.62 198 ALA B C 1
ATOM 3238 O O . ALA B 1 198 ? 25.391 -9.164 0.435 1 96.62 198 ALA B O 1
ATOM 3239 N N . ALA B 1 199 ? 24.422 -10.477 1.921 1 96.56 199 ALA B N 1
ATOM 3240 C CA . ALA B 1 199 ? 25.438 -11.523 1.806 1 96.56 199 ALA B CA 1
ATOM 3241 C C . ALA B 1 199 ? 25.062 -12.539 0.73 1 96.56 199 ALA B C 1
ATOM 3243 O O . ALA B 1 199 ? 25.891 -13.359 0.332 1 96.56 199 ALA B O 1
ATOM 3244 N N . ARG B 1 200 ? 23.844 -12.508 0.326 1 96.44 200 ARG B N 1
ATOM 3245 C CA . ARG B 1 200 ? 23.406 -13.484 -0.661 1 96.44 200 ARG B CA 1
ATOM 3246 C C . ARG B 1 200 ? 24.078 -13.258 -2.006 1 96.44 200 ARG B C 1
ATOM 3248 O O . ARG B 1 200 ? 24.016 -12.156 -2.561 1 96.44 200 ARG B O 1
ATOM 3255 N N . GLU B 1 201 ? 24.641 -14.234 -2.531 1 95.56 201 GLU B N 1
ATOM 3256 C CA . GLU B 1 201 ? 25.5 -14.141 -3.711 1 95.56 201 GLU B CA 1
ATOM 3257 C C . GLU B 1 201 ? 24.75 -13.492 -4.879 1 95.56 201 GLU B C 1
ATOM 3259 O O . GLU B 1 201 ? 25.281 -12.586 -5.527 1 95.56 201 GLU B O 1
ATOM 3264 N N . SER B 1 202 ? 23.594 -13.867 -5.102 1 93.94 202 SER B N 1
ATOM 3265 C CA . SER B 1 202 ? 22.828 -13.391 -6.246 1 93.94 202 SER B CA 1
ATOM 3266 C C . SER B 1 202 ? 22.391 -11.938 -6.062 1 93.94 202 SER B C 1
ATOM 3268 O O . SER B 1 202 ? 21.984 -11.281 -7.02 1 93.94 202 SER B O 1
ATOM 3270 N N . LEU B 1 203 ? 22.531 -11.375 -4.801 1 97.69 203 LEU B N 1
ATOM 3271 C CA . LEU B 1 203 ? 21.984 -10.055 -4.512 1 97.69 203 LEU B CA 1
ATOM 3272 C C . LEU B 1 203 ? 23.078 -9.07 -4.145 1 97.69 203 LEU B C 1
ATOM 3274 O O . LEU B 1 203 ? 22.844 -7.867 -4.055 1 97.69 203 LEU B O 1
ATOM 3278 N N . GLN B 1 204 ? 24.266 -9.547 -4.02 1 97.31 204 GLN B N 1
ATOM 3279 C CA . GLN B 1 204 ? 25.391 -8.766 -3.506 1 97.31 204 GLN B CA 1
ATOM 3280 C C . GLN B 1 204 ? 25.703 -7.582 -4.418 1 97.31 204 GLN B C 1
ATOM 3282 O O . GLN B 1 204 ? 25.984 -6.48 -3.939 1 97.31 204 GLN B O 1
ATOM 3287 N N . ARG B 1 205 ? 25.703 -7.879 -5.676 1 96.38 205 ARG B N 1
ATOM 3288 C CA . ARG B 1 205 ? 26.031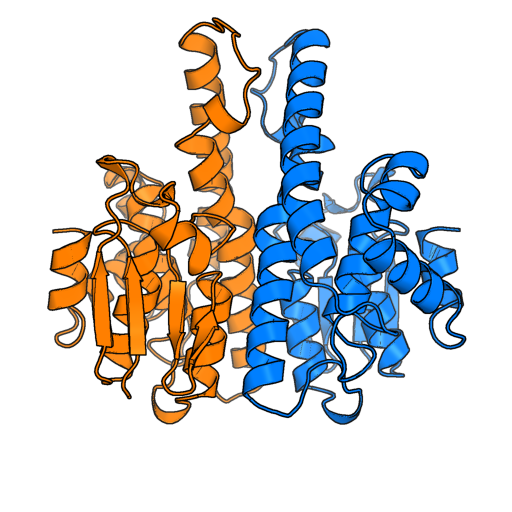 -6.816 -6.621 1 96.38 205 ARG B CA 1
ATOM 3289 C C . ARG B 1 205 ? 25.016 -5.676 -6.527 1 96.38 205 ARG B C 1
ATOM 3291 O O . ARG B 1 205 ? 25.406 -4.504 -6.52 1 96.38 205 ARG B O 1
ATOM 3298 N N . VAL B 1 206 ? 23.75 -6.023 -6.477 1 98 206 VAL B N 1
ATOM 3299 C CA . VAL B 1 206 ? 22.703 -5.02 -6.371 1 98 206 VAL B CA 1
ATOM 3300 C C . VAL B 1 206 ? 22.828 -4.266 -5.051 1 98 206 VAL B C 1
ATOM 3302 O O . VAL B 1 206 ? 22.75 -3.035 -5.02 1 98 206 VAL B O 1
ATOM 3305 N N . TRP B 1 207 ? 23.062 -4.992 -3.955 1 97.94 207 TRP B N 1
ATOM 3306 C CA . TRP B 1 207 ? 23.172 -4.379 -2.637 1 97.94 207 TRP B CA 1
ATOM 3307 C C . TRP B 1 207 ? 24.328 -3.371 -2.609 1 97.94 207 TRP B C 1
ATOM 3309 O O . TRP B 1 207 ? 24.172 -2.258 -2.102 1 97.94 207 TRP B O 1
ATOM 3319 N N . LYS B 1 208 ? 25.438 -3.719 -3.209 1 97.25 208 LYS B N 1
ATOM 3320 C CA . LYS B 1 208 ? 26.609 -2.85 -3.232 1 97.25 208 LYS B CA 1
ATOM 3321 C C . LYS B 1 208 ? 26.344 -1.586 -4.047 1 97.25 208 LYS B C 1
ATOM 3323 O O . LYS B 1 208 ? 26.781 -0.497 -3.678 1 97.25 208 LYS B O 1
ATOM 3328 N N . ARG B 1 209 ? 25.656 -1.724 -5.098 1 96.69 209 ARG B N 1
ATOM 3329 C CA . ARG B 1 209 ? 25.344 -0.585 -5.957 1 96.69 209 ARG B CA 1
ATOM 3330 C C . ARG B 1 209 ? 24.5 0.448 -5.219 1 96.69 209 ARG B C 1
ATOM 3332 O O . ARG B 1 209 ? 24.656 1.652 -5.434 1 96.69 209 ARG B O 1
ATOM 3339 N N . HIS B 1 210 ? 23.688 0.026 -4.258 1 97.12 210 HIS B N 1
ATOM 3340 C CA . HIS B 1 210 ? 22.75 0.925 -3.609 1 97.12 210 HIS B CA 1
ATOM 3341 C C . HIS B 1 210 ? 23.266 1.384 -2.248 1 97.12 210 HIS B C 1
ATOM 3343 O O . HIS B 1 210 ? 22.969 2.498 -1.812 1 97.12 210 HIS B O 1
ATOM 3349 N N . PHE B 1 211 ? 23.984 0.487 -1.536 1 93.12 211 PHE B N 1
ATOM 3350 C CA . PHE B 1 211 ? 24.234 0.774 -0.13 1 93.12 211 PHE B CA 1
ATOM 3351 C C . PHE B 1 211 ? 25.719 0.641 0.192 1 93.12 211 PHE B C 1
ATOM 3353 O O . PHE B 1 211 ? 26.125 0.826 1.34 1 93.12 211 PHE B O 1
ATOM 3360 N N . ALA B 1 212 ? 26.516 0.194 -0.69 1 85.69 212 ALA B N 1
ATOM 3361 C CA . ALA B 1 212 ? 27.953 0.106 -0.449 1 85.69 212 ALA B CA 1
ATOM 3362 C C . ALA B 1 212 ? 28.734 1.027 -1.39 1 85.69 212 ALA B C 1
ATOM 3364 O O . ALA B 1 212 ? 28.266 1.34 -2.486 1 85.69 212 ALA B O 1
#

Nearest PDB structures (foldseek):
  4gf0-assembly1_A  TM=9.015E-01  e=1.346E-11  Sulfitobacter sp. NAS-14.1
  4zba-assembly2_C  TM=8.083E-01  e=1.783E-09  Phanerodontia chrysosporium
  6tah-assembly2_B  TM=7.949E-01  e=1.382E-09  Pseudomonas aeruginosa
  5f05-assembly1_B  TM=7.785E-01  e=4.025E-09  Populus trichocarpa
  4exj-assembly1_B  TM=7.480E-01  e=1.114E-08  Lodderomyces elongisporus NRRL YB-4239

Radius of gyration: 20.77 Å; Cα contacts (8 Å, |Δi|>4): 654; chains: 2; bounding box: 56×52×50 Å